Protein AF-A0A077Z8K8-F1 (afdb_monomer_lite)

Foldseek 3Di:
DAAAEQEDEPDPVCLVLQLQLLLLLLLFADADRRYNVNSVLNNLCSLLVHDSVVLCVLVVYDYDYDYDDVVVSVVSCVRRVRDHDDVDCLSVLQVLLLLLLLQDDQDQVCNLVVSVVSSCVLCVLVVHDDDPVCSSSHRHSVSSNVSNVSLVRDLPSLVSSVVSLVVVCPPDDSCPSSSVVSCVSQFCRLQVLLVLLCVQPLVVLLQVLCLPPVCVQLVVLVVQLVVLLLPDDPVCSRNCCSNDDPVNNCSRNPPSSLLSSLLSLVRVCVVDVVSVPPDRDADPPNVVSVVSSCVRPPPPDDRDCVCVPVVVVVVVCCVVPVPDPVDDDDPLVVQLVVLVVVVVVDDPCPVVVVSVSSSSNSSSVSVVSSVCSVDVPPPPCVVVCVVVPVPPPPDDDDDDDDDDDDDDDDDDPDDDDDDDDDDDDDDDDDPDDPVVVVVVVVVVVPPDDPDPDD

Secondary structure (DSSP, 8-state):
-EEEEEEE---HHHHHHHHHHHHHHTTS----HHHHHHHHHHHHHHHHTS--HHHHHHTTEEEEEEE--HHHHHHHHHHTT-PPPPSSTHHHHHHHHHHHTTT----TTTHHHHHHHHHHHHHHHTT----GGGGGGS--HHHHHHHHHHHHH-HHHHHHHHHHHHHTTTT-TTHHHHHHHHHHHHTTTT-HHHHHHIIIIITTTTS-GGGSGGGHHHHHHHHHHHHHHHTS-TTTGGGHHHH--HHHHHHHHSGGGHHHHHHHHHHHHHH-GGGGG---PPPTTHHHHHHHHHHHHSTT-PPPHHHH-HHHHHHHHHHHHS---TTPPPHHHHHHHHHHHHHHH--S--HHHHHHHHHHHHHHHHHHHHHHHHS----TTHHHHTTTGGG----------------------PPPP----------------HHHHHHHHHHHH----TT---

Organism: Trichuris trichiura (NCBI:txid36087)

Structure (mmCIF, N/CA/C/O backbone):
data_AF-A0A077Z8K8-F1
#
_entry.id   AF-A0A077Z8K8-F1
#
loop_
_atom_site.group_PDB
_atom_site.id
_atom_site.type_symbol
_atom_site.label_atom_id
_atom_site.label_alt_id
_atom_site.label_comp_id
_atom_site.label_asym_id
_atom_site.label_entity_id
_atom_site.label_seq_id
_atom_site.pdbx_PDB_ins_code
_atom_site.Cartn_x
_atom_site.Cartn_y
_atom_site.Cartn_z
_atom_site.occupancy
_atom_site.B_iso_or_equiv
_atom_site.auth_seq_id
_atom_site.auth_comp_id
_atom_site.auth_asym_id
_atom_site.auth_atom_id
_atom_site.pdbx_PDB_model_num
ATOM 1 N N . MET A 1 1 ? 27.839 -6.011 5.163 1.00 79.25 1 MET A N 1
ATOM 2 C CA . MET A 1 1 ? 26.835 -5.196 4.440 1.00 79.25 1 MET A CA 1
ATOM 3 C C . MET A 1 1 ? 27.164 -5.256 2.959 1.00 79.25 1 MET A C 1
ATOM 5 O O . MET A 1 1 ? 28.317 -5.517 2.639 1.00 79.25 1 MET A O 1
ATOM 9 N N . GLN A 1 2 ? 26.182 -5.116 2.070 1.00 91.69 2 GLN A N 1
ATOM 10 C CA . GLN A 1 2 ? 26.444 -5.082 0.624 1.00 91.69 2 GLN A CA 1
ATOM 11 C C . GLN A 1 2 ? 26.700 -3.639 0.184 1.00 91.69 2 GLN A C 1
ATOM 13 O O . GLN A 1 2 ? 26.036 -2.724 0.666 1.00 91.69 2 GLN A O 1
ATOM 18 N N . GLU A 1 3 ? 27.655 -3.433 -0.717 1.00 95.38 3 GLU A N 1
ATOM 19 C CA . GLU A 1 3 ? 27.882 -2.128 -1.339 1.00 95.38 3 GLU A CA 1
ATOM 20 C C . GLU A 1 3 ? 26.723 -1.762 -2.274 1.00 95.38 3 GLU A C 1
ATOM 22 O O . GLU A 1 3 ? 26.218 -2.620 -3.000 1.00 95.38 3 GLU A O 1
ATOM 27 N N . CYS A 1 4 ? 26.323 -0.490 -2.283 1.00 96.62 4 CYS A N 1
ATOM 28 C CA . CYS A 1 4 ? 25.304 0.032 -3.191 1.00 96.62 4 CYS A CA 1
ATOM 29 C C . CYS A 1 4 ? 25.662 1.453 -3.628 1.00 96.62 4 CYS A C 1
ATOM 31 O O . CYS A 1 4 ? 26.049 2.273 -2.797 1.00 96.62 4 CYS A O 1
ATOM 33 N N . ASN A 1 5 ? 25.540 1.753 -4.920 1.00 96.94 5 ASN A N 1
ATOM 34 C CA . ASN A 1 5 ? 25.892 3.070 -5.448 1.00 96.94 5 ASN A CA 1
ATOM 35 C C . ASN A 1 5 ? 24.856 4.109 -5.016 1.00 96.94 5 ASN A C 1
ATOM 37 O O . ASN A 1 5 ? 23.681 3.958 -5.329 1.00 96.94 5 ASN A O 1
ATOM 41 N N . LEU A 1 6 ? 25.306 5.175 -4.360 1.00 95.75 6 LEU A N 1
ATOM 42 C CA . LEU A 1 6 ? 24.543 6.385 -4.100 1.00 95.75 6 LEU A CA 1
ATOM 43 C C . LEU A 1 6 ? 24.902 7.415 -5.169 1.00 95.75 6 LEU A C 1
ATOM 45 O O . LEU A 1 6 ? 25.942 8.068 -5.093 1.00 95.75 6 LEU A O 1
ATOM 49 N N . TYR A 1 7 ? 24.047 7.545 -6.179 1.00 94.44 7 TYR A N 1
ATOM 50 C CA . TYR A 1 7 ? 24.254 8.528 -7.235 1.00 94.44 7 TYR A CA 1
ATOM 51 C C . TYR A 1 7 ? 23.940 9.927 -6.714 1.00 94.44 7 TYR A C 1
ATOM 53 O O . TYR A 1 7 ? 22.792 10.217 -6.369 1.00 94.44 7 TYR A O 1
ATOM 61 N N . ILE A 1 8 ? 24.965 10.772 -6.667 1.00 91.25 8 ILE A N 1
ATOM 62 C CA . ILE A 1 8 ? 24.874 12.172 -6.268 1.00 91.25 8 ILE A CA 1
ATOM 63 C C . ILE A 1 8 ? 25.051 13.043 -7.505 1.00 91.25 8 ILE A C 1
ATOM 65 O O . ILE A 1 8 ? 26.006 12.890 -8.266 1.00 91.25 8 ILE A O 1
ATOM 69 N N . ASN A 1 9 ? 24.107 13.948 -7.733 1.00 84.06 9 ASN A N 1
ATOM 70 C CA . ASN A 1 9 ? 24.204 14.886 -8.836 1.00 84.06 9 ASN A CA 1
ATOM 71 C C . ASN A 1 9 ? 24.680 16.240 -8.320 1.00 84.06 9 ASN A C 1
ATOM 73 O O . ASN A 1 9 ? 23.996 16.887 -7.532 1.00 84.06 9 ASN A O 1
ATOM 77 N N . SER A 1 10 ? 25.849 16.665 -8.783 1.00 79.44 10 SER A N 1
ATOM 78 C CA . SER A 1 10 ? 26.401 17.991 -8.513 1.00 79.44 10 SER A CA 1
ATOM 79 C C . SER A 1 10 ? 26.017 19.025 -9.580 1.00 79.44 10 SER A C 1
ATOM 81 O O . SER A 1 10 ? 26.329 20.202 -9.421 1.00 79.44 10 SER A O 1
ATOM 83 N N . SER A 1 11 ? 25.342 18.612 -10.663 1.00 88.00 11 SER A N 1
ATOM 84 C CA . SER A 1 11 ? 24.997 19.463 -11.803 1.00 88.00 11 SER A CA 1
ATOM 85 C C . SER A 1 11 ? 23.498 19.469 -12.104 1.00 88.00 11 SER A C 1
ATOM 87 O O . SER A 1 11 ? 22.939 18.490 -12.602 1.00 88.00 11 SER A O 1
ATOM 89 N N . GLU A 1 12 ? 22.852 20.623 -11.927 1.00 87.06 12 GLU A N 1
ATOM 90 C CA . GLU A 1 12 ? 21.445 20.840 -12.313 1.00 87.06 12 GLU A CA 1
ATOM 91 C C . GLU A 1 12 ? 21.185 20.475 -13.789 1.00 87.06 12 GLU A C 1
ATOM 93 O O . GLU A 1 12 ? 20.134 19.943 -14.143 1.00 87.06 12 GLU A O 1
ATOM 98 N N . THR A 1 13 ? 22.174 20.674 -14.670 1.00 91.25 13 THR A N 1
ATOM 99 C CA . THR A 1 13 ? 22.037 20.367 -16.106 1.00 91.25 13 THR A CA 1
ATOM 100 C C . THR A 1 13 ? 21.912 18.871 -16.411 1.00 91.25 13 THR A C 1
ATOM 102 O O . THR A 1 13 ? 21.324 18.504 -17.430 1.00 91.25 13 THR A O 1
ATOM 105 N N . LEU A 1 14 ? 22.430 18.004 -15.534 1.00 90.69 14 LEU A N 1
ATOM 106 C CA . LEU A 1 14 ? 22.386 16.549 -15.698 1.00 90.69 14 LEU A CA 1
ATOM 107 C C . LEU A 1 14 ? 21.181 15.904 -15.013 1.00 90.69 14 LEU A C 1
ATOM 109 O O . LEU A 1 14 ? 20.918 14.729 -15.253 1.00 90.69 14 LEU A O 1
ATOM 113 N N . GLU A 1 15 ? 20.407 16.652 -14.226 1.00 89.12 15 GLU A N 1
ATOM 114 C CA . GLU A 1 15 ? 19.309 16.099 -13.431 1.00 89.12 15 GLU A CA 1
ATOM 115 C C . GLU A 1 15 ? 18.225 15.447 -14.297 1.00 89.12 15 GLU A C 1
ATOM 117 O O . GLU A 1 15 ? 17.895 14.273 -14.130 1.00 89.12 15 GLU A O 1
ATOM 122 N N . SER A 1 16 ? 17.716 16.187 -15.282 1.00 90.00 16 SER A N 1
ATOM 123 C CA . SER A 1 16 ? 16.700 15.698 -16.220 1.00 90.00 16 SER A CA 1
ATOM 124 C C . SER A 1 16 ? 17.204 14.529 -17.090 1.00 90.00 16 SER A C 1
ATOM 126 O O . SER A 1 16 ? 16.524 13.495 -17.144 1.00 90.00 16 SER A O 1
ATOM 128 N N . PRO A 1 17 ? 18.391 14.612 -17.733 1.00 91.94 17 PRO A N 1
ATOM 129 C CA . PRO A 1 17 ? 18.996 13.476 -18.430 1.00 91.94 17 PRO A CA 1
ATOM 130 C C . PRO A 1 17 ? 19.165 12.237 -17.546 1.00 91.94 17 PRO A C 1
ATOM 132 O O . PRO A 1 17 ? 18.806 11.136 -17.970 1.00 91.94 17 PRO A O 1
ATOM 135 N N . PHE A 1 18 ? 19.649 12.413 -16.316 1.00 93.88 18 PHE A N 1
ATOM 136 C CA . PHE A 1 18 ? 19.870 11.320 -15.379 1.00 93.88 18 PHE A CA 1
ATOM 137 C C . PHE A 1 18 ? 18.555 10.662 -14.974 1.00 93.88 18 PHE A C 1
ATOM 139 O O . PHE A 1 18 ? 18.392 9.457 -15.150 1.00 93.88 18 PHE A O 1
ATOM 146 N N . PHE A 1 19 ? 17.574 11.447 -14.534 1.00 91.81 19 PHE A N 1
ATOM 147 C CA . PHE A 1 19 ? 16.248 10.951 -14.183 1.00 91.81 19 PHE A CA 1
ATOM 148 C C . PHE A 1 19 ? 15.598 10.170 -15.336 1.00 91.81 19 PHE A C 1
ATOM 150 O O . PHE A 1 19 ? 15.069 9.069 -15.151 1.00 91.81 19 PHE A O 1
ATOM 157 N N . LYS A 1 20 ? 15.693 10.701 -16.561 1.00 91.12 20 LYS A N 1
ATOM 158 C CA . LYS A 1 20 ? 15.199 10.030 -17.767 1.00 91.12 20 LYS A CA 1
ATOM 159 C C . LYS A 1 20 ? 15.910 8.696 -18.008 1.00 91.12 20 LYS A C 1
ATOM 161 O O . LYS A 1 20 ? 15.236 7.728 -18.362 1.00 91.12 20 LYS A O 1
ATOM 166 N N . ALA A 1 21 ? 17.224 8.637 -17.810 1.00 93.56 21 ALA A N 1
ATOM 167 C CA . ALA A 1 21 ? 17.999 7.408 -17.935 1.00 93.56 21 ALA A CA 1
ATOM 168 C C . ALA A 1 21 ? 17.605 6.375 -16.868 1.00 93.56 21 ALA A C 1
ATOM 170 O O . ALA A 1 21 ? 17.312 5.233 -17.214 1.00 93.56 21 ALA A O 1
ATOM 171 N N . LEU A 1 22 ? 17.466 6.775 -15.597 1.00 94.31 22 LEU A N 1
ATOM 172 C CA . LEU A 1 22 ? 17.006 5.884 -14.522 1.00 94.31 22 LEU A CA 1
ATOM 173 C C . LEU A 1 22 ? 15.648 5.249 -14.856 1.00 94.31 22 LEU A C 1
ATOM 175 O O . LEU A 1 22 ? 15.472 4.034 -14.735 1.00 94.31 22 LEU A O 1
ATOM 179 N N . LEU A 1 23 ? 14.703 6.049 -15.358 1.00 91.50 23 LEU A N 1
ATOM 180 C CA . LEU A 1 23 ? 13.401 5.553 -15.808 1.00 91.50 23 LEU A CA 1
ATOM 181 C C . LEU A 1 23 ? 13.488 4.597 -17.001 1.00 91.50 23 LEU A C 1
ATOM 183 O O . LEU A 1 23 ? 12.598 3.766 -17.179 1.00 91.50 23 LEU A O 1
ATOM 187 N N . GLN A 1 24 ? 14.501 4.720 -17.853 1.00 92.88 24 GLN A N 1
ATOM 188 C CA . GLN A 1 24 ? 14.722 3.805 -18.973 1.00 92.88 24 GLN A CA 1
ATOM 189 C C . GLN A 1 24 ? 15.399 2.508 -18.507 1.00 92.88 24 GLN A C 1
ATOM 191 O O . GLN A 1 24 ? 15.067 1.436 -19.017 1.00 92.88 24 GLN A O 1
ATOM 196 N N . CYS A 1 25 ? 16.265 2.571 -17.494 1.00 94.62 25 CYS A N 1
ATOM 197 C CA . CYS A 1 25 ? 16.920 1.404 -16.904 1.00 94.62 25 CYS A CA 1
ATOM 198 C C . CYS A 1 25 ? 15.931 0.430 -16.247 1.00 94.62 25 CYS A C 1
ATOM 200 O O . CYS A 1 25 ? 16.082 -0.777 -16.416 1.00 94.62 25 CYS A O 1
ATOM 202 N N . ILE A 1 26 ? 14.870 0.912 -15.583 1.00 92.81 26 ILE A N 1
ATOM 203 C CA . ILE A 1 26 ? 13.896 0.049 -14.872 1.00 92.81 26 ILE A CA 1
ATOM 204 C C . ILE A 1 26 ? 13.043 -0.866 -15.776 1.00 92.81 26 ILE A C 1
ATOM 206 O O . ILE A 1 26 ? 12.298 -1.713 -15.282 1.00 92.81 26 ILE A O 1
ATOM 210 N N . LYS A 1 27 ? 13.124 -0.717 -17.104 1.00 89.12 27 LYS A N 1
ATOM 211 C CA . LYS A 1 27 ? 12.557 -1.682 -18.069 1.00 89.12 27 LYS A CA 1
ATOM 212 C C . LYS A 1 27 ? 13.616 -2.565 -18.737 1.00 89.12 27 LYS A C 1
ATOM 214 O O . LYS A 1 27 ? 13.266 -3.503 -19.445 1.00 89.12 27 LYS A O 1
ATOM 219 N N . GLY A 1 28 ? 14.889 -2.248 -18.530 1.00 92.69 28 GLY A N 1
ATOM 220 C CA . GLY A 1 28 ? 16.029 -2.978 -19.058 1.00 92.69 28 GLY A CA 1
ATOM 221 C C . GLY A 1 28 ? 16.394 -4.205 -18.222 1.00 92.69 28 GLY A C 1
ATOM 222 O O . GLY A 1 28 ? 15.631 -4.678 -17.373 1.00 92.69 28 GLY A O 1
ATOM 223 N N . VAL A 1 29 ? 17.592 -4.726 -18.454 1.00 94.56 29 VAL A N 1
ATOM 224 C CA . VAL A 1 29 ? 18.122 -5.901 -17.762 1.00 94.56 29 VAL A CA 1
ATOM 225 C C . VAL A 1 29 ? 18.599 -5.512 -16.364 1.00 94.56 29 VAL A C 1
ATOM 227 O O . VAL A 1 29 ? 19.344 -4.549 -16.189 1.00 94.56 29 VAL A O 1
ATOM 230 N N . TRP A 1 30 ? 18.174 -6.277 -15.359 1.00 94.88 30 TRP A N 1
ATOM 231 C CA . TRP A 1 30 ? 18.743 -6.199 -14.015 1.00 94.88 30 TRP A CA 1
ATOM 232 C C . TRP A 1 30 ? 20.193 -6.685 -14.044 1.00 94.88 30 TRP A C 1
ATOM 234 O O . TRP A 1 30 ? 20.438 -7.804 -14.487 1.00 94.88 30 TRP A O 1
ATOM 244 N N . GLN A 1 31 ? 21.133 -5.871 -13.570 1.00 93.81 31 GLN A N 1
ATOM 245 C CA . GLN A 1 31 ? 22.558 -6.205 -13.631 1.00 93.81 31 GLN A CA 1
ATOM 246 C C . GLN A 1 31 ? 23.012 -6.845 -12.325 1.00 93.81 31 GLN A C 1
ATOM 248 O O . GLN A 1 31 ? 23.132 -8.062 -12.206 1.00 93.81 31 GLN A O 1
ATOM 253 N N . ASP A 1 32 ? 23.198 -6.015 -11.311 1.00 93.12 32 ASP A N 1
ATOM 254 C CA . ASP A 1 32 ? 23.674 -6.419 -10.000 1.00 93.12 32 ASP A CA 1
ATOM 255 C C . ASP A 1 32 ? 23.004 -5.571 -8.913 1.00 93.12 32 ASP A C 1
ATOM 257 O O . ASP A 1 32 ? 22.383 -4.545 -9.202 1.00 93.12 32 ASP A O 1
ATOM 261 N N . VAL A 1 33 ? 23.102 -6.013 -7.658 1.00 92.00 33 VAL A N 1
ATOM 262 C CA . VAL A 1 33 ? 22.510 -5.302 -6.515 1.00 92.00 33 VAL A CA 1
ATOM 263 C C . VAL A 1 33 ? 23.116 -3.907 -6.361 1.00 92.00 33 VAL A C 1
ATOM 265 O O . VAL A 1 33 ? 22.367 -2.954 -6.174 1.00 92.00 33 VAL A O 1
ATOM 268 N N . LYS A 1 34 ? 24.442 -3.772 -6.485 1.00 94.88 34 LYS A N 1
ATOM 269 C CA . LYS A 1 34 ? 25.166 -2.520 -6.232 1.00 94.88 34 LYS A CA 1
ATOM 270 C C . LYS A 1 34 ? 24.711 -1.401 -7.170 1.00 94.88 34 LYS A C 1
ATOM 272 O O . LYS A 1 34 ? 24.451 -0.290 -6.713 1.00 94.88 34 LYS A O 1
ATOM 277 N N . THR A 1 35 ? 24.575 -1.702 -8.457 1.00 96.06 35 THR A N 1
ATOM 278 C CA . THR A 1 35 ? 24.157 -0.751 -9.495 1.00 96.06 35 THR A CA 1
ATOM 279 C C . THR A 1 35 ? 22.635 -0.596 -9.532 1.00 96.06 35 THR A C 1
ATOM 281 O O . THR A 1 35 ? 22.116 0.517 -9.454 1.00 96.06 35 THR A O 1
ATOM 284 N N . SER A 1 36 ? 21.891 -1.706 -9.610 1.00 96.69 36 SER A N 1
ATOM 285 C CA . SER A 1 36 ? 20.443 -1.672 -9.874 1.00 96.69 36 SER A CA 1
ATOM 286 C C . SER A 1 36 ? 19.638 -1.169 -8.672 1.00 96.69 36 SER A C 1
ATOM 288 O O . SER A 1 36 ? 18.690 -0.407 -8.857 1.00 96.69 36 SER A O 1
ATOM 290 N N . ASN A 1 37 ? 20.013 -1.529 -7.435 1.00 95.44 37 ASN A N 1
ATOM 291 C CA . ASN A 1 37 ? 19.372 -0.916 -6.266 1.00 95.44 37 ASN A CA 1
ATOM 292 C C . ASN A 1 37 ? 19.777 0.545 -6.118 1.00 95.44 37 ASN A C 1
ATOM 294 O O . ASN A 1 37 ? 18.923 1.346 -5.755 1.00 95.44 37 ASN A O 1
ATOM 298 N N . GLY A 1 38 ? 21.014 0.911 -6.462 1.00 96.00 38 GLY A N 1
ATOM 299 C CA . GLY A 1 38 ? 21.429 2.312 -6.494 1.00 96.00 38 GLY A CA 1
ATOM 300 C C . GLY A 1 38 ? 20.515 3.148 -7.389 1.00 96.00 38 GLY A C 1
ATOM 301 O O . GLY A 1 38 ? 20.001 4.178 -6.962 1.00 96.00 38 GLY A O 1
ATOM 302 N N . ILE A 1 39 ? 20.203 2.637 -8.588 1.00 95.88 39 ILE A N 1
ATOM 303 C CA . ILE A 1 39 ? 19.227 3.239 -9.511 1.00 95.88 39 ILE A CA 1
ATOM 304 C C . ILE A 1 39 ? 17.856 3.395 -8.848 1.00 95.88 39 ILE A C 1
ATOM 306 O O . ILE A 1 39 ? 17.281 4.477 -8.913 1.00 95.88 39 ILE A O 1
ATOM 310 N N . LEU A 1 40 ? 17.318 2.344 -8.215 1.00 95.50 40 LEU A N 1
ATOM 311 C CA . LEU A 1 40 ? 15.990 2.400 -7.589 1.00 95.50 40 LEU A CA 1
ATOM 312 C C . LEU A 1 40 ? 15.931 3.387 -6.422 1.00 95.50 40 LEU A C 1
ATOM 314 O O . LEU A 1 40 ? 14.972 4.146 -6.318 1.00 95.50 40 LEU A O 1
ATOM 318 N N . LEU A 1 41 ? 16.940 3.381 -5.552 1.00 95.75 41 LEU A N 1
ATOM 319 C CA . LEU A 1 41 ? 16.999 4.260 -4.387 1.00 95.75 41 LEU A CA 1
ATOM 320 C C . LEU A 1 41 ? 17.161 5.719 -4.808 1.00 95.75 41 LEU A C 1
ATOM 322 O O . LEU A 1 41 ? 16.438 6.574 -4.300 1.00 95.75 41 LEU A O 1
ATOM 326 N N . SER A 1 42 ? 18.033 5.996 -5.781 1.00 93.75 42 SER A N 1
ATOM 327 C CA . SER A 1 42 ? 18.147 7.329 -6.373 1.00 93.75 42 SER A CA 1
ATOM 328 C C . SER A 1 42 ? 16.847 7.741 -7.057 1.00 93.75 42 SER A C 1
ATOM 330 O O . SER A 1 42 ? 16.379 8.846 -6.822 1.00 93.75 42 SER A O 1
ATOM 332 N N . LEU A 1 43 ? 16.206 6.863 -7.834 1.00 93.19 43 LEU A N 1
ATOM 333 C CA . LEU A 1 43 ? 14.937 7.171 -8.498 1.00 93.19 43 LEU A CA 1
ATOM 334 C C . LEU A 1 43 ? 13.821 7.498 -7.494 1.00 93.19 43 LEU A C 1
ATOM 336 O O . LEU A 1 43 ? 13.058 8.431 -7.721 1.00 93.19 43 LEU A O 1
ATOM 340 N N . ILE A 1 44 ? 13.730 6.760 -6.383 1.00 93.69 44 ILE A N 1
ATOM 341 C CA . ILE A 1 44 ? 12.776 7.040 -5.301 1.00 93.69 44 ILE A CA 1
ATOM 342 C C . ILE A 1 44 ? 13.080 8.393 -4.645 1.00 93.69 44 ILE A C 1
ATOM 344 O O . ILE A 1 44 ? 12.152 9.182 -4.467 1.00 93.69 44 ILE A O 1
ATOM 348 N N . GLY A 1 45 ? 14.352 8.669 -4.331 1.00 93.06 45 GLY A N 1
ATOM 349 C CA . GLY A 1 45 ? 14.793 9.951 -3.772 1.00 93.06 45 GLY A CA 1
ATOM 350 C C . GLY A 1 45 ? 14.461 11.129 -4.688 1.00 93.06 45 GLY A C 1
ATOM 351 O O . GLY A 1 45 ? 13.839 12.087 -4.245 1.00 93.06 45 GLY A O 1
ATOM 352 N N . TYR A 1 46 ? 14.764 11.004 -5.985 1.00 90.25 46 TYR A N 1
ATOM 353 C CA . TYR A 1 46 ? 14.434 12.001 -7.008 1.00 90.25 46 TYR A CA 1
ATOM 354 C C . TYR A 1 46 ? 12.932 12.224 -7.159 1.00 90.25 46 TYR A C 1
ATOM 356 O O . TYR A 1 46 ? 12.478 13.361 -7.186 1.00 90.25 46 TYR A O 1
ATOM 364 N N . LEU A 1 47 ? 12.146 11.149 -7.267 1.00 88.00 47 LEU A N 1
ATOM 365 C CA . LEU A 1 47 ? 10.698 11.269 -7.447 1.00 88.00 47 LEU A CA 1
ATOM 366 C C . LEU A 1 47 ? 10.020 11.925 -6.253 1.00 88.00 47 LEU A C 1
ATOM 368 O O . LEU A 1 47 ? 9.069 12.672 -6.439 1.00 88.00 47 LEU A O 1
ATOM 372 N N . CYS A 1 48 ? 10.478 11.609 -5.044 1.00 89.50 48 CYS A N 1
ATOM 373 C CA . CYS A 1 48 ? 9.819 12.036 -3.815 1.00 89.50 48 CYS A CA 1
ATOM 374 C C . CYS A 1 48 ? 10.494 13.247 -3.156 1.00 89.50 48 CYS A C 1
ATOM 376 O O . CYS A 1 48 ? 10.060 13.628 -2.072 1.00 89.50 48 CYS A O 1
ATOM 378 N N . ASP A 1 49 ? 11.518 13.822 -3.794 1.00 89.25 49 ASP A N 1
ATOM 379 C CA . ASP A 1 49 ? 12.280 14.987 -3.328 1.00 89.25 49 ASP A CA 1
ATOM 380 C C . ASP A 1 49 ? 12.801 14.832 -1.883 1.00 89.25 49 ASP A C 1
ATOM 382 O O . ASP A 1 49 ? 12.490 15.617 -0.987 1.00 89.25 49 ASP A O 1
ATOM 386 N N . PHE A 1 50 ? 13.554 13.755 -1.624 1.00 90.75 50 PHE A N 1
ATOM 387 C CA . PHE A 1 50 ? 14.204 13.535 -0.325 1.00 90.75 50 PHE A CA 1
ATOM 388 C C . PHE A 1 50 ? 15.579 12.875 -0.451 1.00 90.75 50 PHE A C 1
ATOM 390 O O . PHE A 1 50 ? 15.857 12.158 -1.414 1.00 90.75 50 PHE A O 1
ATOM 397 N N . ASP A 1 51 ? 16.427 13.077 0.563 1.00 90.75 51 ASP A N 1
ATOM 398 C CA . ASP A 1 51 ? 17.733 12.421 0.661 1.00 90.75 51 ASP A CA 1
ATOM 399 C C . ASP A 1 51 ? 17.555 10.900 0.834 1.00 90.75 51 ASP A C 1
ATOM 401 O O . ASP A 1 51 ? 17.012 10.465 1.853 1.00 90.75 51 ASP A O 1
ATOM 405 N N . PRO A 1 52 ? 18.018 10.060 -0.113 1.00 91.31 52 PRO A N 1
ATOM 406 C CA . PRO A 1 52 ? 17.867 8.617 -0.011 1.00 91.31 52 PRO A CA 1
ATOM 407 C C . PRO A 1 52 ? 18.838 7.971 0.992 1.00 91.31 52 PRO A C 1
ATOM 409 O O . PRO A 1 52 ? 18.683 6.780 1.259 1.00 91.31 52 PRO A O 1
ATOM 412 N N . LYS A 1 53 ? 19.818 8.689 1.573 1.00 91.62 53 LYS A N 1
ATOM 413 C CA . LYS A 1 53 ? 20.803 8.131 2.531 1.00 91.62 53 LYS A CA 1
ATOM 414 C C . LYS A 1 53 ? 20.182 7.301 3.670 1.00 91.62 53 LYS A C 1
ATOM 416 O O . LYS A 1 53 ? 20.683 6.197 3.907 1.00 91.62 53 LYS A O 1
ATOM 421 N N . PRO A 1 54 ? 19.079 7.713 4.330 1.00 91.75 54 PRO A N 1
ATOM 422 C CA . PRO A 1 54 ? 18.423 6.899 5.356 1.00 91.75 54 PRO A CA 1
ATOM 423 C C . PRO A 1 54 ? 17.957 5.526 4.847 1.00 91.75 54 PRO A C 1
ATOM 425 O O . PRO A 1 54 ? 17.982 4.551 5.597 1.00 91.75 54 PRO A O 1
ATOM 428 N N . LEU A 1 55 ? 17.598 5.409 3.560 1.00 93.19 55 LEU A N 1
ATOM 429 C CA . LEU A 1 55 ? 17.191 4.133 2.965 1.00 93.19 55 LEU A CA 1
ATOM 430 C C . LEU A 1 55 ? 18.342 3.125 2.934 1.00 93.19 55 LEU A C 1
ATOM 432 O O . LEU A 1 55 ? 18.118 1.936 3.138 1.00 93.19 55 LEU A O 1
ATOM 436 N N . TYR A 1 56 ? 19.576 3.582 2.695 1.00 94.31 56 TYR A N 1
ATOM 437 C CA . TYR A 1 56 ? 20.747 2.702 2.672 1.00 94.31 56 TYR A CA 1
ATOM 438 C C . TYR A 1 56 ? 20.973 2.071 4.045 1.00 94.31 56 TYR A C 1
ATOM 440 O O . TYR A 1 56 ? 21.218 0.869 4.128 1.00 94.31 56 TYR A O 1
ATOM 448 N N . ALA A 1 57 ? 20.816 2.852 5.118 1.00 91.00 57 ALA A N 1
ATOM 449 C CA . ALA A 1 57 ? 20.937 2.357 6.485 1.00 91.00 57 ALA A CA 1
ATOM 450 C C . ALA A 1 57 ? 19.850 1.319 6.818 1.00 91.00 57 ALA A C 1
ATOM 452 O O . ALA A 1 57 ? 20.177 0.221 7.273 1.00 91.00 57 ALA A O 1
ATOM 453 N N . GLU A 1 58 ? 18.576 1.614 6.527 1.00 93.25 58 GLU A N 1
ATOM 454 C CA . GLU A 1 58 ? 17.459 0.680 6.761 1.00 93.25 58 GLU A CA 1
ATOM 455 C C . GLU A 1 58 ? 17.629 -0.635 5.986 1.00 93.25 58 GLU A C 1
ATOM 457 O O . GLU A 1 58 ? 17.397 -1.723 6.518 1.00 93.25 58 GLU A O 1
ATOM 462 N N . LEU A 1 59 ? 18.101 -0.545 4.741 1.00 94.19 59 LEU A N 1
ATOM 463 C CA . LEU A 1 59 ? 18.310 -1.691 3.856 1.00 94.19 59 LEU A CA 1
ATOM 464 C C . LEU A 1 59 ? 19.670 -2.381 4.057 1.00 94.19 59 LEU A C 1
ATOM 466 O O . LEU A 1 59 ? 19.971 -3.356 3.366 1.00 94.19 59 LEU A O 1
ATOM 470 N N . ARG A 1 60 ? 20.478 -1.926 5.027 1.00 94.25 60 ARG A N 1
ATOM 471 C CA . ARG A 1 60 ? 21.807 -2.470 5.369 1.00 94.25 60 ARG A CA 1
ATOM 472 C C . ARG A 1 60 ? 22.795 -2.461 4.195 1.00 94.25 60 ARG A C 1
ATOM 474 O O . ARG A 1 60 ? 23.604 -3.388 4.037 1.00 94.25 60 ARG A O 1
ATOM 481 N N . TYR A 1 61 ? 22.732 -1.406 3.392 1.00 95.56 61 TYR A N 1
ATOM 482 C CA . TYR A 1 61 ? 23.697 -1.106 2.345 1.00 95.56 61 TYR A CA 1
ATOM 483 C C . TYR A 1 61 ? 24.776 -0.148 2.837 1.00 95.56 61 TYR A C 1
ATOM 485 O O . TYR A 1 61 ? 24.516 0.767 3.614 1.00 95.56 61 TYR A O 1
ATOM 493 N N . THR A 1 62 ? 25.990 -0.335 2.327 1.00 95.69 62 THR A N 1
ATOM 494 C CA . THR A 1 62 ? 27.067 0.648 2.449 1.00 95.69 62 THR A CA 1
ATOM 495 C C . THR A 1 62 ? 27.022 1.543 1.208 1.00 95.69 62 THR A C 1
ATOM 497 O O . THR A 1 62 ? 27.287 1.036 0.112 1.00 95.69 62 THR A O 1
ATOM 500 N N . PRO A 1 63 ? 26.636 2.829 1.335 1.00 95.88 63 PRO A N 1
ATOM 501 C CA . PRO A 1 63 ? 26.547 3.727 0.192 1.00 95.88 63 PRO A CA 1
ATOM 502 C C . PRO A 1 63 ? 27.944 4.032 -0.357 1.00 95.88 63 PRO A C 1
ATOM 504 O O . PRO A 1 63 ? 28.850 4.383 0.396 1.00 95.88 63 PRO A O 1
ATOM 507 N N . ILE A 1 64 ? 28.102 3.923 -1.673 1.00 96.12 64 ILE A N 1
ATOM 508 C CA . ILE A 1 64 ? 29.281 4.392 -2.406 1.00 96.12 64 ILE A CA 1
ATOM 509 C C . ILE A 1 64 ? 28.848 5.594 -3.219 1.00 96.12 64 ILE A C 1
ATOM 511 O O . ILE A 1 64 ? 28.057 5.448 -4.147 1.00 96.12 64 ILE A O 1
ATOM 515 N N . GLU A 1 65 ? 29.340 6.773 -2.861 1.00 95.31 65 GLU A N 1
ATOM 516 C CA . GLU A 1 65 ? 29.002 7.997 -3.577 1.00 95.31 65 GLU A CA 1
ATOM 517 C C . GLU A 1 65 ? 29.572 7.955 -5.002 1.00 95.31 65 GLU A C 1
ATOM 519 O O . GLU A 1 65 ? 30.770 7.757 -5.214 1.00 95.31 65 GLU A O 1
ATOM 524 N N . VAL A 1 66 ? 28.687 8.112 -5.985 1.00 95.44 66 VAL A N 1
ATOM 525 C CA . VAL A 1 66 ? 29.022 8.173 -7.408 1.00 95.44 66 VAL A CA 1
ATOM 526 C C . VAL A 1 66 ? 28.554 9.521 -7.933 1.00 95.44 66 VAL A C 1
ATOM 528 O O . VAL A 1 66 ? 27.351 9.769 -8.021 1.00 95.44 66 VAL A O 1
ATOM 531 N N . ASN A 1 67 ? 29.503 10.387 -8.287 1.00 94.69 67 ASN A N 1
ATOM 532 C CA . ASN A 1 67 ? 29.198 11.652 -8.949 1.00 94.69 67 ASN A CA 1
ATOM 533 C C . ASN A 1 67 ? 28.622 11.376 -10.339 1.00 94.69 67 ASN A C 1
ATOM 535 O O . ASN A 1 67 ? 29.251 10.706 -11.158 1.00 94.69 67 ASN A O 1
ATOM 539 N N . VAL A 1 68 ? 27.410 11.866 -10.590 1.00 94.38 68 VAL A N 1
ATOM 540 C CA . VAL A 1 68 ? 26.732 11.673 -11.871 1.00 94.38 68 VAL A CA 1
ATOM 541 C C . VAL A 1 68 ? 27.383 12.552 -12.934 1.00 94.38 68 VAL A C 1
ATOM 543 O O . VAL A 1 68 ? 27.312 13.777 -12.886 1.00 94.38 68 VAL A O 1
ATOM 546 N N . GLU A 1 69 ? 27.970 11.896 -13.928 1.00 95.38 69 GLU A N 1
ATOM 547 C CA . GLU A 1 69 ? 28.494 12.493 -15.155 1.00 95.38 69 GLU A CA 1
ATOM 548 C C . GLU A 1 69 ? 27.784 11.886 -16.373 1.00 95.38 69 GLU A C 1
ATOM 550 O O . GLU A 1 69 ? 27.182 10.813 -16.282 1.00 95.38 69 GLU A O 1
ATOM 555 N N . GLN A 1 70 ? 27.883 12.527 -17.542 1.00 95.69 70 GLN A N 1
ATOM 556 C CA . GLN A 1 70 ? 27.298 11.983 -18.776 1.00 95.69 70 GLN A CA 1
ATOM 557 C C . GLN A 1 70 ? 27.846 10.583 -19.111 1.00 95.69 70 GLN A C 1
ATOM 559 O O . GLN A 1 70 ? 27.088 9.715 -19.529 1.00 95.69 70 GLN A O 1
ATOM 564 N N . SER A 1 71 ? 29.133 10.339 -18.848 1.00 96.44 71 SER A N 1
ATOM 565 C CA . SER A 1 71 ? 29.777 9.026 -18.992 1.00 96.44 71 SER A CA 1
ATOM 566 C C . SER A 1 71 ? 29.090 7.944 -18.149 1.00 96.44 71 SER A C 1
ATOM 568 O O . SER A 1 71 ? 28.855 6.844 -18.642 1.00 96.44 71 SER A O 1
ATOM 570 N N . ILE A 1 72 ? 28.707 8.270 -16.910 1.00 96.12 72 ILE A N 1
ATOM 571 C CA . ILE A 1 72 ? 27.972 7.374 -16.009 1.00 96.12 72 ILE A CA 1
ATOM 572 C C . ILE A 1 72 ? 26.555 7.137 -16.528 1.00 96.12 72 ILE A C 1
ATOM 574 O O . ILE A 1 72 ? 26.082 6.005 -16.510 1.00 96.12 72 ILE A O 1
ATOM 578 N N . ILE A 1 73 ? 25.873 8.177 -17.019 1.00 95.69 73 ILE A N 1
ATOM 579 C CA . ILE A 1 73 ? 24.546 8.033 -17.634 1.00 95.69 73 ILE A CA 1
ATOM 580 C C . ILE A 1 73 ? 24.612 7.036 -18.797 1.00 95.69 73 ILE A C 1
ATOM 582 O O . ILE A 1 73 ? 23.831 6.084 -18.837 1.00 95.69 73 ILE A O 1
ATOM 586 N N . ASP A 1 74 ? 25.569 7.222 -19.705 1.00 96.31 74 ASP A N 1
ATOM 587 C CA . ASP A 1 74 ? 25.753 6.369 -20.878 1.00 96.31 74 ASP A CA 1
ATOM 588 C C . ASP A 1 74 ? 26.126 4.931 -20.476 1.00 96.31 74 ASP A C 1
ATOM 590 O O . ASP A 1 74 ? 25.587 3.967 -21.026 1.00 96.31 74 ASP A O 1
ATOM 594 N N . GLU A 1 75 ? 26.982 4.772 -19.462 1.00 96.56 75 GLU A N 1
ATOM 595 C CA . GLU A 1 75 ? 27.358 3.473 -18.901 1.00 96.56 75 GLU A CA 1
ATOM 596 C C . GLU A 1 75 ? 26.152 2.735 -18.307 1.00 96.56 75 GLU A C 1
ATOM 598 O O . GLU A 1 75 ? 25.958 1.550 -18.589 1.00 96.56 75 GLU A O 1
ATOM 603 N N . LEU A 1 76 ? 25.317 3.411 -17.508 1.00 96.56 76 LEU A N 1
ATOM 604 C CA . LEU A 1 76 ? 24.111 2.811 -16.931 1.00 96.56 76 LEU A CA 1
ATOM 605 C C . LEU A 1 76 ? 23.148 2.378 -18.035 1.00 96.56 76 LEU A C 1
ATOM 607 O O . LEU A 1 76 ? 22.650 1.251 -18.015 1.00 96.56 76 LEU A O 1
ATOM 611 N N . MET A 1 77 ? 22.936 3.242 -19.027 1.00 96.00 77 MET A N 1
ATOM 612 C CA . MET A 1 77 ? 22.084 2.946 -20.173 1.00 96.00 77 MET A CA 1
ATOM 613 C C . MET A 1 77 ? 22.571 1.710 -20.936 1.00 96.00 77 MET A C 1
ATOM 615 O O . MET A 1 77 ? 21.780 0.811 -21.235 1.00 96.00 77 MET A O 1
ATOM 619 N N . GLN A 1 78 ? 23.877 1.624 -21.198 1.00 96.31 78 GLN A N 1
ATOM 620 C CA . GLN A 1 78 ? 24.487 0.487 -21.879 1.00 96.31 78 GLN A CA 1
ATOM 621 C C . GLN A 1 78 ? 24.388 -0.796 -21.047 1.00 96.31 78 GLN A C 1
ATOM 623 O O . GLN A 1 78 ? 23.907 -1.816 -21.547 1.00 96.31 78 GLN A O 1
ATOM 628 N N . LYS A 1 79 ? 24.809 -0.756 -19.776 1.00 96.19 79 LYS A N 1
ATOM 629 C CA . LYS A 1 79 ? 24.797 -1.914 -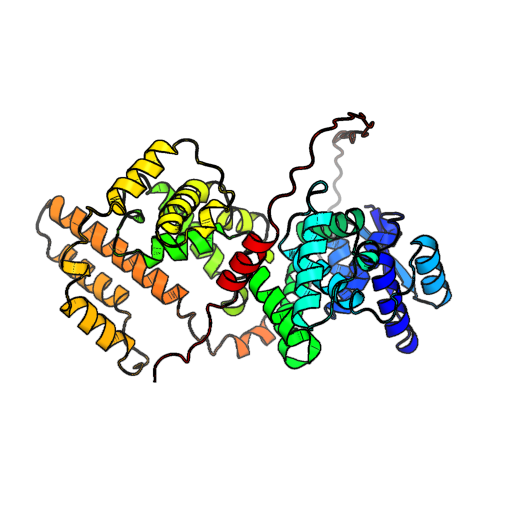18.871 1.00 96.19 79 LYS A CA 1
ATOM 630 C C . LYS A 1 79 ? 23.394 -2.481 -18.718 1.00 96.19 79 LYS A C 1
ATOM 632 O O . LYS A 1 79 ? 23.203 -3.685 -18.832 1.00 96.19 79 LYS A O 1
ATOM 637 N N . HIS A 1 80 ? 22.396 -1.627 -18.523 1.00 96.31 80 HIS A N 1
ATOM 638 C CA . HIS A 1 80 ? 21.010 -2.055 -18.363 1.00 96.31 80 HIS A CA 1
ATOM 639 C C . HIS A 1 80 ? 20.295 -2.340 -19.688 1.00 96.31 80 HIS A C 1
ATOM 641 O O . HIS A 1 80 ? 19.123 -2.709 -19.655 1.00 96.31 80 HIS A O 1
ATOM 647 N N . GLN A 1 81 ? 20.961 -2.216 -20.843 1.00 95.44 81 GLN A N 1
ATOM 648 C CA . GLN A 1 81 ? 20.335 -2.370 -22.166 1.00 95.44 81 GLN A CA 1
ATOM 649 C C . GLN A 1 81 ? 19.070 -1.503 -22.287 1.00 95.44 81 GLN A C 1
ATOM 651 O O . GLN A 1 81 ? 18.013 -1.925 -22.762 1.00 95.44 81 GLN A O 1
ATOM 656 N N . ALA A 1 82 ? 19.153 -0.288 -21.755 1.00 92.19 82 ALA A N 1
ATOM 657 C CA . ALA A 1 82 ? 18.025 0.607 -21.631 1.00 92.19 82 ALA A CA 1
ATOM 658 C C . ALA A 1 82 ? 17.739 1.263 -22.986 1.00 92.19 82 ALA A C 1
ATOM 660 O O . ALA A 1 82 ? 18.458 2.143 -23.443 1.00 92.19 82 ALA A O 1
ATOM 661 N N . GLU A 1 83 ? 16.666 0.844 -23.655 1.00 88.19 83 GLU A N 1
ATOM 662 C CA . GLU A 1 83 ? 16.228 1.547 -24.866 1.00 88.19 83 GLU A CA 1
ATOM 663 C C . GLU A 1 83 ? 15.502 2.857 -24.503 1.00 88.19 83 GLU A C 1
ATOM 665 O O . GLU A 1 83 ? 14.753 2.886 -23.516 1.00 88.19 83 GLU A O 1
ATOM 670 N N . PRO A 1 84 ? 15.624 3.925 -25.303 1.00 86.38 84 PRO A N 1
ATOM 671 C CA . PRO A 1 84 ? 14.813 5.117 -25.119 1.00 86.38 84 PRO A CA 1
ATOM 672 C C . PRO A 1 84 ? 13.315 4.803 -25.183 1.00 86.38 84 PRO A C 1
ATOM 674 O O . PRO A 1 84 ? 12.867 3.977 -25.977 1.00 86.38 84 PRO A O 1
ATOM 677 N N . TYR A 1 85 ? 12.518 5.498 -24.374 1.00 80.44 85 TYR A N 1
ATOM 678 C CA . TYR A 1 85 ? 11.080 5.540 -24.615 1.00 80.44 85 TYR A CA 1
ATOM 679 C C . TYR A 1 85 ? 10.832 6.242 -25.956 1.00 80.44 85 TYR A C 1
ATOM 681 O O . TYR A 1 85 ? 11.296 7.367 -26.161 1.00 80.44 85 TYR A O 1
ATOM 689 N N . GLU A 1 86 ? 10.072 5.609 -26.851 1.00 72.06 86 GLU A N 1
ATOM 690 C CA . GLU A 1 86 ? 9.406 6.330 -27.942 1.00 72.06 86 GLU A CA 1
ATOM 691 C C . GLU A 1 86 ? 8.487 7.416 -27.337 1.00 72.06 86 GLU A C 1
ATOM 693 O O . GLU A 1 86 ? 8.287 7.438 -26.122 1.00 72.06 86 GLU A O 1
ATOM 698 N N . LYS A 1 87 ? 7.888 8.321 -28.131 1.00 67.94 87 LYS A N 1
ATOM 699 C CA . LYS A 1 87 ? 6.960 9.387 -27.652 1.00 67.94 87 LYS A CA 1
ATOM 700 C C . LYS A 1 87 ? 5.675 8.869 -26.941 1.00 67.94 87 LYS A C 1
ATOM 702 O O . LYS A 1 87 ? 4.676 9.573 -26.853 1.00 67.94 87 LYS A O 1
ATOM 707 N N . CYS A 1 88 ? 5.683 7.629 -26.472 1.00 69.56 88 CYS A N 1
ATOM 708 C CA . CYS A 1 88 ? 4.640 6.889 -25.796 1.00 69.56 88 CYS A CA 1
ATOM 709 C C . CYS A 1 88 ? 4.565 7.256 -24.294 1.00 69.56 88 CYS A C 1
ATOM 711 O O . CYS A 1 88 ? 5.608 7.321 -23.638 1.00 69.56 88 CYS A O 1
ATOM 713 N N . PRO A 1 89 ? 3.359 7.399 -23.704 1.00 83.25 89 PRO A N 1
ATOM 714 C CA . PRO A 1 89 ? 3.149 7.717 -22.278 1.00 83.25 89 PRO A CA 1
ATOM 715 C C . PRO A 1 89 ? 3.542 6.582 -21.307 1.00 83.25 89 PRO A C 1
ATOM 717 O O . PRO A 1 89 ? 3.213 6.598 -20.118 1.00 83.25 89 PRO A O 1
ATOM 720 N N . ILE A 1 90 ? 4.242 5.562 -21.800 1.00 88.00 90 ILE A N 1
ATOM 721 C CA . ILE A 1 90 ? 4.649 4.387 -21.033 1.00 88.00 90 ILE A CA 1
ATOM 722 C C . ILE A 1 90 ? 5.629 4.730 -19.900 1.00 88.00 90 ILE A C 1
ATOM 724 O O . ILE A 1 90 ? 5.634 4.057 -18.871 1.00 88.00 90 ILE A O 1
ATOM 728 N N . ASN A 1 91 ? 6.410 5.806 -20.039 1.00 86.88 91 ASN A N 1
ATOM 729 C CA . ASN A 1 91 ? 7.288 6.317 -18.984 1.00 86.88 91 ASN A CA 1
ATOM 730 C C . ASN A 1 91 ? 6.499 6.681 -17.713 1.00 86.88 91 ASN A C 1
ATOM 732 O O . ASN A 1 91 ? 6.895 6.307 -16.610 1.00 86.88 91 ASN A O 1
ATOM 736 N N . TYR A 1 92 ? 5.362 7.359 -17.867 1.00 86.75 92 TYR A N 1
ATOM 737 C CA . TYR A 1 92 ? 4.465 7.719 -16.771 1.00 86.75 92 TYR A CA 1
ATOM 738 C C . TYR A 1 92 ? 3.767 6.493 -16.194 1.00 86.75 92 TYR A C 1
ATOM 740 O O . TYR A 1 92 ? 3.580 6.385 -14.985 1.00 86.75 92 TYR A O 1
ATOM 748 N N . CYS A 1 93 ? 3.450 5.519 -17.047 1.00 91.12 93 CYS A N 1
ATOM 749 C CA . CYS A 1 93 ? 2.867 4.263 -16.601 1.00 91.12 93 CYS A CA 1
ATOM 750 C C . CYS A 1 93 ? 3.841 3.451 -15.738 1.00 91.12 93 CYS A C 1
ATOM 752 O O . CYS A 1 93 ? 3.430 2.911 -14.717 1.00 91.12 93 CYS A O 1
ATOM 754 N N . ASN A 1 94 ? 5.128 3.396 -16.093 1.00 92.12 94 ASN A N 1
ATOM 755 C CA . ASN A 1 94 ? 6.144 2.728 -15.276 1.00 92.12 94 ASN A CA 1
ATOM 756 C C . ASN A 1 94 ? 6.393 3.449 -13.946 1.00 92.12 94 ASN A C 1
ATOM 758 O O . ASN A 1 94 ? 6.560 2.781 -12.928 1.00 92.12 94 ASN A O 1
ATOM 762 N N . GLN A 1 95 ? 6.347 4.785 -13.929 1.00 90.81 95 GLN A N 1
ATOM 763 C CA . GLN A 1 95 ? 6.363 5.552 -12.679 1.00 90.81 95 GLN A CA 1
ATOM 764 C C . GLN A 1 95 ? 5.159 5.194 -11.804 1.00 90.81 95 GLN A C 1
ATOM 766 O O . GLN A 1 95 ? 5.329 4.804 -10.653 1.00 90.81 95 GLN A O 1
ATOM 771 N N . ALA A 1 96 ? 3.947 5.230 -12.363 1.00 92.50 96 ALA A N 1
ATOM 772 C CA . ALA A 1 96 ? 2.737 4.851 -11.645 1.00 92.50 96 ALA A CA 1
ATOM 773 C C . ALA A 1 96 ? 2.803 3.403 -11.134 1.00 92.50 96 ALA A C 1
ATOM 775 O O . ALA A 1 96 ? 2.457 3.151 -9.985 1.00 92.50 96 ALA A O 1
ATOM 776 N N . LEU A 1 97 ? 3.299 2.450 -11.933 1.00 94.69 97 LEU A N 1
ATOM 777 C CA . LEU A 1 97 ? 3.518 1.072 -11.485 1.00 94.69 97 LEU A CA 1
ATOM 778 C C . LEU A 1 97 ? 4.466 1.013 -10.289 1.00 94.69 97 LEU A C 1
ATOM 780 O O . LEU A 1 97 ? 4.140 0.346 -9.309 1.00 94.69 97 LEU A O 1
ATOM 784 N N . MET A 1 98 ? 5.593 1.727 -10.345 1.00 94.81 98 MET A N 1
ATOM 785 C CA . MET A 1 98 ? 6.542 1.792 -9.237 1.00 94.81 98 MET A CA 1
ATOM 786 C C . MET A 1 98 ? 5.854 2.276 -7.955 1.00 94.81 98 MET A C 1
ATOM 788 O O . MET A 1 98 ? 5.979 1.630 -6.923 1.00 94.81 98 MET A O 1
ATOM 792 N N . LEU A 1 99 ? 5.044 3.333 -8.037 1.00 94.31 99 LEU A N 1
ATOM 793 C CA . LEU A 1 99 ? 4.287 3.869 -6.902 1.00 94.31 99 LEU A CA 1
ATOM 794 C C . LEU A 1 99 ? 3.214 2.886 -6.392 1.00 94.31 99 LEU A C 1
ATOM 796 O O . LEU A 1 99 ? 3.047 2.711 -5.188 1.00 94.31 99 LEU A O 1
ATOM 800 N N . ILE A 1 100 ? 2.510 2.183 -7.287 1.00 94.81 100 ILE A N 1
ATOM 801 C CA . ILE A 1 100 ? 1.480 1.187 -6.930 1.00 94.81 100 ILE A CA 1
ATOM 802 C C . ILE A 1 100 ? 2.076 -0.012 -6.179 1.00 94.81 100 ILE A C 1
ATOM 804 O O . ILE A 1 100 ? 1.412 -0.602 -5.317 1.00 94.81 100 ILE A O 1
ATOM 808 N N . LEU A 1 101 ? 3.324 -0.385 -6.481 1.00 95.88 101 LEU A N 1
ATOM 809 C CA . LEU A 1 101 ? 4.016 -1.490 -5.810 1.00 95.88 101 LEU A CA 1
ATOM 810 C C . LEU A 1 101 ? 4.192 -1.270 -4.300 1.00 95.88 101 LEU A C 1
ATOM 812 O O . LEU A 1 101 ? 4.427 -2.244 -3.582 1.00 95.88 101 LEU A O 1
ATOM 816 N N . LEU A 1 102 ? 3.973 -0.047 -3.804 1.00 94.25 102 LEU A N 1
ATOM 817 C CA . LEU A 1 102 ? 3.848 0.264 -2.381 1.00 94.25 102 LEU A CA 1
ATOM 818 C C . LEU A 1 102 ? 2.793 -0.612 -1.679 1.00 94.25 102 LEU A C 1
ATOM 820 O O . LEU A 1 102 ? 3.009 -1.098 -0.567 1.00 94.25 102 LEU A O 1
ATOM 824 N N . GLY A 1 103 ? 1.656 -0.847 -2.343 1.00 89.62 103 GLY A N 1
ATOM 825 C CA . GLY A 1 103 ? 0.527 -1.618 -1.813 1.00 89.62 103 GLY A CA 1
ATOM 826 C C . GLY A 1 103 ? 0.369 -3.027 -2.386 1.00 89.62 103 GLY A C 1
ATOM 827 O O . GLY A 1 103 ? -0.487 -3.785 -1.918 1.00 89.62 103 GLY A O 1
ATOM 828 N N . LYS A 1 104 ? 1.165 -3.405 -3.395 1.00 89.31 104 LYS A N 1
ATOM 829 C CA . LYS A 1 104 ? 1.029 -4.676 -4.122 1.00 89.31 104 LYS A CA 1
ATOM 830 C C . LYS A 1 104 ? 2.231 -5.588 -3.894 1.00 89.31 104 LYS A C 1
ATOM 832 O O . LYS A 1 104 ? 3.335 -5.290 -4.324 1.00 89.31 104 LYS A O 1
ATOM 837 N N . ARG A 1 105 ? 1.988 -6.782 -3.341 1.00 89.69 105 ARG A N 1
ATOM 838 C CA . ARG A 1 105 ? 2.973 -7.878 -3.349 1.00 89.69 105 ARG A CA 1
ATOM 839 C C . ARG A 1 105 ? 3.224 -8.355 -4.780 1.00 89.69 105 ARG A C 1
ATOM 841 O O . ARG A 1 105 ? 2.262 -8.647 -5.496 1.00 89.69 105 ARG A O 1
ATOM 848 N N . VAL A 1 106 ? 4.484 -8.483 -5.178 1.00 92.88 106 VAL A N 1
ATOM 849 C CA . VAL A 1 106 ? 4.847 -9.031 -6.492 1.00 92.88 106 VAL A CA 1
ATOM 850 C C . VAL A 1 106 ? 4.821 -10.554 -6.438 1.00 92.88 106 VAL A C 1
ATOM 852 O O . VAL A 1 106 ? 5.390 -11.167 -5.540 1.00 92.88 106 VAL A O 1
ATOM 855 N N . ASP A 1 107 ? 4.124 -11.151 -7.396 1.00 90.69 107 ASP A N 1
ATOM 856 C CA . ASP A 1 107 ? 4.067 -12.592 -7.623 1.00 90.69 107 ASP A CA 1
ATOM 857 C C . ASP A 1 107 ? 4.554 -12.841 -9.046 1.00 90.69 107 ASP A C 1
ATOM 859 O O . ASP A 1 107 ? 3.996 -12.289 -9.995 1.00 90.69 107 ASP A O 1
ATOM 863 N N . GLN A 1 108 ? 5.609 -13.643 -9.182 1.00 89.56 108 GLN A N 1
ATOM 864 C CA . GLN A 1 108 ? 6.280 -13.861 -10.460 1.00 89.56 108 GLN A CA 1
ATOM 865 C C . GLN A 1 108 ? 5.351 -14.456 -11.521 1.00 89.56 108 GLN A C 1
ATOM 867 O O . GLN A 1 108 ? 5.501 -14.149 -12.700 1.00 89.56 108 GLN A O 1
ATOM 872 N N . THR A 1 109 ? 4.361 -15.247 -11.105 1.00 90.50 109 THR A N 1
ATOM 873 C CA . THR A 1 109 ? 3.453 -15.940 -12.029 1.00 90.50 109 THR A CA 1
ATOM 874 C C . THR A 1 109 ? 2.376 -15.019 -12.604 1.00 90.50 109 THR A C 1
ATOM 876 O O . THR A 1 109 ? 1.957 -15.185 -13.746 1.00 90.50 109 THR A O 1
ATOM 879 N N . SER A 1 110 ? 1.944 -14.014 -11.837 1.00 92.06 110 SER A N 1
ATOM 880 C CA . SER A 1 110 ? 0.810 -13.149 -12.185 1.00 92.06 110 SER A CA 1
ATOM 881 C C . SER A 1 110 ? 1.188 -11.694 -12.473 1.00 92.06 110 SER A C 1
ATOM 883 O O . SER A 1 110 ? 0.358 -10.934 -12.985 1.00 92.06 110 SER A O 1
ATOM 885 N N . TYR A 1 111 ? 2.431 -11.287 -12.186 1.00 95.00 111 TYR A N 1
ATOM 886 C CA . TYR A 1 111 ? 2.870 -9.897 -12.301 1.00 95.00 111 TYR A CA 1
ATOM 887 C C . TYR A 1 111 ? 2.702 -9.336 -13.714 1.00 95.00 111 TYR A C 1
ATOM 889 O O . TYR A 1 111 ? 2.114 -8.271 -13.859 1.00 95.00 111 TYR A O 1
ATOM 897 N N . THR A 1 112 ? 3.154 -10.039 -14.756 1.00 94.75 112 THR A N 1
ATOM 898 C CA . THR A 1 112 ? 3.116 -9.521 -16.137 1.00 94.75 112 THR A CA 1
ATOM 899 C C . THR A 1 112 ? 1.691 -9.199 -16.587 1.00 94.75 112 THR A C 1
ATOM 901 O O . THR A 1 112 ? 1.430 -8.118 -17.119 1.00 94.75 112 THR A O 1
ATOM 904 N N . ALA A 1 113 ? 0.743 -10.104 -16.322 1.00 94.88 113 ALA A N 1
ATOM 905 C CA . ALA A 1 113 ? -0.668 -9.887 -16.631 1.00 94.88 113 ALA A CA 1
ATOM 906 C C . ALA A 1 113 ? -1.251 -8.726 -15.810 1.00 94.88 113 ALA A C 1
ATOM 908 O O . ALA A 1 113 ? -1.948 -7.864 -16.350 1.00 94.88 113 ALA A O 1
ATOM 909 N N . TRP A 1 114 ? -0.919 -8.665 -14.516 1.00 95.00 114 TRP A N 1
ATOM 910 C CA . TRP A 1 114 ? -1.346 -7.584 -13.632 1.00 95.00 114 TRP A CA 1
ATOM 911 C C . TRP A 1 114 ? -0.819 -6.220 -14.099 1.00 95.00 114 TRP A C 1
ATOM 913 O O . TRP A 1 114 ? -1.612 -5.293 -14.267 1.00 95.00 114 TRP A O 1
ATOM 923 N N . ALA A 1 115 ? 0.482 -6.104 -14.367 1.00 96.38 115 ALA A N 1
ATOM 924 C CA . ALA A 1 115 ? 1.132 -4.874 -14.804 1.00 96.38 115 ALA A CA 1
ATOM 925 C C . ALA A 1 115 ? 0.546 -4.401 -16.138 1.00 96.38 115 ALA A C 1
ATOM 927 O O . ALA A 1 115 ? 0.135 -3.248 -16.248 1.00 96.38 115 ALA A O 1
ATOM 928 N N . ARG A 1 116 ? 0.375 -5.305 -17.114 1.00 96.12 116 ARG A N 1
ATOM 929 C CA . ARG A 1 116 ? -0.272 -4.989 -18.397 1.00 96.12 116 ARG A CA 1
ATOM 930 C C . ARG A 1 116 ? -1.694 -4.460 -18.215 1.00 96.12 116 ARG A C 1
ATOM 932 O O . ARG A 1 116 ? -2.052 -3.472 -18.851 1.00 96.12 116 ARG A O 1
ATOM 939 N N . ALA A 1 117 ? -2.496 -5.063 -17.337 1.00 95.56 117 ALA A N 1
ATOM 940 C CA . ALA A 1 117 ? -3.850 -4.582 -17.053 1.00 95.56 117 ALA A CA 1
ATOM 941 C C . ALA A 1 117 ? -3.852 -3.175 -16.429 1.00 95.56 117 ALA A C 1
ATOM 943 O O . ALA A 1 117 ? -4.688 -2.340 -16.781 1.00 95.56 117 ALA A O 1
ATOM 944 N N . ARG A 1 118 ? -2.902 -2.886 -15.530 1.00 95.19 118 ARG A N 1
ATOM 945 C CA . ARG A 1 118 ? -2.760 -1.556 -14.922 1.00 95.19 118 ARG A CA 1
ATOM 946 C C . ARG A 1 118 ? -2.327 -0.508 -15.943 1.00 95.19 118 ARG A C 1
ATOM 948 O O . ARG A 1 118 ? -2.957 0.539 -16.021 1.00 95.19 118 ARG A O 1
ATOM 955 N N . VAL A 1 119 ? -1.335 -0.816 -16.776 1.00 94.75 119 VAL A N 1
ATOM 956 C CA . VAL A 1 119 ? -0.886 0.077 -17.854 1.00 94.75 119 VAL A CA 1
ATOM 957 C C . VAL A 1 119 ? -2.019 0.351 -18.844 1.00 94.75 119 VAL A C 1
ATOM 959 O O . VAL A 1 119 ? -2.278 1.508 -19.147 1.00 94.75 119 VAL A O 1
ATOM 962 N N . LYS A 1 120 ? -2.778 -0.668 -19.272 1.00 95.19 120 LYS A N 1
ATOM 963 C CA . LYS A 1 120 ? -3.977 -0.474 -20.112 1.00 95.19 120 LYS A CA 1
ATOM 964 C C . LYS A 1 120 ? -4.999 0.474 -19.475 1.00 95.19 120 LYS A C 1
ATOM 966 O O . LYS A 1 120 ? -5.577 1.306 -20.172 1.00 95.19 120 LYS A O 1
ATOM 971 N N . SER A 1 121 ? -5.200 0.367 -18.161 1.00 93.75 121 SER A N 1
ATOM 972 C CA . SER A 1 121 ? -6.107 1.256 -17.422 1.00 93.75 121 SER A CA 1
ATOM 973 C C . SER A 1 121 ? -5.603 2.705 -17.444 1.00 93.75 121 SER A C 1
ATOM 975 O O . SER A 1 121 ? -6.373 3.608 -17.747 1.00 93.75 121 SER A O 1
ATOM 977 N N . LEU A 1 122 ? -4.302 2.919 -17.218 1.00 92.25 122 LEU A N 1
ATOM 978 C CA . LEU A 1 122 ? -3.671 4.246 -17.258 1.00 92.25 122 LEU A CA 1
ATOM 979 C C . LEU A 1 122 ? -3.716 4.877 -18.659 1.00 92.25 122 LEU A C 1
ATOM 981 O O . LEU A 1 122 ? -4.001 6.061 -18.795 1.00 92.25 122 LEU A O 1
ATOM 985 N N . PHE A 1 123 ? -3.504 4.088 -19.714 1.00 92.31 123 PHE A N 1
ATOM 986 C CA . PHE A 1 123 ? -3.679 4.544 -21.099 1.00 92.31 123 PHE A CA 1
ATOM 987 C C . PHE A 1 123 ? -5.125 4.977 -21.377 1.00 92.31 123 PHE A C 1
ATOM 989 O O . PHE A 1 123 ? -5.359 6.033 -21.967 1.00 92.31 123 PHE A O 1
ATOM 996 N N . SER A 1 124 ? -6.093 4.196 -20.888 1.00 91.69 124 SER A N 1
ATOM 997 C CA . SER A 1 124 ? -7.522 4.479 -21.066 1.00 91.69 124 SER A CA 1
ATOM 998 C C . SER A 1 124 ? -7.949 5.779 -20.375 1.00 91.69 124 SER A C 1
ATOM 1000 O O . SER A 1 124 ? -8.761 6.510 -20.934 1.00 91.69 124 SER A O 1
ATOM 1002 N N . MET A 1 125 ? -7.364 6.119 -19.217 1.00 88.50 125 MET A N 1
ATOM 1003 C CA . MET A 1 125 ? -7.618 7.400 -18.528 1.00 88.50 125 MET A CA 1
ATOM 1004 C C . MET A 1 125 ? -7.247 8.613 -19.385 1.00 88.50 125 MET A C 1
ATOM 1006 O O . MET A 1 125 ? -7.896 9.648 -19.301 1.00 88.50 125 MET A O 1
ATOM 1010 N N . HIS A 1 126 ? -6.247 8.476 -20.257 1.00 84.19 126 HIS A N 1
ATOM 1011 C CA . HIS A 1 126 ? -5.823 9.533 -21.174 1.00 84.19 126 HIS A CA 1
ATOM 1012 C C . HIS A 1 126 ? -6.430 9.407 -22.574 1.00 84.19 126 HIS A C 1
ATOM 1014 O O . HIS A 1 126 ? -5.996 10.103 -23.489 1.00 84.19 126 HIS A O 1
ATOM 1020 N N . SER A 1 127 ? -7.421 8.526 -22.765 1.00 88.00 127 SER A N 1
ATOM 1021 C CA . SER A 1 127 ? -8.008 8.240 -24.082 1.00 88.00 127 SER A CA 1
ATOM 1022 C C . SER A 1 127 ? -6.960 7.849 -25.140 1.00 88.00 127 SER A C 1
ATOM 1024 O O . SER A 1 127 ? -7.133 8.120 -26.327 1.00 88.00 127 SER A O 1
ATOM 1026 N N . VAL A 1 128 ? -5.858 7.217 -24.715 1.00 88.44 128 VAL A N 1
ATOM 1027 C CA . VAL A 1 128 ? -4.806 6.714 -25.606 1.00 88.44 128 VAL A CA 1
ATOM 1028 C C . VAL A 1 128 ? -4.998 5.216 -25.793 1.00 88.44 128 VAL A C 1
ATOM 1030 O O . VAL A 1 128 ? -5.116 4.464 -24.827 1.00 88.44 128 VAL A O 1
ATOM 1033 N N . GLU A 1 129 ? -4.995 4.758 -27.042 1.00 90.50 129 GLU A N 1
ATOM 1034 C CA . GLU A 1 129 ? -5.050 3.331 -27.345 1.00 90.50 129 GLU A CA 1
ATOM 1035 C C . GLU A 1 129 ? -3.760 2.627 -26.896 1.00 90.50 129 GLU A C 1
ATOM 1037 O O . GLU A 1 129 ? -2.644 3.032 -27.236 1.00 90.50 129 GLU A O 1
ATOM 1042 N N . PHE A 1 130 ? -3.906 1.541 -26.136 1.00 92.06 130 PHE A N 1
ATOM 1043 C CA . PHE A 1 130 ? -2.782 0.682 -25.786 1.00 92.06 130 PHE A CA 1
ATOM 1044 C C . PHE A 1 130 ? -2.467 -0.266 -26.947 1.00 92.06 130 PHE A C 1
ATOM 1046 O O . PHE A 1 130 ? -3.265 -1.151 -27.254 1.00 92.06 130 PHE A O 1
ATOM 1053 N N . LYS A 1 131 ? -1.276 -0.129 -27.535 1.00 91.69 131 LYS A N 1
ATOM 1054 C CA . LYS A 1 131 ? -0.743 -1.072 -28.524 1.00 91.69 131 LYS A CA 1
ATOM 1055 C C . LYS A 1 131 ? 0.001 -2.202 -27.827 1.00 91.69 131 LYS A C 1
ATOM 1057 O O . LYS A 1 131 ? 0.751 -1.964 -26.881 1.00 91.69 131 LYS A O 1
ATOM 1062 N N . ASP A 1 132 ? -0.174 -3.426 -28.306 1.00 90.81 132 ASP A N 1
ATOM 1063 C CA . ASP A 1 132 ? 0.441 -4.605 -27.689 1.00 90.81 132 ASP A CA 1
ATOM 1064 C C . ASP A 1 132 ? 1.974 -4.571 -27.721 1.00 90.81 132 ASP A C 1
ATOM 1066 O O . ASP A 1 132 ? 2.624 -5.043 -26.787 1.00 90.81 132 ASP A O 1
ATOM 1070 N N . ASP A 1 133 ? 2.541 -3.890 -28.710 1.00 90.06 133 ASP A N 1
ATOM 1071 C CA . ASP A 1 133 ? 3.966 -3.611 -28.874 1.00 90.06 133 ASP A CA 1
ATOM 1072 C C . ASP A 1 133 ? 4.547 -2.847 -27.670 1.00 90.06 133 ASP A C 1
ATOM 1074 O O . ASP A 1 133 ? 5.743 -2.939 -27.396 1.00 90.06 133 ASP A O 1
ATOM 1078 N N . TYR A 1 134 ? 3.712 -2.119 -26.913 1.00 90.62 134 TYR A N 1
ATOM 1079 C CA . TYR A 1 134 ? 4.132 -1.406 -25.707 1.00 90.62 134 TYR A CA 1
ATOM 1080 C C . TYR A 1 134 ? 4.391 -2.326 -24.516 1.00 90.62 134 TYR A C 1
ATOM 1082 O O . TYR A 1 134 ? 5.061 -1.915 -23.568 1.00 90.62 134 TYR A O 1
ATOM 1090 N N . ALA A 1 135 ? 3.910 -3.572 -24.547 1.00 90.81 135 ALA A N 1
ATOM 1091 C CA . ALA A 1 135 ? 4.079 -4.511 -23.442 1.00 90.81 135 ALA A CA 1
ATOM 1092 C C . ALA A 1 135 ? 5.559 -4.774 -23.111 1.00 90.81 135 ALA A C 1
ATOM 1094 O O . ALA A 1 135 ? 5.893 -4.946 -21.941 1.00 90.81 135 ALA A O 1
ATOM 1095 N N . LYS A 1 136 ? 6.450 -4.733 -24.114 1.00 90.12 136 LYS A N 1
ATOM 1096 C CA . LYS A 1 136 ? 7.901 -4.918 -23.927 1.00 90.12 136 LYS A CA 1
ATOM 1097 C C . LYS A 1 136 ? 8.577 -3.780 -23.152 1.00 90.12 136 LYS A C 1
ATOM 1099 O O . LYS A 1 136 ? 9.691 -3.950 -22.675 1.00 90.12 136 LYS A O 1
ATOM 1104 N N . TYR A 1 137 ? 7.919 -2.626 -23.025 1.00 91.81 137 TYR A N 1
ATOM 1105 C CA . TYR A 1 137 ? 8.446 -1.459 -22.313 1.00 91.81 137 TYR A CA 1
ATOM 1106 C C . TYR A 1 137 ? 7.961 -1.358 -20.862 1.00 91.81 137 TYR A C 1
ATOM 1108 O O . TYR A 1 137 ? 8.365 -0.437 -20.152 1.00 91.81 137 TYR A O 1
ATOM 1116 N N . ILE A 1 138 ? 7.090 -2.266 -20.418 1.00 93.81 138 ILE A N 1
ATOM 1117 C CA . ILE A 1 138 ? 6.593 -2.304 -19.041 1.00 93.81 138 ILE A CA 1
ATOM 1118 C C . ILE A 1 138 ? 7.716 -2.793 -18.117 1.00 93.81 138 ILE A C 1
ATOM 1120 O O . ILE A 1 138 ? 8.413 -3.749 -18.454 1.00 93.81 138 ILE A O 1
ATOM 1124 N N . MET A 1 139 ? 7.870 -2.165 -16.944 1.00 94.56 139 MET A N 1
ATOM 1125 C CA . MET A 1 139 ? 8.799 -2.602 -15.892 1.00 94.56 139 MET A CA 1
ATOM 1126 C C . MET A 1 139 ? 8.688 -4.116 -15.687 1.00 94.56 139 MET A C 1
ATOM 1128 O O . MET A 1 139 ? 7.610 -4.624 -15.361 1.00 94.56 139 MET A O 1
ATOM 1132 N N . ASN A 1 140 ? 9.793 -4.836 -15.871 1.00 92.88 140 ASN A N 1
ATOM 1133 C CA . ASN A 1 140 ? 9.783 -6.290 -15.774 1.00 92.88 140 ASN A CA 1
ATOM 1134 C C . ASN A 1 140 ? 9.685 -6.772 -14.316 1.00 92.88 140 ASN A C 1
ATOM 1136 O O . ASN A 1 140 ? 9.825 -6.009 -13.357 1.00 92.88 140 ASN A O 1
ATOM 1140 N N . VAL A 1 141 ? 9.427 -8.071 -14.159 1.00 95.00 141 VAL A N 1
ATOM 1141 C CA . VAL A 1 141 ? 9.191 -8.689 -12.850 1.00 95.00 141 VAL A CA 1
ATOM 1142 C C . VAL A 1 141 ? 10.385 -8.558 -11.904 1.00 95.00 141 VAL A C 1
ATOM 1144 O O . VAL A 1 141 ? 10.179 -8.358 -10.713 1.00 95.00 141 VAL A O 1
ATOM 1147 N N . THR A 1 142 ? 11.619 -8.607 -12.412 1.00 95.19 142 THR A N 1
ATOM 1148 C CA . THR A 1 142 ? 12.828 -8.526 -11.582 1.00 95.19 142 THR A CA 1
ATOM 1149 C C . THR A 1 142 ? 12.955 -7.153 -10.931 1.00 95.19 142 THR A C 1
ATOM 1151 O O . THR A 1 142 ? 13.156 -7.066 -9.719 1.00 95.19 142 THR A O 1
ATOM 1154 N N . TRP A 1 143 ? 12.766 -6.076 -11.699 1.00 96.06 143 TRP A N 1
ATOM 1155 C CA . TRP A 1 143 ? 12.731 -4.720 -11.144 1.00 96.06 143 TRP A CA 1
ATOM 1156 C C . TRP A 1 143 ? 11.582 -4.553 -10.154 1.00 96.06 143 TRP A C 1
ATOM 1158 O O . TRP A 1 143 ? 11.802 -4.091 -9.037 1.00 96.06 143 TRP A O 1
ATOM 1168 N N . ALA A 1 144 ? 10.379 -5.004 -10.515 1.00 96.56 144 ALA A N 1
ATOM 1169 C CA . ALA A 1 144 ? 9.216 -4.903 -9.641 1.00 96.56 144 ALA A CA 1
ATOM 1170 C C . ALA A 1 144 ? 9.408 -5.645 -8.312 1.00 96.56 144 ALA A C 1
ATOM 1172 O O . ALA A 1 144 ? 9.047 -5.128 -7.255 1.00 96.56 144 ALA A O 1
ATOM 1173 N N . THR A 1 145 ? 9.999 -6.845 -8.339 1.00 96.19 145 THR A N 1
ATOM 1174 C CA . THR A 1 145 ? 10.343 -7.597 -7.128 1.00 96.19 145 THR A CA 1
ATOM 1175 C C . THR A 1 145 ? 11.293 -6.797 -6.243 1.00 96.19 145 THR A C 1
ATOM 1177 O O . THR A 1 145 ? 11.041 -6.701 -5.047 1.00 96.19 145 THR A O 1
ATOM 1180 N N . ASN A 1 146 ? 12.330 -6.174 -6.803 1.00 95.00 146 ASN A N 1
ATOM 1181 C CA . ASN A 1 146 ? 13.280 -5.387 -6.014 1.00 95.00 146 ASN A CA 1
ATOM 1182 C C . ASN A 1 146 ? 12.673 -4.085 -5.469 1.00 95.00 146 ASN A C 1
ATOM 1184 O O . ASN A 1 146 ? 12.883 -3.775 -4.299 1.00 95.00 146 ASN A O 1
ATOM 1188 N N . VAL A 1 147 ? 11.829 -3.390 -6.238 1.00 95.75 147 VAL A N 1
ATOM 1189 C CA . VAL A 1 147 ? 11.025 -2.261 -5.729 1.00 95.75 147 VAL A CA 1
ATOM 1190 C C . VAL A 1 147 ? 10.158 -2.710 -4.549 1.00 95.75 147 VAL A C 1
ATOM 1192 O O . VAL A 1 147 ? 10.125 -2.063 -3.503 1.00 95.75 147 VAL A O 1
ATOM 1195 N N . ASN A 1 148 ? 9.492 -3.861 -4.675 1.00 94.94 148 ASN A N 1
ATOM 1196 C CA . ASN A 1 148 ? 8.667 -4.402 -3.601 1.00 94.94 148 ASN A CA 1
ATOM 1197 C C . ASN A 1 148 ? 9.486 -4.791 -2.358 1.00 94.94 148 ASN A C 1
ATOM 1199 O O . ASN A 1 148 ? 8.995 -4.610 -1.246 1.00 94.94 148 ASN A O 1
ATOM 1203 N N . LEU A 1 149 ? 10.720 -5.283 -2.522 1.00 94.06 149 LEU A N 1
ATOM 1204 C CA . LEU A 1 149 ? 11.634 -5.551 -1.406 1.00 94.06 149 LEU A CA 1
ATOM 1205 C C . LEU A 1 149 ? 12.059 -4.256 -0.706 1.00 94.06 149 LEU A C 1
ATOM 1207 O O . LEU A 1 149 ? 11.995 -4.204 0.520 1.00 94.06 149 LEU A O 1
ATOM 1211 N N . ILE A 1 150 ? 12.411 -3.207 -1.457 1.00 95.12 150 ILE A N 1
ATOM 1212 C CA . ILE A 1 150 ? 12.735 -1.886 -0.893 1.00 95.12 150 ILE A CA 1
ATOM 1213 C C . ILE A 1 150 ? 11.574 -1.389 -0.030 1.00 95.12 150 ILE A C 1
ATOM 1215 O O . ILE A 1 150 ? 11.769 -1.084 1.144 1.00 95.12 150 ILE A O 1
ATOM 1219 N N . TYR A 1 151 ? 10.348 -1.390 -0.559 1.00 95.38 151 TYR A N 1
ATOM 1220 C CA . TYR A 1 151 ? 9.185 -0.971 0.226 1.00 95.38 151 TYR A CA 1
ATOM 1221 C C . TYR A 1 151 ? 8.915 -1.887 1.411 1.00 95.38 151 TYR A C 1
ATOM 1223 O O . TYR A 1 151 ? 8.571 -1.406 2.485 1.00 95.38 151 TYR A O 1
ATOM 1231 N N . ARG A 1 152 ? 9.087 -3.201 1.265 1.00 92.38 152 ARG A N 1
ATOM 1232 C CA . ARG A 1 152 ? 8.887 -4.131 2.378 1.00 92.38 152 ARG A CA 1
ATOM 1233 C C . ARG A 1 152 ? 9.803 -3.814 3.558 1.00 92.38 152 ARG A C 1
ATOM 1235 O O . ARG A 1 152 ? 9.332 -3.860 4.688 1.00 92.38 152 ARG A O 1
ATOM 1242 N N . TYR A 1 153 ? 11.069 -3.510 3.292 1.00 92.88 153 TYR A N 1
ATOM 1243 C CA . TYR A 1 153 ? 12.087 -3.373 4.334 1.00 92.88 153 TYR A CA 1
ATOM 1244 C C . TYR A 1 153 ? 12.369 -1.935 4.767 1.00 92.88 153 TYR A C 1
ATOM 1246 O O . TYR A 1 153 ? 13.015 -1.747 5.790 1.00 92.88 153 TYR A O 1
ATOM 1254 N N . SER A 1 154 ? 11.857 -0.935 4.048 1.00 94.50 154 SER A N 1
ATOM 1255 C CA . SER A 1 154 ? 12.031 0.470 4.409 1.00 94.50 154 SER A CA 1
ATOM 1256 C C . SER A 1 154 ? 10.696 1.142 4.710 1.00 94.50 154 SER A C 1
ATOM 1258 O O . SER A 1 154 ? 9.880 1.382 3.819 1.00 94.50 154 SER A O 1
ATOM 1260 N N . VAL A 1 155 ? 10.455 1.468 5.982 1.00 93.25 155 VAL A N 1
ATOM 1261 C CA . VAL A 1 155 ? 9.303 2.298 6.381 1.00 93.25 155 VAL A CA 1
ATOM 1262 C C . VAL A 1 155 ? 9.483 3.717 5.834 1.00 93.25 155 VAL A C 1
ATOM 1264 O O . VAL A 1 155 ? 8.522 4.297 5.328 1.00 93.25 155 VAL A O 1
ATOM 1267 N N . THR A 1 156 ? 10.715 4.237 5.842 1.00 94.19 156 THR A N 1
ATOM 1268 C CA . THR A 1 156 ? 11.036 5.576 5.334 1.00 94.19 156 THR A CA 1
ATOM 1269 C C . THR A 1 156 ? 10.690 5.724 3.854 1.00 94.19 156 THR A C 1
ATOM 1271 O O . THR A 1 156 ? 10.042 6.703 3.479 1.00 94.19 156 THR A O 1
ATOM 1274 N N . ALA A 1 157 ? 11.019 4.738 3.010 1.00 95.19 157 ALA A N 1
ATOM 1275 C CA . ALA A 1 157 ? 10.622 4.754 1.602 1.00 95.19 157 ALA A CA 1
ATOM 1276 C C . ALA A 1 157 ? 9.096 4.798 1.452 1.00 95.19 157 ALA A C 1
ATOM 1278 O O . ALA A 1 157 ? 8.569 5.578 0.661 1.00 95.19 157 ALA A O 1
ATOM 1279 N N . ARG A 1 158 ? 8.371 3.987 2.233 1.00 95.31 158 ARG A N 1
ATOM 1280 C CA . ARG A 1 158 ? 6.905 3.915 2.166 1.00 95.31 158 ARG A CA 1
ATOM 1281 C C . ARG A 1 158 ? 6.243 5.233 2.563 1.00 95.31 158 ARG A C 1
ATOM 1283 O O . ARG A 1 158 ? 5.304 5.657 1.893 1.00 95.31 158 ARG A O 1
ATOM 1290 N N . ILE A 1 159 ? 6.740 5.883 3.617 1.00 94.94 159 ILE A N 1
ATOM 1291 C CA . ILE A 1 159 ? 6.233 7.179 4.085 1.00 94.94 159 ILE A CA 1
ATOM 1292 C C . ILE A 1 159 ? 6.487 8.272 3.045 1.00 94.94 159 ILE A C 1
ATOM 1294 O O . ILE A 1 159 ? 5.546 8.969 2.679 1.00 94.94 159 ILE A O 1
ATOM 1298 N N . ASN A 1 160 ? 7.715 8.399 2.535 1.00 94.62 160 ASN A N 1
ATOM 1299 C CA . ASN A 1 160 ? 8.053 9.458 1.578 1.00 94.62 160 ASN A CA 1
ATOM 1300 C C . ASN A 1 160 ? 7.311 9.294 0.247 1.00 94.62 160 ASN A C 1
ATOM 1302 O O . ASN A 1 160 ? 6.787 10.269 -0.286 1.00 94.62 160 ASN A O 1
ATOM 1306 N N . VAL A 1 161 ? 7.180 8.061 -0.254 1.00 94.69 161 VAL A N 1
ATOM 1307 C CA . VAL A 1 161 ? 6.397 7.783 -1.467 1.00 94.69 161 VAL A CA 1
ATOM 1308 C C . VAL A 1 161 ? 4.917 8.105 -1.260 1.00 94.69 161 VAL A C 1
ATOM 1310 O O . VAL A 1 161 ? 4.297 8.706 -2.136 1.00 94.69 161 VAL A O 1
ATOM 1313 N N . LEU A 1 162 ? 4.337 7.741 -0.111 1.00 94.88 162 LEU A N 1
ATOM 1314 C CA . LEU A 1 162 ? 2.953 8.102 0.194 1.00 94.88 162 LEU A CA 1
ATOM 1315 C C . LEU A 1 162 ? 2.783 9.624 0.262 1.00 94.88 162 LEU A C 1
ATOM 1317 O O . LEU A 1 162 ? 1.857 10.160 -0.344 1.00 94.88 162 LEU A O 1
ATOM 1321 N N . ASP A 1 163 ? 3.680 10.321 0.957 1.00 92.94 163 ASP A N 1
ATOM 1322 C CA . ASP A 1 163 ? 3.623 11.775 1.095 1.00 92.94 163 ASP A CA 1
ATOM 1323 C C . ASP A 1 163 ? 3.768 12.477 -0.253 1.00 92.94 163 ASP A C 1
ATOM 1325 O O . ASP A 1 163 ? 3.033 13.427 -0.516 1.00 92.94 163 ASP A O 1
ATOM 1329 N N . PHE A 1 164 ? 4.636 11.980 -1.135 1.00 91.62 164 PHE A N 1
ATOM 1330 C CA . PHE A 1 164 ? 4.730 12.447 -2.514 1.00 91.62 164 PHE A CA 1
ATOM 1331 C C . PHE A 1 164 ? 3.398 12.282 -3.262 1.00 91.62 164 PHE A C 1
ATOM 1333 O O . PHE A 1 164 ? 2.884 13.248 -3.828 1.00 91.62 164 PHE A O 1
ATOM 1340 N N . ILE A 1 165 ? 2.787 11.091 -3.217 1.00 91.19 165 ILE A N 1
ATOM 1341 C CA . ILE A 1 165 ? 1.497 10.833 -3.880 1.00 91.19 165 ILE A CA 1
ATOM 1342 C C . ILE A 1 165 ? 0.422 11.794 -3.355 1.00 91.19 165 ILE A C 1
ATOM 1344 O O . ILE A 1 165 ? -0.314 12.379 -4.151 1.00 91.19 165 ILE A O 1
ATOM 1348 N N . LEU A 1 166 ? 0.358 12.008 -2.038 1.00 89.56 166 LEU A N 1
ATOM 1349 C CA . LEU A 1 166 ? -0.636 12.885 -1.416 1.00 89.56 166 LEU A CA 1
ATOM 1350 C C . LEU A 1 166 ? -0.393 14.375 -1.716 1.00 89.56 166 LEU A C 1
ATOM 1352 O O . LEU A 1 166 ? -1.360 15.092 -1.962 1.00 89.56 166 LEU A O 1
ATOM 1356 N N . LYS A 1 167 ? 0.867 14.836 -1.742 1.00 86.12 167 LYS A N 1
ATOM 1357 C CA . LYS A 1 167 ? 1.245 16.244 -1.990 1.00 86.12 167 LYS A CA 1
ATOM 1358 C C . LYS A 1 167 ? 1.280 16.631 -3.467 1.00 86.12 167 LYS A C 1
ATOM 1360 O O . LYS A 1 167 ? 1.118 17.804 -3.786 1.00 86.12 167 LYS A O 1
ATOM 1365 N N . SER A 1 168 ? 1.444 15.671 -4.382 1.00 80.06 168 SER A N 1
ATOM 1366 C CA . SER A 1 168 ? 1.453 15.907 -5.840 1.00 80.06 168 SER A CA 1
ATOM 1367 C C . SER A 1 168 ? 0.140 16.495 -6.384 1.00 80.06 168 SER A C 1
ATOM 1369 O O . SER A 1 168 ? -0.008 16.709 -7.588 1.00 80.06 168 SER A O 1
ATOM 1371 N N . SER A 1 169 ? -0.836 16.767 -5.509 1.00 64.06 169 SER A N 1
ATOM 1372 C CA . SER A 1 169 ? -2.140 17.281 -5.872 1.00 64.06 169 SER A CA 1
ATOM 1373 C C . SER A 1 169 ? -2.139 18.637 -6.539 1.00 64.06 169 SER A C 1
ATOM 1375 O O . SER A 1 169 ? -3.022 18.888 -7.362 1.00 64.06 169 SER A O 1
ATOM 1377 N N . ASP A 1 170 ? -1.163 19.466 -6.192 1.00 62.50 170 ASP A N 1
ATOM 1378 C CA . ASP A 1 170 ? -1.207 20.893 -6.482 1.00 62.50 170 ASP A CA 1
ATOM 1379 C C . ASP A 1 170 ? -0.312 21.264 -7.674 1.00 62.50 170 ASP A C 1
ATOM 1381 O O . ASP A 1 170 ? -0.441 22.357 -8.220 1.00 62.50 170 ASP A O 1
ATOM 1385 N N . SER A 1 171 ? 0.576 20.361 -8.113 1.00 61.47 171 SER A N 1
ATOM 1386 C CA . SER A 1 171 ? 1.695 20.716 -8.995 1.00 61.47 171 SER A CA 1
ATOM 1387 C C . SER A 1 171 ? 1.603 20.221 -10.445 1.00 61.47 171 SER A C 1
ATOM 1389 O O . SER A 1 171 ? 2.237 20.825 -11.309 1.00 61.47 171 SER A O 1
ATOM 1391 N N . MET A 1 172 ? 0.847 19.160 -10.772 1.00 56.62 172 MET A N 1
ATOM 1392 C CA . MET A 1 172 ? 0.911 18.549 -12.116 1.00 56.62 172 MET A CA 1
ATOM 1393 C C . MET A 1 172 ? -0.462 18.198 -12.715 1.00 56.62 172 MET A C 1
ATOM 1395 O O . MET A 1 172 ? -1.199 17.359 -12.201 1.00 56.62 172 MET A O 1
ATOM 1399 N N . THR A 1 173 ? -0.787 18.799 -13.866 1.00 56.28 173 THR A N 1
ATOM 1400 C CA . THR A 1 173 ? -2.091 18.674 -14.550 1.00 56.28 173 THR A CA 1
ATOM 1401 C C . THR A 1 173 ? -2.403 17.261 -15.047 1.00 56.28 173 THR A C 1
ATOM 1403 O O . THR A 1 173 ? -3.520 16.791 -14.856 1.00 56.28 173 THR A O 1
ATOM 1406 N N . TRP A 1 174 ? -1.433 16.549 -15.631 1.00 58.31 174 TRP A N 1
ATOM 1407 C CA . TRP A 1 174 ? -1.618 15.159 -16.082 1.00 58.31 174 TRP A CA 1
ATOM 1408 C C . TRP A 1 174 ? -1.545 14.143 -14.932 1.00 58.31 174 TRP A C 1
ATOM 1410 O O . TRP A 1 174 ? -2.013 13.015 -15.072 1.00 58.31 174 TRP A O 1
ATOM 1420 N N . CYS A 1 175 ? -1.023 14.551 -13.771 1.00 68.06 175 CYS A N 1
ATOM 1421 C CA . CYS A 1 175 ? -0.978 13.701 -12.589 1.00 68.06 175 CYS A CA 1
ATOM 1422 C C . CYS A 1 175 ? -2.322 13.616 -11.877 1.00 68.06 175 CYS A C 1
ATOM 1424 O O . CYS A 1 175 ? -2.472 12.714 -11.072 1.00 68.06 175 CYS A O 1
ATOM 1426 N N . LYS A 1 176 ? -3.304 14.497 -12.114 1.00 79.00 176 LYS A N 1
ATOM 1427 C CA . LYS A 1 176 ? -4.520 14.504 -11.283 1.00 79.00 176 LYS A CA 1
ATOM 1428 C C . LYS A 1 176 ? -5.310 13.193 -11.375 1.00 79.00 176 LYS A C 1
ATOM 1430 O O . LYS A 1 176 ? -5.643 12.632 -10.332 1.00 79.00 176 LYS A O 1
ATOM 1435 N N . ASP A 1 177 ? -5.554 12.695 -12.586 1.00 83.50 177 ASP A N 1
ATOM 1436 C CA . ASP A 1 177 ? -6.314 11.454 -12.800 1.00 83.50 177 ASP A CA 1
ATOM 1437 C C . ASP A 1 177 ? -5.503 10.229 -12.372 1.00 83.50 177 ASP A C 1
ATOM 1439 O O . ASP A 1 177 ? -6.004 9.377 -11.637 1.00 83.50 177 ASP A O 1
ATOM 1443 N N . ILE A 1 178 ? -4.212 10.190 -12.730 1.00 84.56 178 ILE A N 1
ATOM 1444 C CA . ILE A 1 178 ? -3.291 9.140 -12.277 1.00 84.56 178 ILE A CA 1
ATOM 1445 C C . ILE A 1 178 ? -3.227 9.123 -10.747 1.00 84.56 178 ILE A C 1
ATOM 1447 O O . ILE A 1 178 ? -3.357 8.065 -10.150 1.00 84.56 178 ILE A O 1
ATOM 1451 N N . ARG A 1 179 ? -3.085 10.274 -10.087 1.00 84.69 179 ARG A N 1
ATOM 1452 C CA . ARG A 1 179 ? -3.057 10.407 -8.625 1.00 84.69 179 ARG A CA 1
ATOM 1453 C C . ARG A 1 179 ? -4.369 9.948 -8.011 1.00 84.69 179 ARG A C 1
ATOM 1455 O O . ARG A 1 179 ? -4.329 9.220 -7.029 1.00 84.69 179 ARG A O 1
ATOM 1462 N N . GLY A 1 180 ? -5.513 10.352 -8.567 1.00 87.50 180 GLY A N 1
ATOM 1463 C CA . GLY A 1 180 ? -6.827 9.876 -8.129 1.00 87.50 180 GLY A CA 1
ATOM 1464 C C . GLY A 1 180 ? -6.880 8.351 -8.127 1.00 87.50 180 GLY A C 1
ATOM 1465 O O . GLY A 1 180 ? -7.152 7.743 -7.093 1.00 87.50 180 GLY A O 1
ATOM 1466 N N . TYR A 1 181 ? -6.469 7.750 -9.243 1.00 89.88 181 TYR A N 1
ATOM 1467 C CA . TYR A 1 181 ? -6.363 6.306 -9.392 1.00 89.88 181 TYR A CA 1
ATOM 1468 C C . TYR A 1 181 ? -5.356 5.658 -8.423 1.00 89.88 181 TYR A C 1
ATOM 1470 O O . TYR A 1 181 ? -5.651 4.621 -7.828 1.00 89.88 181 TYR A O 1
ATOM 1478 N N . LEU A 1 182 ? -4.176 6.256 -8.226 1.00 91.38 182 LEU A N 1
ATOM 1479 C CA . LEU A 1 182 ? -3.164 5.779 -7.279 1.00 91.38 182 LEU A CA 1
ATOM 1480 C C . LEU A 1 182 ? -3.701 5.798 -5.848 1.00 91.38 182 LEU A C 1
ATOM 1482 O O . LEU A 1 182 ? -3.610 4.792 -5.149 1.00 91.38 182 LEU A O 1
ATOM 1486 N N . CYS A 1 183 ? -4.281 6.920 -5.422 1.00 91.56 183 CYS A N 1
ATOM 1487 C CA . CYS A 1 183 ? -4.862 7.075 -4.096 1.00 91.56 183 CYS A CA 1
ATOM 1488 C C . CYS A 1 183 ? -5.973 6.053 -3.868 1.00 91.56 183 CYS A C 1
ATOM 1490 O O . CYS A 1 183 ? -5.951 5.366 -2.854 1.00 91.56 183 CYS A O 1
ATOM 1492 N N . GLU A 1 184 ? -6.909 5.912 -4.806 1.00 90.12 184 GLU A N 1
ATOM 1493 C CA . GLU A 1 184 ? -7.996 4.937 -4.705 1.00 90.12 184 GLU A CA 1
ATOM 1494 C C . GLU A 1 184 ? -7.464 3.501 -4.611 1.00 90.12 184 GLU A C 1
ATOM 1496 O O . GLU A 1 184 ? -7.874 2.738 -3.738 1.00 90.12 184 GLU A O 1
ATOM 1501 N N . PHE A 1 185 ? -6.480 3.146 -5.443 1.00 91.25 185 PHE A N 1
ATOM 1502 C CA . PHE A 1 185 ? -5.869 1.818 -5.415 1.00 91.25 185 PHE A CA 1
ATOM 1503 C C . PHE A 1 185 ? -5.148 1.526 -4.089 1.00 91.25 185 PHE A C 1
ATOM 1505 O O . PHE A 1 185 ? -5.139 0.387 -3.612 1.00 91.25 185 PHE A O 1
ATOM 1512 N N . LEU A 1 186 ? -4.499 2.541 -3.517 1.00 94.62 186 LEU A N 1
ATOM 1513 C CA . LEU A 1 186 ? -3.670 2.430 -2.319 1.00 94.62 186 LEU A CA 1
ATOM 1514 C C . LEU A 1 186 ? -4.468 2.547 -1.012 1.00 94.62 186 LEU A C 1
ATOM 1516 O O . LEU A 1 186 ? -3.975 2.118 0.035 1.00 94.62 186 LEU A O 1
ATOM 1520 N N . GLN A 1 187 ? -5.699 3.060 -1.048 1.00 93.88 187 GLN A N 1
ATOM 1521 C CA . GLN A 1 187 ? -6.577 3.072 0.120 1.00 93.88 187 GLN A CA 1
ATOM 1522 C C . GLN A 1 187 ? -6.849 1.651 0.614 1.00 93.88 187 GLN A C 1
ATOM 1524 O O . GLN A 1 187 ? -7.194 0.738 -0.138 1.00 93.88 187 GLN A O 1
ATOM 1529 N N . TYR A 1 188 ? -6.666 1.460 1.917 1.00 93.19 188 TYR A N 1
ATOM 1530 C CA . TYR A 1 188 ? -6.758 0.179 2.609 1.00 93.19 188 TYR A CA 1
ATOM 1531 C C . TYR A 1 188 ? -5.897 -0.932 1.996 1.00 93.19 188 TYR A C 1
ATOM 1533 O O . TYR A 1 188 ? -6.099 -2.118 2.288 1.00 93.19 188 TYR A O 1
ATOM 1541 N N . ALA A 1 189 ? -4.914 -0.588 1.159 1.00 92.44 189 ALA A N 1
ATOM 1542 C CA . ALA A 1 189 ? -3.985 -1.563 0.632 1.00 92.44 189 ALA A CA 1
ATOM 1543 C C . ALA A 1 189 ? -3.283 -2.261 1.802 1.00 92.44 189 ALA A C 1
ATOM 1545 O O . ALA A 1 189 ? -2.880 -1.638 2.783 1.00 92.44 189 ALA A O 1
ATOM 1546 N N . ARG A 1 190 ? -3.197 -3.593 1.707 1.00 91.06 190 ARG A N 1
ATOM 1547 C CA . ARG A 1 190 ? -2.693 -4.507 2.748 1.00 91.06 190 ARG A CA 1
ATOM 1548 C C . ARG A 1 190 ? -3.526 -4.613 4.040 1.00 91.06 190 ARG A C 1
ATOM 1550 O O . ARG A 1 190 ? -3.276 -5.533 4.806 1.00 91.06 190 ARG A O 1
ATOM 1557 N N . ILE A 1 191 ? -4.537 -3.767 4.252 1.00 93.44 191 ILE A N 1
ATOM 1558 C CA . ILE A 1 191 ? -5.448 -3.796 5.418 1.00 93.44 191 ILE A CA 1
ATOM 1559 C C . ILE A 1 191 ? -6.925 -3.809 4.991 1.00 93.44 191 ILE A C 1
ATOM 1561 O O . ILE A 1 191 ? -7.792 -3.214 5.630 1.00 93.44 191 ILE A O 1
ATOM 1565 N N . LYS A 1 192 ? -7.231 -4.494 3.880 1.00 91.94 192 LYS A N 1
ATOM 1566 C CA . LYS A 1 192 ? -8.600 -4.592 3.338 1.00 91.94 192 LYS A CA 1
ATOM 1567 C C . LYS A 1 192 ? -9.591 -5.206 4.333 1.00 91.94 192 LYS A C 1
ATOM 1569 O O . LYS A 1 192 ? -10.774 -4.895 4.259 1.00 91.94 192 LYS A O 1
ATOM 1574 N N . SER A 1 193 ? -9.113 -6.027 5.268 1.00 92.19 193 SER A N 1
ATOM 1575 C CA . SER A 1 193 ? -9.879 -6.540 6.410 1.00 92.19 193 SER A CA 1
ATOM 1576 C C . SER A 1 193 ? -10.572 -5.417 7.184 1.00 92.19 193 SER A C 1
ATOM 1578 O O . SER A 1 193 ? -11.781 -5.474 7.384 1.00 92.19 193 SER A O 1
ATOM 1580 N N . ILE A 1 194 ? -9.838 -4.355 7.535 1.00 92.88 194 ILE A N 1
ATOM 1581 C CA . ILE A 1 194 ? -10.375 -3.195 8.259 1.00 92.88 194 ILE A CA 1
ATOM 1582 C C . ILE A 1 194 ? -11.505 -2.535 7.466 1.00 92.88 194 ILE A C 1
ATOM 1584 O O . ILE A 1 194 ? -12.557 -2.237 8.030 1.00 92.88 194 ILE A O 1
ATOM 1588 N N . TYR A 1 195 ? -11.321 -2.338 6.157 1.00 92.25 195 TYR A N 1
ATOM 1589 C CA . TYR A 1 195 ? -12.361 -1.778 5.291 1.00 92.25 195 TYR A CA 1
ATOM 1590 C C . TYR A 1 195 ? -13.616 -2.654 5.258 1.00 92.25 195 TYR A C 1
ATOM 1592 O O . TYR A 1 195 ? -14.715 -2.148 5.470 1.00 92.25 195 TYR A O 1
ATOM 1600 N N . LEU A 1 196 ? -13.458 -3.959 5.024 1.00 93.62 196 LEU A N 1
ATOM 1601 C CA . LEU A 1 196 ? -14.575 -4.898 4.909 1.00 93.62 196 LEU A CA 1
ATOM 1602 C C . LEU A 1 196 ? -15.354 -5.003 6.224 1.00 93.62 196 LEU A C 1
ATOM 1604 O O . LEU A 1 196 ? -16.576 -4.875 6.214 1.00 93.62 196 LEU A O 1
ATOM 1608 N N . ILE A 1 197 ? -14.658 -5.159 7.355 1.00 92.50 197 ILE A N 1
ATOM 1609 C CA . ILE A 1 197 ? -15.277 -5.214 8.687 1.00 92.50 197 ILE A CA 1
ATOM 1610 C C . ILE A 1 197 ? -16.030 -3.915 8.968 1.00 92.50 197 ILE A C 1
ATOM 1612 O O . ILE A 1 197 ? -17.195 -3.955 9.365 1.00 92.50 197 ILE A O 1
ATOM 1616 N N . ARG A 1 198 ? -15.417 -2.752 8.694 1.00 89.88 198 ARG A N 1
ATOM 1617 C CA . ARG A 1 198 ? -16.113 -1.465 8.818 1.00 89.88 198 ARG A CA 1
ATOM 1618 C C . ARG A 1 198 ? -17.371 -1.449 7.966 1.00 89.88 198 ARG A C 1
ATOM 1620 O O . ARG A 1 198 ? -18.447 -1.207 8.504 1.00 89.88 198 ARG A O 1
ATOM 1627 N N . LYS A 1 199 ? -17.243 -1.693 6.663 1.00 89.56 199 LYS A N 1
ATOM 1628 C CA . LYS A 1 199 ? -18.322 -1.522 5.686 1.00 89.56 199 LYS A CA 1
ATOM 1629 C C . LYS A 1 199 ? -19.486 -2.487 5.894 1.00 89.56 199 LYS A C 1
ATOM 1631 O O . LYS A 1 199 ? -20.618 -2.068 5.715 1.00 89.56 199 LYS A O 1
ATOM 1636 N N . TYR A 1 200 ? -19.224 -3.738 6.267 1.00 92.12 200 TYR A N 1
ATOM 1637 C CA . TYR A 1 200 ? -20.259 -4.777 6.285 1.00 92.12 200 TYR A CA 1
ATOM 1638 C C . TYR A 1 200 ? -20.645 -5.269 7.678 1.00 92.12 200 TYR A C 1
ATOM 1640 O O . TYR A 1 200 ? -21.682 -5.902 7.807 1.00 92.12 200 TYR A O 1
ATOM 1648 N N . LEU A 1 201 ? -19.863 -4.981 8.726 1.00 90.06 201 LEU A N 1
ATOM 1649 C CA . LEU A 1 201 ? -20.209 -5.381 10.099 1.00 90.06 201 LEU A CA 1
ATOM 1650 C C . LEU A 1 201 ? -20.460 -4.179 11.010 1.00 90.06 201 LEU A C 1
ATOM 1652 O O . LEU A 1 201 ? -21.446 -4.163 11.738 1.00 90.06 201 LEU A O 1
ATOM 1656 N N . ILE A 1 202 ? -19.611 -3.147 10.955 1.00 84.12 202 ILE A N 1
ATOM 1657 C CA . ILE A 1 202 ? -19.789 -1.947 11.795 1.00 84.12 202 ILE A CA 1
ATOM 1658 C C . ILE A 1 202 ? -20.929 -1.067 11.268 1.00 84.12 202 ILE A C 1
ATOM 1660 O O . ILE A 1 202 ? -21.716 -0.539 12.050 1.00 84.12 202 ILE A O 1
ATOM 1664 N N . HIS A 1 203 ? -21.049 -0.898 9.947 1.00 78.56 203 HIS A N 1
ATOM 1665 C CA . HIS A 1 203 ? -22.156 -0.125 9.368 1.00 78.56 203 HIS A CA 1
ATOM 1666 C C . HIS A 1 203 ? -23.506 -0.841 9.505 1.00 78.56 203 HIS A C 1
ATOM 1668 O O . HIS A 1 203 ? -24.523 -0.163 9.635 1.00 78.56 203 HIS A O 1
ATOM 1674 N N . GLU A 1 204 ? -23.494 -2.172 9.591 1.00 79.19 204 GLU A N 1
ATOM 1675 C CA . GLU A 1 204 ? -24.652 -3.035 9.858 1.00 79.19 204 GLU A CA 1
ATOM 1676 C C . GLU A 1 204 ? -24.936 -3.186 11.367 1.00 79.19 204 GLU A C 1
ATOM 1678 O O . GLU A 1 204 ? -25.445 -4.207 11.821 1.00 79.19 204 GLU A O 1
ATOM 1683 N N . TRP A 1 205 ? -24.637 -2.161 12.177 1.00 68.12 205 TRP A N 1
ATOM 1684 C CA . TRP A 1 205 ? -24.776 -2.178 13.645 1.00 68.12 205 TRP A CA 1
ATOM 1685 C C . TRP A 1 205 ? -26.182 -2.555 14.150 1.00 68.12 205 TRP A C 1
ATOM 1687 O O . TRP A 1 205 ? -26.331 -2.973 15.298 1.00 68.12 205 TRP A O 1
ATOM 1697 N N . GLN A 1 206 ? -27.215 -2.429 13.310 1.00 69.62 206 GLN A N 1
ATOM 1698 C CA . GLN A 1 206 ? -28.590 -2.853 13.606 1.00 69.62 206 GLN A CA 1
ATOM 1699 C C . GLN A 1 206 ? -28.721 -4.378 13.743 1.00 69.62 206 GLN A C 1
ATOM 1701 O O . GLN A 1 206 ? -29.645 -4.860 14.399 1.00 69.62 206 GLN A O 1
ATOM 1706 N N . ARG A 1 207 ? -27.794 -5.132 13.140 1.00 79.06 207 ARG A N 1
ATOM 1707 C CA . ARG A 1 207 ? -27.653 -6.585 13.241 1.00 79.06 207 ARG A CA 1
ATOM 1708 C C . ARG A 1 207 ? -26.443 -6.868 14.135 1.00 79.06 207 ARG A C 1
ATOM 1710 O O . ARG A 1 207 ? -25.314 -6.873 13.648 1.00 79.06 207 ARG A O 1
ATOM 1717 N N . PRO A 1 208 ? -26.632 -7.095 15.448 1.00 79.31 208 PRO A N 1
ATOM 1718 C CA . PRO A 1 208 ? -25.544 -7.101 16.425 1.00 79.31 208 PRO A CA 1
ATOM 1719 C C . PRO A 1 208 ? -24.743 -8.416 16.403 1.00 79.31 208 PRO A C 1
ATOM 1721 O O . PRO A 1 208 ? -24.511 -9.016 17.449 1.00 79.31 208 PRO A O 1
ATOM 1724 N N . ILE A 1 209 ? -24.306 -8.873 15.224 1.00 87.88 209 ILE A N 1
ATOM 1725 C CA . ILE A 1 209 ? -23.460 -10.064 15.063 1.00 87.88 209 ILE A CA 1
ATOM 1726 C C . ILE A 1 209 ? -22.176 -9.935 15.876 1.00 87.88 209 ILE A C 1
ATOM 1728 O O . ILE A 1 209 ? -21.763 -10.878 16.534 1.00 87.88 209 ILE A O 1
ATOM 1732 N N . LEU A 1 210 ? -21.593 -8.735 15.908 1.00 87.12 210 LEU A N 1
ATOM 1733 C CA . LEU A 1 210 ? -20.377 -8.448 16.660 1.00 87.12 210 LEU A CA 1
ATOM 1734 C C . LEU A 1 210 ? -20.585 -8.529 18.189 1.00 87.12 210 LEU A C 1
ATOM 1736 O O . LEU A 1 210 ? -19.609 -8.581 18.927 1.00 87.12 210 LEU A O 1
ATOM 1740 N N . ALA A 1 211 ? -21.837 -8.548 18.667 1.00 84.94 211 ALA A N 1
ATOM 1741 C CA . ALA A 1 211 ? -22.176 -8.758 20.076 1.00 84.94 211 ALA A CA 1
ATOM 1742 C C . ALA A 1 211 ? -22.330 -10.246 20.433 1.00 84.94 211 ALA A C 1
ATOM 1744 O O . ALA A 1 211 ? -22.621 -10.564 21.588 1.00 84.94 211 ALA A O 1
ATOM 1745 N N . ASP A 1 212 ? -22.231 -11.154 19.455 1.00 88.94 212 ASP A N 1
ATOM 1746 C CA . ASP A 1 212 ? -22.334 -12.585 19.718 1.00 88.94 212 ASP A CA 1
ATOM 1747 C C . ASP A 1 212 ? -21.145 -13.024 20.597 1.00 88.94 212 ASP A C 1
ATOM 1749 O O . ASP A 1 212 ? -19.995 -12.736 20.248 1.00 88.94 212 ASP A O 1
ATOM 1753 N N . PRO A 1 213 ? -21.383 -13.719 21.729 1.00 89.62 213 PRO A N 1
ATOM 1754 C CA . PRO A 1 213 ? -20.316 -14.190 22.614 1.00 89.62 213 PRO A CA 1
ATOM 1755 C C . PRO A 1 213 ? -19.229 -15.000 21.899 1.00 89.62 213 PRO A C 1
ATOM 1757 O O . PRO A 1 213 ? -18.071 -14.973 22.323 1.00 89.62 213 PRO A O 1
ATOM 1760 N N . TYR A 1 214 ? -19.587 -15.677 20.803 1.00 93.94 214 TYR A N 1
ATOM 1761 C CA . TYR A 1 214 ? -18.656 -16.405 19.947 1.00 93.94 214 TYR A CA 1
ATOM 1762 C C . TYR A 1 214 ? -17.508 -15.536 19.414 1.00 93.94 214 TYR A C 1
ATOM 1764 O O . TYR A 1 214 ? -16.391 -16.021 19.258 1.00 93.94 214 TYR A O 1
ATOM 1772 N N . LEU A 1 215 ? -17.774 -14.252 19.159 1.00 93.31 215 LEU A N 1
ATOM 1773 C CA . LEU A 1 215 ? -16.822 -13.297 18.588 1.00 93.31 215 LEU A CA 1
ATOM 1774 C C . LEU A 1 215 ? -16.129 -12.429 19.648 1.00 93.31 215 LEU A C 1
ATOM 1776 O O . LEU A 1 215 ? -15.444 -11.474 19.292 1.00 93.31 215 LEU A O 1
ATOM 1780 N N . SER A 1 216 ? -16.287 -12.728 20.941 1.00 90.50 216 SER A N 1
ATOM 1781 C CA . SER A 1 216 ? -15.732 -11.915 22.039 1.00 90.50 216 SER A CA 1
ATOM 1782 C C . SER A 1 216 ? -14.226 -11.661 21.895 1.00 90.50 216 SER A C 1
ATOM 1784 O O . SER A 1 216 ? -13.792 -10.511 21.910 1.00 90.50 216 SER A O 1
ATOM 1786 N N . THR A 1 217 ? -13.438 -12.709 21.652 1.00 92.12 217 THR A N 1
ATOM 1787 C CA . THR A 1 217 ? -11.993 -12.590 21.410 1.00 92.12 217 THR A CA 1
ATOM 1788 C C . THR A 1 217 ? -11.681 -11.813 20.127 1.00 92.12 217 THR A C 1
ATOM 1790 O O . THR A 1 217 ? -10.776 -10.982 20.105 1.00 92.12 217 THR A O 1
ATOM 1793 N N . ASP A 1 218 ? -12.435 -12.027 19.044 1.00 93.81 218 ASP A N 1
ATOM 1794 C CA . ASP A 1 218 ? -12.236 -11.274 17.800 1.00 93.81 218 ASP A CA 1
ATOM 1795 C C . ASP A 1 218 ? -12.539 -9.782 17.981 1.00 93.81 218 ASP A C 1
ATOM 1797 O O . ASP A 1 218 ? -11.888 -8.939 17.365 1.00 93.81 218 ASP A O 1
ATOM 1801 N N . MET A 1 219 ? -13.484 -9.440 18.859 1.00 90.69 219 MET A N 1
ATOM 1802 C CA . MET A 1 219 ? -13.799 -8.056 19.205 1.00 90.69 219 MET A CA 1
ATOM 1803 C C . MET A 1 219 ? -12.698 -7.379 20.020 1.00 90.69 219 MET A C 1
ATOM 1805 O O . MET A 1 219 ? -12.457 -6.185 19.834 1.00 90.69 219 MET A O 1
ATOM 1809 N N . GLU A 1 220 ? -11.987 -8.114 20.873 1.00 89.50 220 GLU A N 1
ATOM 1810 C CA . GLU A 1 220 ? -10.793 -7.600 21.553 1.00 89.50 220 GLU A CA 1
ATOM 1811 C C . GLU A 1 220 ? -9.671 -7.305 20.549 1.00 89.50 220 GLU A C 1
ATOM 1813 O O . GLU A 1 220 ? -9.077 -6.220 20.581 1.00 89.50 220 GLU A O 1
ATOM 1818 N N . HIS A 1 221 ? -9.435 -8.218 19.599 1.00 93.69 221 HIS A N 1
ATOM 1819 C CA . HIS A 1 221 ? -8.478 -8.007 18.509 1.00 93.69 221 HIS A CA 1
ATOM 1820 C C . HIS A 1 221 ? -8.881 -6.831 17.613 1.00 93.69 221 HIS A C 1
ATOM 1822 O O . HIS A 1 221 ? -8.042 -5.994 17.280 1.00 93.69 221 HIS A O 1
ATOM 1828 N N . TRP A 1 222 ? -10.167 -6.709 17.276 1.00 92.06 222 TRP A N 1
ATOM 1829 C CA . TRP A 1 222 ? -10.707 -5.558 16.554 1.00 92.06 222 TRP A CA 1
ATOM 1830 C C . TRP A 1 222 ? -10.444 -4.250 17.304 1.00 92.06 222 TRP A C 1
ATOM 1832 O O . TRP A 1 222 ? -9.950 -3.288 16.718 1.00 92.06 222 TRP A O 1
ATOM 1842 N N . ALA A 1 223 ? -10.714 -4.205 18.610 1.00 87.69 223 ALA A N 1
ATOM 1843 C CA . ALA A 1 223 ? -10.466 -3.022 19.426 1.00 87.69 223 ALA A CA 1
ATOM 1844 C C . ALA A 1 223 ? -8.971 -2.665 19.503 1.00 87.69 223 ALA A C 1
ATOM 1846 O O . ALA A 1 223 ? -8.618 -1.485 19.509 1.00 87.69 223 ALA A O 1
ATOM 1847 N N . ALA A 1 224 ? -8.074 -3.654 19.555 1.00 89.75 224 ALA A N 1
ATOM 1848 C CA . ALA A 1 224 ? -6.631 -3.427 19.488 1.00 89.75 224 ALA A CA 1
ATOM 1849 C C . ALA A 1 224 ? -6.197 -2.878 18.118 1.00 89.75 224 ALA A C 1
ATOM 1851 O O . ALA A 1 224 ? -5.521 -1.851 18.062 1.00 89.75 224 ALA A O 1
ATOM 1852 N N . ALA A 1 225 ? -6.652 -3.498 17.026 1.00 93.94 225 ALA A N 1
ATOM 1853 C CA . ALA A 1 225 ? -6.373 -3.051 15.664 1.00 93.94 225 ALA A CA 1
ATOM 1854 C C . ALA A 1 225 ? -6.859 -1.616 15.428 1.00 93.94 225 ALA A C 1
ATOM 1856 O O . ALA A 1 225 ? -6.154 -0.801 14.841 1.00 93.94 225 ALA A O 1
ATOM 1857 N N . MET A 1 226 ? -8.046 -1.278 15.929 1.00 91.88 226 MET A N 1
ATOM 1858 C CA . MET A 1 226 ? -8.627 0.047 15.746 1.00 91.88 226 MET A CA 1
ATOM 1859 C C . MET A 1 226 ? -7.935 1.122 16.577 1.00 91.88 226 MET A C 1
ATOM 1861 O O . MET A 1 226 ? -7.761 2.225 16.072 1.00 91.88 226 MET A O 1
ATOM 1865 N N . ARG A 1 227 ? -7.458 0.802 17.786 1.00 89.69 227 ARG A N 1
ATOM 1866 C CA . ARG A 1 227 ? -6.585 1.710 18.546 1.00 89.69 227 ARG A CA 1
ATOM 1867 C C . ARG A 1 227 ? -5.294 2.002 17.783 1.00 89.69 227 ARG A C 1
ATOM 1869 O O . ARG A 1 227 ? -4.987 3.166 17.562 1.00 89.69 227 ARG A O 1
ATOM 1876 N N . ALA A 1 228 ? -4.616 0.964 17.295 1.00 92.69 228 ALA A N 1
ATOM 1877 C CA . ALA A 1 228 ? -3.404 1.120 16.490 1.00 92.69 228 ALA A CA 1
ATOM 1878 C C . ALA A 1 228 ? -3.666 1.898 15.183 1.00 92.69 228 ALA A C 1
ATOM 1880 O O . ALA A 1 228 ? -2.853 2.702 14.744 1.00 92.69 228 ALA A O 1
ATOM 1881 N N . TRP A 1 229 ? -4.828 1.702 14.555 1.00 93.50 229 TRP A N 1
ATOM 1882 C CA . TRP A 1 229 ? -5.229 2.449 13.362 1.00 93.50 229 TRP A CA 1
ATOM 1883 C C . TRP A 1 229 ? -5.505 3.933 13.660 1.00 93.50 229 TRP A C 1
ATOM 1885 O O . TRP A 1 229 ? -5.195 4.800 12.843 1.00 93.50 229 TRP A O 1
ATOM 1895 N N . GLU A 1 230 ? -6.076 4.240 14.826 1.00 89.75 230 GLU A N 1
ATOM 1896 C CA . GLU A 1 230 ? -6.383 5.605 15.267 1.00 89.75 230 GLU A CA 1
ATOM 1897 C C . GLU A 1 230 ? -5.135 6.432 15.618 1.00 89.75 230 GLU A C 1
ATOM 1899 O O . GLU A 1 230 ? -5.209 7.664 15.538 1.00 89.75 230 GLU A O 1
ATOM 1904 N N . GLU A 1 231 ? -4.007 5.780 15.932 1.00 92.06 231 GLU A N 1
ATOM 1905 C CA . GLU A 1 231 ? -2.696 6.414 16.168 1.00 92.06 231 GLU A CA 1
ATOM 1906 C C . GLU A 1 231 ? -2.128 7.093 14.912 1.00 92.06 231 GLU A C 1
ATOM 1908 O O . GLU A 1 231 ? -1.341 8.035 15.017 1.00 92.06 231 GLU A O 1
ATOM 1913 N N . PHE A 1 232 ? -2.557 6.678 13.714 1.00 93.06 232 PHE A N 1
ATOM 1914 C CA . PHE A 1 232 ? -2.153 7.339 12.476 1.00 93.06 232 PHE A CA 1
ATOM 1915 C C . PHE A 1 232 ? -2.866 8.694 12.296 1.00 93.06 232 PHE A C 1
ATOM 1917 O O . PHE A 1 232 ? -4.056 8.826 12.630 1.00 93.06 232 PHE A O 1
ATOM 1924 N N . PRO A 1 233 ? -2.189 9.694 11.688 1.00 91.12 233 PRO A N 1
ATOM 1925 C CA . PRO A 1 233 ? -2.802 10.972 11.331 1.00 91.12 233 PRO A CA 1
ATOM 1926 C C . PRO A 1 233 ? -4.072 10.778 10.489 1.00 91.12 233 PRO A C 1
ATOM 1928 O O . PRO A 1 233 ? -4.055 9.938 9.585 1.00 91.12 233 PRO A O 1
ATOM 1931 N N . PRO A 1 234 ? -5.169 11.521 10.743 1.00 87.00 234 PRO A N 1
ATOM 1932 C CA . PRO A 1 234 ? -6.459 11.294 10.088 1.00 87.00 234 PRO A CA 1
ATOM 1933 C C . PRO A 1 234 ? -6.426 11.191 8.557 1.00 87.00 234 PRO A C 1
ATOM 1935 O O . PRO A 1 234 ? -7.084 10.323 7.991 1.00 87.00 234 PRO A O 1
ATOM 1938 N N . ASP A 1 235 ? -5.631 12.034 7.904 1.00 86.69 235 ASP A N 1
ATOM 1939 C CA . ASP A 1 235 ? -5.409 12.087 6.455 1.00 86.69 235 ASP A CA 1
ATOM 1940 C C . ASP A 1 235 ? -4.608 10.890 5.910 1.00 86.69 235 ASP A C 1
ATOM 1942 O O . ASP A 1 235 ? -4.722 10.545 4.735 1.00 86.69 235 ASP A O 1
ATOM 1946 N N . LYS A 1 236 ? -3.850 10.201 6.771 1.00 92.44 236 LYS A N 1
ATOM 1947 C CA . LYS A 1 236 ? -3.032 9.026 6.429 1.00 92.44 236 LYS A CA 1
ATOM 1948 C C . LYS A 1 236 ? -3.637 7.698 6.881 1.00 92.44 236 LYS A C 1
ATOM 1950 O O . LYS A 1 236 ? -3.167 6.642 6.464 1.00 92.44 236 LYS A O 1
ATOM 1955 N N . ARG A 1 237 ? -4.702 7.711 7.689 1.00 93.31 237 ARG A N 1
ATOM 1956 C CA . ARG A 1 237 ? -5.327 6.496 8.249 1.00 93.31 237 ARG A CA 1
ATOM 1957 C C . ARG A 1 237 ? -5.752 5.479 7.194 1.00 93.31 237 ARG A C 1
ATOM 1959 O O . ARG A 1 237 ? -5.532 4.281 7.367 1.00 93.31 237 ARG A O 1
ATOM 1966 N N . LEU A 1 238 ? -6.326 5.927 6.076 1.00 92.81 238 LEU A N 1
ATOM 1967 C CA . LEU A 1 238 ? -6.714 5.027 4.978 1.00 92.81 238 LEU A CA 1
ATOM 1968 C C . LEU A 1 238 ? -5.508 4.286 4.378 1.00 92.81 238 LEU A C 1
ATOM 1970 O O . LEU A 1 238 ? -5.670 3.219 3.799 1.00 92.81 238 LEU A O 1
ATOM 1974 N N . PHE A 1 239 ? -4.301 4.811 4.570 1.00 95.56 239 PHE A N 1
ATOM 1975 C CA . PHE A 1 239 ? -3.044 4.268 4.071 1.00 95.56 239 PHE A CA 1
ATOM 1976 C C . PHE A 1 239 ? -2.203 3.610 5.173 1.00 95.56 239 PHE A C 1
ATOM 1978 O O . PHE A 1 239 ? -1.056 3.246 4.925 1.00 95.56 239 PHE A O 1
ATOM 1985 N N . ALA A 1 240 ? -2.752 3.406 6.379 1.00 95.81 240 ALA A N 1
ATOM 1986 C CA . ALA A 1 240 ? -2.021 2.838 7.516 1.00 95.81 240 ALA A CA 1
ATOM 1987 C C . ALA A 1 240 ? -1.346 1.495 7.181 1.00 95.81 240 ALA A C 1
ATOM 1989 O O . ALA A 1 240 ? -0.208 1.259 7.570 1.00 95.81 240 ALA A O 1
ATOM 1990 N N . GLY A 1 241 ? -1.986 0.642 6.370 1.00 94.38 241 GLY A N 1
ATOM 1991 C CA . GLY A 1 241 ? -1.404 -0.630 5.922 1.00 94.38 241 GLY A CA 1
ATOM 1992 C C . GLY A 1 241 ? -0.138 -0.492 5.069 1.00 94.38 241 GLY A C 1
ATOM 1993 O O . GLY A 1 241 ? 0.626 -1.450 4.943 1.00 94.38 241 GLY A O 1
ATOM 1994 N N . LEU A 1 242 ? 0.097 0.689 4.496 1.00 95.31 242 LEU A N 1
ATOM 1995 C CA . LEU A 1 242 ? 1.299 1.013 3.737 1.00 95.31 242 LEU A CA 1
ATOM 1996 C C . LEU A 1 242 ? 2.413 1.509 4.647 1.00 95.31 242 LEU A C 1
ATOM 1998 O O . LEU A 1 242 ? 3.547 1.117 4.442 1.00 95.31 242 LEU A O 1
ATOM 2002 N N . ILE A 1 243 ? 2.124 2.321 5.658 1.00 95.62 243 ILE A N 1
ATOM 2003 C CA . ILE A 1 243 ? 3.161 3.001 6.456 1.00 95.62 243 ILE A CA 1
ATOM 2004 C C . ILE A 1 243 ? 3.375 2.414 7.855 1.00 95.62 243 ILE A C 1
ATOM 2006 O O . ILE A 1 243 ? 4.286 2.840 8.556 1.00 95.62 243 ILE A O 1
ATOM 2010 N N . ALA A 1 244 ? 2.580 1.426 8.262 1.00 94.81 244 ALA A N 1
ATOM 2011 C CA . ALA A 1 244 ? 2.783 0.727 9.524 1.00 94.81 244 ALA A CA 1
ATOM 2012 C C . ALA A 1 244 ? 4.147 0.012 9.574 1.00 94.81 244 ALA A C 1
ATOM 2014 O O . ALA A 1 244 ? 4.591 -0.589 8.580 1.00 94.81 244 ALA A O 1
ATOM 2015 N N . SER A 1 245 ? 4.773 0.049 10.755 1.00 92.50 245 SER A N 1
ATOM 2016 C CA . SER A 1 245 ? 5.846 -0.878 11.130 1.00 92.50 245 SER A CA 1
ATOM 2017 C C . SER A 1 245 ? 5.319 -2.313 11.136 1.00 92.50 245 SER A C 1
ATOM 2019 O O . SER A 1 245 ? 4.106 -2.523 11.150 1.00 92.50 245 SER A O 1
ATOM 2021 N N . ASP A 1 246 ? 6.206 -3.306 11.127 1.00 90.12 246 ASP A N 1
ATOM 2022 C CA . ASP A 1 246 ? 5.780 -4.710 11.101 1.00 90.12 246 ASP A CA 1
ATOM 2023 C C . ASP A 1 246 ? 4.925 -5.069 12.332 1.00 90.12 246 ASP A C 1
ATOM 2025 O O . ASP A 1 246 ? 3.855 -5.657 12.172 1.00 90.12 246 ASP A O 1
ATOM 2029 N N . ASP A 1 247 ? 5.301 -4.601 13.527 1.00 91.50 247 ASP A N 1
ATOM 2030 C CA . ASP A 1 247 ? 4.549 -4.831 14.772 1.00 91.50 247 ASP A CA 1
ATOM 2031 C C . ASP A 1 247 ? 3.120 -4.272 14.707 1.00 91.50 247 ASP A C 1
ATOM 2033 O O . ASP A 1 247 ? 2.144 -4.966 15.004 1.00 91.50 247 ASP A O 1
ATOM 2037 N N . VAL A 1 248 ? 2.972 -3.024 14.248 1.00 94.31 248 VAL A N 1
ATOM 2038 C CA . VAL A 1 248 ? 1.657 -2.387 14.082 1.00 94.31 248 VAL A CA 1
ATOM 2039 C C . VAL A 1 248 ? 0.881 -3.052 12.946 1.00 94.31 248 VAL A C 1
ATOM 2041 O O . VAL A 1 248 ? -0.324 -3.283 13.050 1.00 94.31 248 VAL A O 1
ATOM 2044 N N . PHE A 1 249 ? 1.559 -3.414 11.857 1.00 92.88 249 PHE A N 1
ATOM 2045 C CA . PHE A 1 249 ? 0.949 -4.070 10.707 1.00 92.88 249 PHE A CA 1
ATOM 2046 C C . PHE A 1 249 ? 0.361 -5.436 11.076 1.00 92.88 249 PHE A C 1
ATOM 2048 O O . PHE A 1 249 ? -0.707 -5.789 10.565 1.00 92.88 249 PHE A O 1
ATOM 2055 N N . HIS A 1 250 ? 0.993 -6.181 11.988 1.00 91.69 250 HIS A N 1
ATOM 2056 C CA . HIS A 1 250 ? 0.429 -7.413 12.531 1.00 91.69 250 HIS A CA 1
ATOM 2057 C C . HIS A 1 250 ? -0.909 -7.159 13.234 1.00 91.69 250 HIS A C 1
ATOM 2059 O O . HIS A 1 250 ? -1.857 -7.895 12.990 1.00 91.69 250 HIS A O 1
ATOM 2065 N N . LEU A 1 251 ? -1.076 -6.083 14.002 1.00 92.81 251 LEU A N 1
ATOM 2066 C CA . LEU A 1 251 ? -2.382 -5.764 14.598 1.00 92.81 251 LEU A CA 1
ATOM 2067 C C . LEU A 1 251 ? -3.445 -5.445 13.532 1.00 92.81 251 LEU A C 1
ATOM 2069 O O . LEU A 1 251 ? -4.583 -5.894 13.633 1.00 92.81 251 LEU A O 1
ATOM 2073 N N . LEU A 1 252 ? -3.070 -4.714 12.478 1.00 92.88 252 LEU A N 1
ATOM 2074 C CA . LEU A 1 252 ? -4.004 -4.251 11.443 1.00 92.88 252 LEU A CA 1
ATOM 2075 C C . LEU A 1 252 ? -4.398 -5.320 10.407 1.00 92.88 252 LEU A C 1
ATOM 2077 O O . LEU A 1 252 ? -5.456 -5.216 9.783 1.00 92.88 252 LEU A O 1
ATOM 2081 N N . SER A 1 253 ? -3.536 -6.311 10.167 1.00 84.75 253 SER A N 1
ATOM 2082 C CA . SER A 1 253 ? -3.677 -7.280 9.066 1.00 84.75 253 SER A CA 1
ATOM 2083 C C . SER A 1 253 ? -3.574 -8.751 9.489 1.00 84.75 253 SER A C 1
ATOM 2085 O O . SER A 1 253 ? -3.562 -9.629 8.626 1.00 84.75 253 SER A O 1
ATOM 2087 N N . SER A 1 254 ? -3.477 -9.044 10.790 1.00 74.00 254 SER A N 1
ATOM 2088 C CA . SER A 1 254 ? -3.254 -10.413 11.271 1.00 74.00 254 SER A CA 1
ATOM 2089 C C . SER A 1 254 ? -4.402 -11.371 10.975 1.00 74.00 254 SER A C 1
ATOM 2091 O O . SER A 1 254 ? -5.572 -11.003 10.841 1.00 74.00 254 SER A O 1
ATOM 2093 N N . ASN A 1 255 ? -4.046 -12.657 11.039 1.00 85.62 255 ASN A N 1
ATOM 2094 C CA . ASN A 1 255 ? -4.976 -13.776 11.163 1.00 85.62 255 ASN A CA 1
ATOM 2095 C C . ASN A 1 255 ? -5.975 -13.599 12.325 1.00 85.62 255 ASN A C 1
ATOM 2097 O O . ASN A 1 255 ? -7.041 -14.203 12.293 1.00 85.62 255 ASN A O 1
ATOM 2101 N N . GLN A 1 256 ? -5.681 -12.753 13.322 1.00 89.31 256 GLN A N 1
ATOM 2102 C CA . GLN A 1 256 ? -6.605 -12.463 14.423 1.00 89.31 256 GLN A CA 1
ATOM 2103 C C . GLN A 1 256 ? -7.900 -11.793 13.946 1.00 89.31 256 GLN A C 1
ATOM 2105 O O . GLN A 1 256 ? -8.933 -11.937 14.590 1.00 89.31 256 GLN A O 1
ATOM 2110 N N . LEU A 1 257 ? -7.872 -11.099 12.801 1.00 93.94 257 LEU A N 1
ATOM 2111 C CA . LEU A 1 257 ? -9.059 -10.509 12.179 1.00 93.94 257 LEU A CA 1
ATOM 2112 C C . LEU A 1 257 ? -9.676 -11.412 11.101 1.00 93.94 257 LEU A C 1
ATOM 2114 O O . LEU A 1 257 ? -10.611 -10.988 10.417 1.00 93.94 257 LEU A O 1
ATOM 2118 N N . GLN A 1 258 ? -9.168 -12.635 10.901 1.00 95.06 258 GLN A N 1
ATOM 2119 C CA . GLN A 1 258 ? -9.577 -13.498 9.789 1.00 95.06 258 GLN A CA 1
ATOM 2120 C C . GLN A 1 258 ? -11.064 -13.848 9.852 1.00 95.06 258 GLN A C 1
ATOM 2122 O O . GLN A 1 258 ? -11.744 -13.724 8.837 1.00 95.06 258 GLN A O 1
ATOM 2127 N N . ARG A 1 259 ? -11.590 -14.231 11.024 1.00 96.06 259 ARG A N 1
ATOM 2128 C CA . ARG A 1 259 ? -13.008 -14.600 11.175 1.00 96.06 259 ARG A CA 1
ATOM 2129 C C . ARG A 1 259 ? -13.929 -13.424 10.896 1.00 96.06 259 ARG A C 1
ATOM 2131 O O . ARG A 1 259 ? -14.828 -13.545 10.072 1.00 96.06 259 ARG A O 1
ATOM 2138 N N . LEU A 1 260 ? -13.656 -12.262 11.491 1.00 95.81 260 LEU A N 1
ATOM 2139 C CA . LEU A 1 260 ? -14.421 -11.043 11.207 1.00 95.81 260 LEU A CA 1
ATOM 2140 C C . LEU A 1 260 ? -14.334 -10.648 9.734 1.00 95.81 260 LEU A C 1
ATOM 2142 O O . LEU A 1 260 ? -15.340 -10.277 9.142 1.00 95.81 260 LEU A O 1
ATOM 2146 N N . THR A 1 261 ? -13.158 -10.766 9.118 1.00 95.94 261 THR A N 1
ATOM 2147 C CA . THR A 1 261 ? -12.988 -10.477 7.688 1.00 95.94 261 THR A CA 1
ATOM 2148 C C . THR A 1 261 ? -13.800 -11.444 6.833 1.00 95.94 261 THR A C 1
ATOM 2150 O O . THR A 1 261 ? -14.489 -11.009 5.916 1.00 95.94 261 THR A O 1
ATOM 2153 N N . TYR A 1 262 ? -13.761 -12.739 7.141 1.00 97.00 262 TYR A N 1
ATOM 2154 C CA . TYR A 1 262 ? -14.534 -13.758 6.441 1.00 97.00 262 TYR A CA 1
ATOM 2155 C C . TYR A 1 262 ? -16.039 -13.492 6.561 1.00 97.00 262 TYR A C 1
ATOM 2157 O O . TYR A 1 262 ? -16.724 -13.420 5.544 1.00 97.00 262 TYR A O 1
ATOM 2165 N N . ILE A 1 263 ? -16.537 -13.250 7.778 1.00 96.81 263 ILE A N 1
ATOM 2166 C CA . ILE A 1 263 ? -17.938 -12.886 8.036 1.00 96.81 263 ILE A CA 1
ATOM 2167 C C . ILE A 1 263 ? -18.307 -11.616 7.258 1.00 96.81 263 ILE A C 1
ATOM 2169 O O . ILE A 1 263 ? -19.335 -11.590 6.588 1.00 96.81 263 ILE A O 1
ATOM 2173 N N . ALA A 1 264 ? -17.455 -10.587 7.271 1.00 95.94 264 ALA A N 1
ATOM 2174 C CA . ALA A 1 264 ? -17.676 -9.352 6.523 1.00 95.94 264 ALA A CA 1
ATOM 2175 C C . ALA A 1 264 ? -17.761 -9.584 5.008 1.00 95.94 264 ALA A C 1
ATOM 2177 O O . ALA A 1 264 ? -18.567 -8.944 4.344 1.00 95.94 264 ALA A O 1
ATOM 2178 N N . VAL A 1 265 ? -16.960 -10.501 4.455 1.00 95.88 265 VAL A N 1
ATOM 2179 C CA . VAL A 1 265 ? -17.046 -10.892 3.039 1.00 95.88 265 VAL A CA 1
ATOM 2180 C C . VAL A 1 265 ? -18.348 -11.638 2.759 1.00 95.88 265 VAL A C 1
ATOM 2182 O O . VAL A 1 265 ? -19.003 -11.316 1.773 1.00 95.88 265 VAL A O 1
ATOM 2185 N N . GLN A 1 266 ? -18.756 -12.581 3.616 1.00 95.50 266 GLN A N 1
ATOM 2186 C CA . GLN A 1 266 ? -20.019 -13.312 3.443 1.00 95.50 266 GLN A CA 1
ATOM 2187 C C . GLN A 1 266 ? -21.226 -12.372 3.483 1.00 95.50 266 GLN A C 1
ATOM 2189 O O . GLN A 1 266 ? -22.083 -12.437 2.607 1.00 95.50 266 GLN A O 1
ATOM 2194 N N . VAL A 1 267 ? -21.265 -11.457 4.456 1.00 93.69 267 VAL A N 1
ATOM 2195 C CA . VAL A 1 267 ? -22.298 -10.416 4.538 1.00 93.69 267 VAL A CA 1
ATOM 2196 C C . VAL A 1 267 ? -22.213 -9.498 3.323 1.00 93.69 267 VAL A C 1
ATOM 2198 O O . VAL A 1 267 ? -23.213 -9.267 2.652 1.00 93.69 267 VAL A O 1
ATOM 2201 N N . GLY A 1 268 ? -21.013 -9.034 2.974 1.00 94.00 268 GLY A N 1
ATOM 2202 C CA . GLY A 1 268 ? -20.791 -8.182 1.814 1.00 94.00 268 GLY A CA 1
ATOM 2203 C C . GLY A 1 268 ? -21.281 -8.810 0.513 1.00 94.00 268 GLY A C 1
ATOM 2204 O O . GLY A 1 268 ? -21.885 -8.111 -0.287 1.00 94.00 268 GLY A O 1
ATOM 2205 N N . MET A 1 269 ? -21.117 -10.120 0.319 1.00 93.75 269 MET A N 1
ATOM 2206 C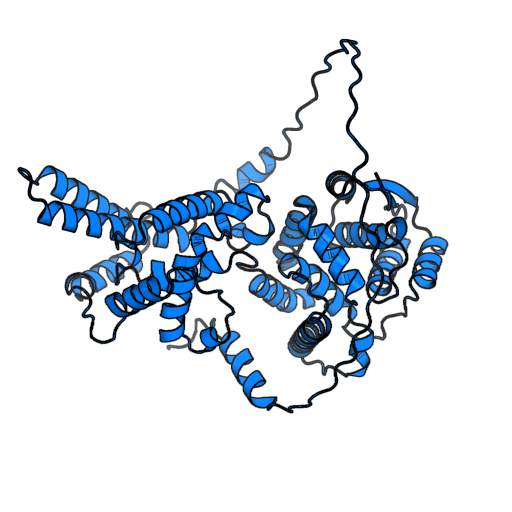 CA . MET A 1 269 ? -21.623 -10.846 -0.852 1.00 93.75 269 MET A CA 1
ATOM 2207 C C . MET A 1 269 ? -23.154 -10.837 -0.982 1.00 93.75 269 MET A C 1
ATOM 2209 O O . MET A 1 269 ? -23.656 -11.047 -2.088 1.00 93.75 269 MET A O 1
ATOM 2213 N N . LEU A 1 270 ? -23.894 -10.600 0.109 1.00 90.12 270 LEU A N 1
ATOM 2214 C CA . LEU A 1 270 ? -25.351 -10.422 0.074 1.00 90.12 270 LEU A CA 1
ATOM 2215 C C . LEU A 1 270 ? -25.746 -9.065 -0.525 1.00 90.12 270 LEU A C 1
ATOM 2217 O O . LEU A 1 270 ? -26.818 -8.946 -1.110 1.00 90.12 270 LEU A O 1
ATOM 2221 N N . HIS A 1 271 ? -24.878 -8.060 -0.391 1.00 87.38 271 HIS A N 1
ATOM 2222 C CA . HIS A 1 271 ? -25.109 -6.694 -0.867 1.00 87.38 271 HIS A CA 1
ATOM 2223 C C . HIS A 1 271 ? -24.405 -6.404 -2.200 1.00 87.38 271 HIS A C 1
ATOM 2225 O O . HIS A 1 271 ? -24.920 -5.658 -3.026 1.00 87.38 271 HIS A O 1
ATOM 2231 N N . ASP A 1 272 ? -23.231 -6.995 -2.406 1.00 89.25 272 ASP A N 1
ATOM 2232 C CA . ASP A 1 272 ? -22.337 -6.765 -3.533 1.00 89.25 272 ASP A CA 1
ATOM 2233 C C . ASP A 1 272 ? -21.842 -8.112 -4.096 1.00 89.25 272 ASP A C 1
ATOM 2235 O O . ASP A 1 272 ? -20.873 -8.700 -3.596 1.00 89.25 272 ASP A O 1
ATOM 2239 N N . PRO A 1 273 ? -22.481 -8.616 -5.170 1.00 89.81 273 PRO A N 1
ATOM 2240 C CA . PRO A 1 273 ? -22.100 -9.876 -5.800 1.00 89.81 273 PRO A CA 1
ATOM 2241 C C . PRO A 1 273 ? -20.661 -9.914 -6.334 1.00 89.81 273 PRO A C 1
ATOM 2243 O O . PRO A 1 273 ? -20.134 -11.012 -6.537 1.00 89.81 273 PRO A O 1
ATOM 2246 N N . SER A 1 274 ? -20.007 -8.764 -6.557 1.00 89.06 274 SER A N 1
ATOM 2247 C CA . SER A 1 274 ? -18.626 -8.709 -7.062 1.00 89.06 274 SER A CA 1
ATOM 2248 C C . SER A 1 274 ? -17.612 -9.280 -6.062 1.00 89.06 274 SER A C 1
ATOM 2250 O O . SER A 1 274 ? -16.564 -9.806 -6.457 1.00 89.06 274 SER A O 1
ATOM 2252 N N . LEU A 1 275 ? -17.961 -9.294 -4.769 1.00 90.94 275 LEU A N 1
ATOM 2253 C CA . LEU A 1 275 ? -17.142 -9.876 -3.706 1.00 90.94 275 LEU A CA 1
ATOM 2254 C C . LEU A 1 275 ? -16.981 -11.396 -3.810 1.00 90.94 275 LEU A C 1
ATOM 2256 O O . LEU A 1 275 ? -16.068 -11.934 -3.191 1.00 90.94 275 LEU A O 1
ATOM 2260 N N . LYS A 1 276 ? -17.756 -12.089 -4.657 1.00 89.56 276 LYS A N 1
ATOM 2261 C CA . LYS A 1 276 ? -17.517 -13.508 -4.991 1.00 89.56 276 LYS A CA 1
ATOM 2262 C C . LYS A 1 276 ? -16.107 -13.760 -5.534 1.00 89.56 276 LYS A C 1
ATOM 2264 O O . LYS A 1 276 ? -15.562 -14.844 -5.351 1.00 89.56 276 LYS A O 1
ATOM 2269 N N . ASN A 1 277 ? -15.508 -12.756 -6.177 1.00 86.88 277 ASN A N 1
ATOM 2270 C CA . ASN A 1 277 ? -14.152 -12.832 -6.721 1.00 86.88 277 ASN A CA 1
ATOM 2271 C C . ASN A 1 277 ? -13.068 -12.482 -5.684 1.00 86.88 277 ASN A C 1
ATOM 2273 O O . ASN A 1 277 ? -11.871 -12.607 -5.965 1.00 86.88 277 ASN A O 1
ATOM 2277 N N . TYR A 1 278 ? -13.454 -12.019 -4.490 1.00 88.19 278 TYR A N 1
ATOM 2278 C CA . TYR A 1 278 ? -12.514 -11.672 -3.436 1.00 88.19 278 TYR A CA 1
ATOM 2279 C C . TYR A 1 278 ? -11.960 -12.939 -2.774 1.00 88.19 278 TYR A C 1
ATOM 2281 O O . TYR A 1 278 ? -12.677 -13.709 -2.139 1.00 88.19 278 TYR A O 1
ATOM 2289 N N . LYS A 1 279 ? -10.646 -13.152 -2.896 1.00 86.12 279 LYS A N 1
ATOM 2290 C CA . LYS A 1 279 ? -9.957 -14.298 -2.288 1.00 86.12 279 LYS A CA 1
ATOM 2291 C C . LYS A 1 279 ? -9.785 -14.080 -0.779 1.00 86.12 279 LYS A C 1
ATOM 2293 O O . LYS A 1 279 ? -8.792 -13.494 -0.354 1.00 86.12 279 LYS A O 1
ATOM 2298 N N . CYS A 1 280 ? -10.735 -14.569 0.016 1.00 90.19 280 CYS A N 1
ATOM 2299 C CA . CYS A 1 280 ? -10.644 -14.631 1.476 1.00 90.19 280 CYS A CA 1
ATOM 2300 C C . CYS A 1 280 ? -10.465 -16.093 1.924 1.00 90.19 280 CYS A C 1
ATOM 2302 O O . CYS A 1 280 ? -11.380 -16.891 1.714 1.00 90.19 280 CYS A O 1
ATOM 2304 N N . PRO A 1 281 ? -9.313 -16.477 2.505 1.00 90.00 281 PRO A N 1
ATOM 2305 C CA . PRO A 1 281 ? -9.130 -17.822 3.040 1.00 90.00 281 PRO A CA 1
ATOM 2306 C C . PRO A 1 281 ? -10.139 -18.096 4.167 1.00 90.00 281 PRO A C 1
ATOM 2308 O O . PRO A 1 281 ? -10.205 -17.293 5.106 1.00 90.00 281 PRO A O 1
ATOM 2311 N N . PRO A 1 282 ? -10.907 -19.201 4.108 1.00 93.00 282 PRO A N 1
ATOM 2312 C CA . PRO A 1 282 ? -11.852 -19.532 5.165 1.00 93.00 282 PRO A CA 1
ATOM 2313 C C . PRO A 1 282 ? -11.103 -19.792 6.483 1.00 93.00 282 PRO A C 1
ATOM 2315 O O . PRO A 1 282 ? -9.987 -20.324 6.451 1.00 93.00 282 PRO A O 1
ATOM 2318 N N . PRO A 1 283 ? -11.677 -19.409 7.633 1.00 94.75 283 PRO A N 1
ATOM 2319 C CA . PRO A 1 283 ? -11.114 -19.762 8.928 1.00 94.75 283 PRO A CA 1
ATOM 2320 C C . PRO A 1 283 ? -11.337 -21.256 9.223 1.00 94.75 283 PRO A C 1
ATOM 2322 O O . PRO A 1 283 ? -12.130 -21.921 8.553 1.00 94.75 283 PRO A O 1
ATOM 2325 N N . THR A 1 284 ? -10.641 -21.793 10.228 1.00 94.00 284 THR A N 1
ATOM 2326 C CA . THR A 1 284 ? -10.732 -23.214 10.623 1.00 94.00 284 THR A CA 1
ATOM 2327 C C . THR A 1 284 ? -12.145 -23.627 11.047 1.00 94.00 284 THR A C 1
ATOM 2329 O O . THR A 1 284 ? -12.530 -24.777 10.888 1.00 94.00 284 THR A O 1
ATOM 2332 N N . ASP A 1 285 ? -12.916 -22.682 11.574 1.00 95.38 285 ASP A N 1
ATOM 2333 C CA . ASP A 1 285 ? -14.273 -22.807 12.108 1.00 95.38 285 ASP A CA 1
ATOM 2334 C C . ASP A 1 285 ? -15.325 -22.185 11.168 1.00 95.38 285 ASP A C 1
ATOM 2336 O O . ASP A 1 285 ? -16.312 -21.588 11.609 1.00 95.38 285 ASP A O 1
ATOM 2340 N N . LYS A 1 286 ? -15.108 -22.313 9.854 1.00 96.00 286 LYS A N 1
ATOM 2341 C CA . LYS A 1 286 ? -15.944 -21.726 8.797 1.00 96.00 286 LYS A CA 1
ATOM 2342 C C . LYS A 1 286 ? -17.442 -21.974 9.006 1.00 96.00 286 LYS A C 1
ATOM 2344 O O . LYS A 1 286 ? -18.231 -21.044 8.868 1.00 96.00 286 LYS A O 1
ATOM 2349 N N . GLU A 1 287 ? -17.839 -23.193 9.362 1.00 96.75 287 GLU A N 1
ATOM 2350 C CA . GLU A 1 287 ? -19.243 -23.575 9.539 1.00 96.75 287 GLU A CA 1
ATOM 2351 C C . GLU A 1 287 ? -19.927 -22.763 10.646 1.00 96.75 287 GLU A C 1
ATOM 2353 O O . GLU A 1 287 ? -21.093 -22.388 10.513 1.00 96.75 287 GLU A O 1
ATOM 2358 N N . ALA A 1 288 ? -19.205 -22.448 11.725 1.00 96.75 288 ALA A N 1
ATOM 2359 C CA . ALA A 1 288 ? -19.720 -21.619 12.808 1.00 96.75 288 ALA A CA 1
ATOM 2360 C C . ALA A 1 288 ? -19.866 -20.155 12.368 1.00 96.75 288 ALA A C 1
ATOM 2362 O O . ALA A 1 288 ? -20.884 -19.522 12.656 1.00 96.75 288 ALA A O 1
ATOM 2363 N N . CYS A 1 289 ? -18.903 -19.629 11.602 1.00 96.62 289 CYS A N 1
ATOM 2364 C CA . CYS A 1 289 ? -19.020 -18.304 10.991 1.00 96.62 289 CYS A CA 1
ATOM 2365 C C . CYS A 1 289 ? -20.213 -18.220 10.023 1.00 96.62 289 CYS A C 1
ATOM 2367 O O . CYS A 1 289 ? -20.988 -17.267 10.093 1.00 96.62 289 CYS A O 1
ATOM 2369 N N . ASP A 1 290 ? -20.404 -19.223 9.163 1.00 96.75 290 ASP A N 1
ATOM 2370 C CA . ASP A 1 290 ? -21.530 -19.290 8.224 1.00 96.75 290 ASP A CA 1
ATOM 2371 C C . ASP A 1 290 ? -22.874 -19.367 8.973 1.00 96.75 290 ASP A C 1
ATOM 2373 O O . ASP A 1 290 ? -23.840 -18.686 8.613 1.00 96.75 290 ASP A O 1
ATOM 2377 N N . ALA A 1 291 ? -22.936 -20.141 10.063 1.00 95.75 291 ALA A N 1
ATOM 2378 C CA . ALA A 1 291 ? -24.111 -20.221 10.926 1.00 95.75 291 ALA A CA 1
ATOM 2379 C C . ALA A 1 291 ? -24.433 -18.876 11.599 1.00 95.75 291 ALA A C 1
ATOM 2381 O O . ALA A 1 291 ? -25.607 -18.510 11.680 1.00 95.75 291 ALA A O 1
ATOM 2382 N N . LEU A 1 292 ? -23.421 -18.112 12.029 1.00 95.12 292 LEU A N 1
ATOM 2383 C CA . LEU A 1 292 ? -23.607 -16.755 12.553 1.00 95.12 292 LEU A CA 1
ATOM 2384 C C . LEU A 1 292 ? -24.139 -15.803 11.482 1.00 95.12 292 LEU A C 1
ATOM 2386 O O . LEU A 1 292 ? -25.127 -15.110 11.723 1.00 95.12 2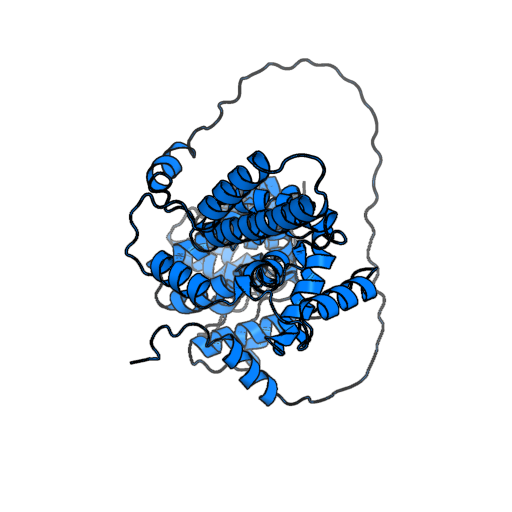92 LEU A O 1
ATOM 2390 N N . VAL A 1 293 ? -23.546 -15.797 10.286 1.00 94.75 293 VAL A N 1
ATOM 2391 C CA . VAL A 1 293 ? -24.036 -14.971 9.171 1.00 94.75 293 VAL A CA 1
ATOM 2392 C C . VAL A 1 293 ? -25.500 -15.299 8.892 1.00 94.75 293 VAL A C 1
ATOM 2394 O O . VAL A 1 293 ? -26.336 -14.399 8.874 1.00 94.75 293 VAL A O 1
ATOM 2397 N N . LYS A 1 294 ? -25.848 -16.586 8.789 1.00 93.31 294 LYS A N 1
ATOM 2398 C CA . LYS A 1 294 ? -27.237 -17.019 8.614 1.00 93.31 294 LYS A CA 1
ATOM 2399 C C . LYS A 1 294 ? -28.126 -16.543 9.767 1.00 93.31 294 LYS A C 1
ATOM 2401 O O . LYS A 1 294 ? -29.202 -16.009 9.520 1.00 93.31 294 LYS A O 1
ATOM 2406 N N . ARG A 1 295 ? -27.692 -16.686 11.018 1.00 92.00 295 ARG A N 1
ATOM 2407 C CA . ARG A 1 295 ? -28.467 -16.286 12.202 1.00 92.00 295 ARG A CA 1
ATOM 2408 C C . ARG A 1 295 ? -28.800 -14.793 12.229 1.00 92.00 295 ARG A C 1
ATOM 2410 O O . ARG A 1 295 ? -29.883 -14.445 12.683 1.00 92.00 295 ARG A O 1
ATOM 2417 N N . TYR A 1 296 ? -27.887 -13.929 11.787 1.00 89.62 296 TYR A N 1
ATOM 2418 C CA . TYR A 1 296 ? -28.040 -12.473 11.905 1.00 89.62 296 TYR A CA 1
ATOM 2419 C C . TYR A 1 296 ? -28.475 -11.777 10.608 1.00 89.62 296 TYR A C 1
ATOM 2421 O O . TYR A 1 296 ? -29.075 -10.702 10.672 1.00 89.62 296 TYR A O 1
ATOM 2429 N N . PHE A 1 297 ? -28.211 -12.377 9.446 1.00 89.19 297 PHE A N 1
ATOM 2430 C CA . PHE A 1 297 ? -28.434 -11.780 8.123 1.00 89.19 297 PHE A CA 1
ATOM 2431 C C . PHE A 1 297 ? -29.362 -12.605 7.217 1.00 89.19 297 PHE A C 1
ATOM 2433 O O . PHE A 1 297 ? -29.507 -12.269 6.043 1.00 89.19 297 PHE A O 1
ATOM 2440 N N . SER A 1 298 ? -30.025 -13.656 7.722 1.00 85.06 298 SER A N 1
ATOM 2441 C CA . SER A 1 298 ? -31.091 -14.304 6.939 1.00 85.06 298 SER A CA 1
ATOM 2442 C C . SER A 1 298 ? -32.240 -13.324 6.658 1.00 85.06 298 SER A C 1
ATOM 2444 O O . SER A 1 298 ? -32.550 -12.499 7.523 1.00 85.06 298 SER A O 1
ATOM 2446 N N . PRO A 1 299 ? -32.919 -13.445 5.501 1.00 77.44 299 PRO A N 1
ATOM 2447 C CA . PRO A 1 299 ? -34.078 -12.618 5.156 1.00 77.44 299 PRO A CA 1
ATOM 2448 C C . PRO A 1 299 ? -35.188 -12.641 6.218 1.00 77.44 299 PRO A C 1
ATOM 2450 O O . PRO A 1 299 ? -35.860 -11.636 6.423 1.00 77.44 299 PRO A O 1
ATOM 2453 N N . ASP A 1 300 ? -35.331 -13.764 6.926 1.00 77.44 300 ASP A N 1
ATOM 2454 C CA . ASP A 1 300 ? -36.364 -13.975 7.948 1.00 77.44 300 ASP A CA 1
ATOM 2455 C C . ASP A 1 300 ? -36.060 -13.281 9.288 1.00 77.44 300 ASP A C 1
ATOM 2457 O O . ASP A 1 300 ? -36.915 -13.217 10.173 1.00 77.44 300 ASP A O 1
ATOM 2461 N N . VAL A 1 301 ? -34.839 -12.768 9.475 1.00 76.12 301 VAL A N 1
ATOM 2462 C CA . VAL A 1 301 ? -34.438 -12.092 10.713 1.00 76.12 301 VAL A CA 1
ATOM 2463 C C . VAL A 1 301 ? -35.023 -10.686 10.705 1.00 76.12 301 VAL A C 1
ATOM 2465 O O . VAL A 1 301 ? -34.459 -9.768 10.098 1.00 76.12 301 VAL A O 1
ATOM 2468 N N . GLN A 1 302 ? -36.145 -10.517 11.406 1.00 67.62 302 GLN A N 1
ATOM 2469 C CA . GLN A 1 302 ? -36.693 -9.199 11.699 1.00 67.62 302 GLN A CA 1
ATOM 2470 C C . GLN A 1 302 ? -35.714 -8.430 12.592 1.00 67.62 302 GLN A C 1
ATOM 2472 O O . GLN A 1 302 ? -35.262 -8.923 13.628 1.00 67.62 302 GLN A O 1
ATOM 2477 N N . LEU A 1 303 ? -35.360 -7.220 12.159 1.00 64.75 303 LEU A N 1
ATOM 2478 C CA . LEU A 1 303 ? -34.598 -6.291 12.983 1.00 64.75 303 LEU A CA 1
ATOM 2479 C C . LEU A 1 303 ? -35.426 -5.952 14.231 1.00 64.75 303 LEU A C 1
ATOM 2481 O O . LEU A 1 303 ? -36.650 -5.854 14.119 1.00 64.75 303 LEU A O 1
ATOM 2485 N N . PRO A 1 304 ? -34.800 -5.752 15.403 1.00 58.19 304 PRO A N 1
ATOM 2486 C CA . PRO A 1 304 ? -35.514 -5.266 16.578 1.00 58.19 304 PRO A CA 1
ATOM 2487 C C . PRO A 1 304 ? -36.349 -4.030 16.205 1.00 58.19 304 PRO A C 1
ATOM 2489 O O . PRO A 1 304 ? -35.809 -3.084 15.628 1.00 58.19 304 PRO A O 1
ATOM 2492 N N . GLU A 1 305 ? -37.652 -4.020 16.506 1.00 52.94 305 GLU A N 1
ATOM 2493 C CA . GLU A 1 305 ? -38.546 -2.895 16.164 1.00 52.94 305 GLU A CA 1
ATOM 2494 C C . GLU A 1 305 ? -37.978 -1.546 16.661 1.00 52.94 305 GLU A C 1
ATOM 2496 O O . GLU A 1 305 ? -38.073 -0.523 15.979 1.00 52.94 305 GLU A O 1
ATOM 2501 N N . ASP A 1 306 ? -37.268 -1.555 17.794 1.00 51.16 306 ASP A N 1
ATOM 2502 C CA . ASP A 1 306 ? -36.622 -0.372 18.374 1.00 51.16 306 ASP A CA 1
ATOM 2503 C C . ASP A 1 306 ? -35.532 0.267 17.492 1.00 51.16 306 ASP A C 1
ATOM 2505 O O . ASP A 1 306 ? -35.338 1.479 17.571 1.00 51.16 306 ASP A O 1
ATOM 2509 N N . THR A 1 307 ? -34.838 -0.478 16.620 1.00 46.59 307 THR A N 1
ATOM 2510 C CA . THR A 1 307 ? -33.813 0.101 15.721 1.00 46.59 307 THR A CA 1
ATOM 2511 C C . THR A 1 307 ? -34.376 0.558 14.377 1.00 46.59 307 THR A C 1
ATOM 2513 O O . THR A 1 307 ? -33.715 1.302 13.649 1.00 46.59 307 THR A O 1
ATOM 2516 N N . THR A 1 308 ? -35.603 0.149 14.046 1.00 41.41 308 THR A N 1
ATOM 2517 C CA . THR A 1 308 ? -36.277 0.483 12.781 1.00 41.41 308 THR A CA 1
ATOM 2518 C C . THR A 1 308 ? -37.407 1.495 12.944 1.00 41.41 308 THR A C 1
ATOM 2520 O O . THR A 1 308 ? -37.884 2.033 11.943 1.00 41.41 308 THR A O 1
ATOM 2523 N N . THR A 1 309 ? -37.816 1.822 14.177 1.00 45.25 309 THR A N 1
ATOM 2524 C CA . THR A 1 309 ? -38.921 2.758 14.397 1.00 45.25 309 THR A CA 1
ATOM 2525 C C . THR A 1 309 ? -38.652 4.126 13.748 1.00 45.25 309 THR A C 1
ATOM 2527 O O . THR A 1 309 ? -37.594 4.733 13.945 1.00 45.25 309 THR A O 1
ATOM 2530 N N . PRO A 1 310 ? -39.640 4.702 13.036 1.00 42.03 310 PRO A N 1
ATOM 2531 C CA . PRO A 1 310 ? -39.549 6.043 12.461 1.00 42.03 310 PRO A CA 1
ATOM 2532 C C . PRO A 1 310 ? -39.177 7.122 13.478 1.00 42.03 310 PRO A C 1
ATOM 2534 O O . PRO A 1 310 ? -38.607 8.134 13.100 1.00 42.03 310 PRO A O 1
ATOM 2537 N N . LYS A 1 311 ? -39.453 6.916 14.773 1.00 48.22 311 LYS A N 1
ATOM 2538 C CA . LYS A 1 311 ? -39.055 7.832 15.849 1.00 48.22 311 LYS A CA 1
ATOM 2539 C C . LYS A 1 311 ? -37.543 7.810 16.097 1.00 48.22 311 LYS A C 1
ATOM 2541 O O . LYS A 1 311 ? -36.958 8.876 16.281 1.00 48.22 311 LYS A O 1
ATOM 2546 N N . TYR A 1 312 ? -36.909 6.637 16.030 1.00 54.88 312 TYR A N 1
ATOM 2547 C CA . TYR A 1 312 ? -35.453 6.496 16.034 1.00 54.88 312 TYR A CA 1
ATOM 2548 C C . TYR A 1 312 ? -34.851 7.214 14.820 1.00 54.88 312 TYR A C 1
ATOM 2550 O O . TYR A 1 312 ? -34.014 8.096 14.988 1.00 54.88 312 TYR A O 1
ATOM 2558 N N . TRP A 1 313 ? -35.364 6.951 13.612 1.00 49.78 313 TRP A N 1
ATOM 2559 C CA . TRP A 1 313 ? -34.893 7.604 12.384 1.00 49.78 313 TRP A CA 1
ATOM 2560 C C . TRP A 1 313 ? -35.181 9.102 12.320 1.00 49.78 313 TRP A C 1
ATOM 2562 O O . TRP A 1 313 ? -34.341 9.847 11.837 1.00 49.78 313 TRP A O 1
ATOM 2572 N N . MET A 1 314 ? -36.323 9.577 12.817 1.00 50.06 314 MET A N 1
ATOM 2573 C CA . MET A 1 314 ? -36.623 11.008 12.917 1.00 50.06 314 MET A CA 1
ATOM 2574 C C . MET A 1 314 ? -35.705 11.681 13.925 1.00 50.06 314 MET A C 1
ATOM 2576 O O . MET A 1 314 ? -35.236 12.779 13.658 1.00 50.06 314 MET A O 1
ATOM 2580 N N . THR A 1 315 ? -35.404 11.031 15.051 1.00 54.59 315 THR A N 1
ATOM 2581 C CA . THR A 1 315 ? -34.434 11.557 16.018 1.00 54.59 315 THR A CA 1
ATOM 2582 C C . THR A 1 315 ? -33.046 11.597 15.389 1.00 54.59 315 THR A C 1
ATOM 2584 O O . THR A 1 315 ? -32.414 12.643 15.421 1.00 54.59 315 THR A O 1
ATOM 2587 N N . LEU A 1 316 ? -32.614 10.520 14.725 1.00 50.06 316 LEU A N 1
ATOM 2588 C CA . LEU A 1 316 ? -31.330 10.428 14.030 1.00 50.06 316 LEU A CA 1
ATOM 2589 C C . LEU A 1 316 ? -31.221 11.459 12.897 1.00 50.06 316 LEU A C 1
ATOM 2591 O O . LEU A 1 316 ? -30.219 12.153 12.795 1.00 50.06 316 LEU A O 1
ATOM 2595 N N . ARG A 1 317 ? -32.269 11.617 12.082 1.00 49.09 317 ARG A N 1
ATOM 2596 C CA . ARG A 1 317 ? -32.351 12.602 10.995 1.00 49.09 317 ARG A CA 1
ATOM 2597 C C . ARG A 1 317 ? -32.347 14.022 11.558 1.00 49.09 317 ARG A C 1
ATOM 2599 O O . ARG A 1 317 ? -31.572 14.853 11.101 1.00 49.09 317 ARG A O 1
ATOM 2606 N N . ASN A 1 318 ? -33.136 14.303 12.589 1.00 53.69 318 ASN A N 1
ATOM 2607 C CA . ASN A 1 318 ? -33.122 15.607 13.249 1.00 53.69 318 ASN A CA 1
ATOM 2608 C C . ASN A 1 318 ? -31.781 15.888 13.941 1.00 53.69 318 ASN A C 1
ATOM 2610 O O . ASN A 1 318 ? -31.423 17.049 14.087 1.00 53.69 318 ASN A O 1
ATOM 2614 N N . LEU A 1 319 ? -31.026 14.867 14.353 1.00 48.94 319 LEU A N 1
ATOM 2615 C CA . LEU A 1 319 ? -29.705 15.037 14.958 1.00 48.94 319 LEU A CA 1
ATOM 2616 C C . LEU A 1 319 ? -28.599 15.229 13.909 1.00 48.94 319 LEU A C 1
ATOM 2618 O O . LEU A 1 319 ? -27.740 16.083 14.099 1.00 48.94 319 LEU A O 1
ATOM 2622 N N . LEU A 1 320 ? -28.636 14.461 12.814 1.00 47.88 320 LEU A N 1
ATOM 2623 C CA . LEU A 1 320 ? -27.652 14.489 11.724 1.00 47.88 320 LEU A CA 1
ATOM 2624 C C . LEU A 1 320 ? -27.821 15.702 10.802 1.00 47.88 320 LEU A C 1
ATOM 2626 O O . LEU A 1 320 ? -26.831 16.219 10.294 1.00 47.88 320 LEU A O 1
ATOM 2630 N N . PHE A 1 321 ? -29.060 16.156 10.581 1.00 49.22 321 PHE A N 1
ATOM 2631 C CA . PHE A 1 321 ? -29.370 17.271 9.677 1.00 49.22 321 PHE A CA 1
ATOM 2632 C C . PHE A 1 321 ? -29.742 18.570 10.400 1.00 49.22 321 PHE A C 1
ATOM 2634 O O . PHE A 1 321 ? -29.909 19.597 9.742 1.00 49.22 321 PHE A O 1
ATOM 2641 N N . ALA A 1 322 ? -29.852 18.578 11.735 1.00 46.41 322 ALA A N 1
ATOM 2642 C CA . ALA A 1 322 ? -29.819 19.852 12.445 1.00 46.41 322 ALA A CA 1
ATOM 2643 C C . ALA A 1 322 ? -28.419 20.463 12.295 1.00 46.41 322 ALA A C 1
ATOM 2645 O O . ALA A 1 322 ? -27.427 19.739 12.408 1.00 46.41 322 ALA A O 1
ATOM 2646 N N . PRO A 1 323 ? -28.318 21.783 12.061 1.00 47.12 323 PRO A N 1
ATOM 2647 C CA . PRO A 1 323 ? -27.033 22.445 11.903 1.00 47.12 323 PRO A CA 1
ATOM 2648 C C . PRO A 1 323 ? -26.119 22.115 13.093 1.00 47.12 323 PRO A C 1
ATOM 2650 O O . PRO A 1 323 ? -26.598 22.099 14.234 1.00 47.12 323 PRO A O 1
ATOM 2653 N N . PRO A 1 324 ? -24.826 21.835 12.846 1.00 49.25 324 PRO A N 1
ATOM 2654 C CA . PRO A 1 324 ? -23.898 21.365 13.863 1.00 49.25 324 PRO A CA 1
ATOM 2655 C C . PRO A 1 324 ? -23.712 22.443 14.933 1.00 49.25 324 PRO A C 1
ATOM 2657 O O . PRO A 1 324 ? -22.879 23.342 14.817 1.00 49.25 324 PRO A O 1
ATOM 2660 N N . ALA A 1 325 ? -24.491 22.359 16.008 1.00 47.62 325 ALA A N 1
ATOM 2661 C CA . ALA A 1 325 ? -24.133 23.005 17.254 1.00 47.62 325 ALA A CA 1
ATOM 2662 C C . ALA A 1 325 ? -22.850 22.312 17.728 1.00 47.62 325 ALA A C 1
ATOM 2664 O O . ALA A 1 325 ? -22.861 21.107 17.975 1.00 47.62 325 ALA A O 1
ATOM 2665 N N . LYS A 1 326 ? -21.752 23.072 17.810 1.00 56.75 326 LYS A N 1
ATOM 2666 C CA . LYS A 1 326 ? -20.368 22.618 18.062 1.00 56.75 326 LYS A CA 1
ATOM 2667 C C . LYS A 1 326 ? -20.165 21.708 19.288 1.00 56.75 326 LYS A C 1
ATOM 2669 O O . LYS A 1 326 ? -19.072 21.189 19.463 1.00 56.75 326 LYS A O 1
ATOM 2674 N N . GLU A 1 327 ? -21.183 21.513 20.118 1.00 57.28 327 GLU A N 1
ATOM 2675 C CA . GLU A 1 327 ? -21.086 20.851 21.420 1.00 57.28 327 GLU A CA 1
ATOM 2676 C C . GLU A 1 327 ? -22.165 19.790 21.666 1.00 57.28 327 GLU A C 1
ATOM 2678 O O . GLU A 1 327 ? -22.308 19.321 22.793 1.00 57.28 327 GLU A O 1
ATOM 2683 N N . ARG A 1 328 ? -22.947 19.375 20.656 1.00 56.94 328 ARG A N 1
ATOM 2684 C CA . ARG A 1 328 ? -23.902 18.286 20.905 1.00 56.94 328 ARG A CA 1
ATOM 2685 C C . ARG A 1 328 ? -23.149 16.971 21.140 1.00 56.94 328 ARG A C 1
ATOM 2687 O O . ARG A 1 328 ? -22.349 16.583 20.283 1.00 56.94 328 ARG A O 1
ATOM 2694 N N . PRO A 1 329 ? -23.386 16.272 22.270 1.00 64.88 329 PRO A N 1
ATOM 2695 C CA . PRO A 1 329 ? -22.896 14.915 22.430 1.00 64.88 329 PRO A CA 1
ATOM 2696 C C . PRO A 1 329 ? -23.469 14.076 21.293 1.00 64.88 329 PRO A C 1
ATOM 2698 O O . PRO A 1 329 ? -24.626 14.234 20.898 1.00 64.88 329 PRO A O 1
ATOM 2701 N N . SER A 1 330 ? -22.629 13.220 20.727 1.00 75.38 330 SER A N 1
ATOM 2702 C CA . SER A 1 330 ? -23.070 12.336 19.665 1.00 75.38 330 SER A CA 1
ATOM 2703 C C . SER A 1 330 ? -24.152 11.384 20.182 1.00 75.38 330 SER A C 1
ATOM 2705 O O . SER A 1 330 ? -24.221 11.118 21.387 1.00 75.38 330 SER A O 1
ATOM 2707 N N . PHE A 1 331 ? -25.022 10.882 19.300 1.00 69.25 331 PHE A N 1
ATOM 2708 C CA . PHE A 1 331 ? -26.136 10.019 19.712 1.00 69.25 331 PHE A CA 1
ATOM 2709 C C . PHE A 1 331 ? -25.630 8.819 20.512 1.00 69.25 331 PHE A C 1
ATOM 2711 O O . PHE A 1 331 ? -26.203 8.452 21.535 1.00 69.25 331 PHE A O 1
ATOM 2718 N N . ALA A 1 332 ? -24.501 8.258 20.084 1.00 80.25 332 ALA A N 1
ATOM 2719 C CA . ALA A 1 332 ? -23.850 7.173 20.787 1.00 80.25 332 ALA A CA 1
ATOM 2720 C C . ALA A 1 332 ? -23.455 7.540 22.229 1.00 80.25 332 ALA A C 1
ATOM 2722 O O . ALA A 1 332 ? -23.660 6.740 23.138 1.00 80.25 332 ALA A O 1
ATOM 2723 N N . LYS A 1 333 ? -22.940 8.757 22.467 1.00 83.94 333 LYS A N 1
ATOM 2724 C CA . LYS A 1 333 ? -22.642 9.243 23.827 1.00 83.94 333 LYS A CA 1
ATOM 2725 C C . LYS A 1 333 ? -23.909 9.386 24.665 1.00 83.94 333 LYS A C 1
ATOM 2727 O O . LYS A 1 333 ? -23.918 8.925 25.801 1.00 83.94 333 LYS A O 1
ATOM 2732 N N . MET A 1 334 ? -24.974 9.957 24.099 1.00 77.38 334 MET A N 1
ATOM 2733 C CA . MET A 1 334 ? -26.262 10.076 24.794 1.00 77.38 334 MET A CA 1
ATOM 2734 C C . MET A 1 334 ? -26.823 8.700 25.173 1.00 77.38 334 MET A C 1
ATOM 2736 O O . MET A 1 334 ? -27.226 8.487 26.313 1.00 77.38 334 MET A O 1
ATOM 2740 N N . LEU A 1 335 ? -26.777 7.738 24.247 1.00 79.62 335 LEU A N 1
ATOM 2741 C CA . LEU A 1 335 ? -27.224 6.371 24.495 1.00 79.62 335 LEU A CA 1
ATOM 2742 C C . LEU A 1 335 ? -26.385 5.696 25.593 1.00 79.62 335 LEU A C 1
ATOM 2744 O O . LEU A 1 335 ? -26.942 5.047 26.474 1.00 79.62 335 LEU A O 1
ATOM 2748 N N . LEU A 1 336 ? -25.060 5.886 25.597 1.00 86.50 336 LEU A N 1
ATOM 2749 C CA . LEU A 1 336 ? -24.182 5.383 26.662 1.00 86.50 336 LEU A CA 1
ATOM 2750 C C . LEU A 1 336 ? -24.505 5.997 28.032 1.00 86.50 336 LEU A C 1
ATOM 2752 O O . LEU A 1 336 ? -24.477 5.283 29.037 1.00 86.50 336 LEU A O 1
ATOM 2756 N N . GLU A 1 337 ? -24.828 7.290 28.084 1.00 86.19 337 GLU A N 1
ATOM 2757 C CA . GLU A 1 337 ? -25.261 7.965 29.310 1.00 86.19 337 GLU A CA 1
ATOM 2758 C C . GLU A 1 337 ? -26.598 7.417 29.821 1.00 86.19 337 GLU A C 1
ATOM 2760 O O . GLU A 1 337 ? -26.739 7.166 31.019 1.00 86.19 337 GLU A O 1
ATOM 2765 N N . ASP A 1 338 ? -27.568 7.186 28.936 1.00 81.94 338 ASP A N 1
ATOM 2766 C CA . ASP A 1 338 ? -28.874 6.637 29.308 1.00 81.94 338 ASP A CA 1
ATOM 2767 C C . ASP A 1 338 ? -28.780 5.177 29.759 1.00 81.94 338 ASP A C 1
ATOM 2769 O O . ASP A 1 338 ? -29.398 4.802 30.757 1.00 81.94 338 ASP A O 1
ATOM 2773 N N . ILE A 1 339 ? -27.919 4.374 29.126 1.00 84.06 339 ILE A N 1
ATOM 2774 C CA . ILE A 1 339 ? -27.609 3.018 29.593 1.00 84.06 339 ILE A CA 1
ATOM 2775 C C . ILE A 1 339 ? -26.961 3.064 30.979 1.00 84.06 339 ILE A C 1
ATOM 2777 O O . ILE A 1 339 ? -27.363 2.319 31.869 1.00 84.06 339 ILE A O 1
ATOM 2781 N N . ALA A 1 340 ? -25.998 3.963 31.206 1.00 90.25 340 ALA A N 1
ATOM 2782 C CA . ALA A 1 340 ? -25.372 4.116 32.519 1.00 90.25 340 ALA A CA 1
ATOM 2783 C C . ALA A 1 340 ? -26.379 4.548 33.604 1.00 90.25 340 ALA A C 1
ATOM 2785 O O . ALA A 1 340 ? -26.245 4.148 34.762 1.00 90.25 340 ALA A O 1
ATOM 2786 N N . LYS A 1 341 ? -27.405 5.340 33.258 1.00 90.31 341 LYS A N 1
ATOM 2787 C CA . LYS A 1 341 ? -28.520 5.656 34.170 1.00 90.31 341 LYS A CA 1
ATOM 2788 C C . LYS A 1 341 ? -29.397 4.430 34.427 1.00 90.31 341 LYS A C 1
ATOM 2790 O O . LYS A 1 341 ? -29.720 4.170 35.583 1.00 90.31 341 LYS A O 1
ATOM 2795 N N . ALA A 1 342 ? -29.753 3.670 33.391 1.00 86.56 342 ALA A N 1
ATOM 2796 C CA . ALA A 1 342 ? -30.561 2.457 33.520 1.00 86.56 342 ALA A CA 1
ATOM 2797 C C . ALA A 1 342 ? -29.872 1.398 34.399 1.00 86.56 342 ALA A C 1
ATOM 2799 O O . ALA A 1 342 ? -30.506 0.817 35.277 1.00 86.56 342 ALA A O 1
ATOM 2800 N N . GLU A 1 343 ? -28.557 1.221 34.251 1.00 89.38 343 GLU A N 1
ATOM 2801 C CA . GLU A 1 343 ? -27.761 0.327 35.101 1.00 89.38 343 GLU A CA 1
ATOM 2802 C C . GLU A 1 343 ? -27.750 0.736 36.572 1.00 89.38 343 GLU A C 1
ATOM 2804 O O . GLU A 1 343 ? -27.807 -0.124 37.445 1.00 89.38 343 GLU A O 1
ATOM 2809 N N . LYS A 1 344 ? -27.729 2.041 36.866 1.00 91.38 344 LYS A N 1
ATOM 2810 C CA . LYS A 1 344 ? -27.825 2.544 38.246 1.00 91.38 344 LYS A CA 1
ATOM 2811 C C . LYS A 1 344 ? -29.202 2.310 38.872 1.00 91.38 344 LYS A C 1
ATOM 2813 O O . LYS A 1 344 ? -29.308 2.276 40.095 1.00 91.38 344 LYS A O 1
ATOM 2818 N N . LEU A 1 345 ? -30.252 2.198 38.057 1.00 89.81 345 LEU A N 1
ATOM 2819 C CA . LEU A 1 345 ? -31.628 1.980 38.513 1.00 89.81 345 LEU A CA 1
ATOM 2820 C C . LEU A 1 345 ? -31.991 0.496 38.648 1.00 89.81 345 LEU A C 1
ATOM 2822 O O . LEU A 1 345 ? -32.981 0.176 39.311 1.00 89.81 345 LEU A O 1
ATOM 2826 N N . LEU A 1 346 ? -31.206 -0.402 38.048 1.00 87.31 346 LEU A N 1
ATOM 2827 C CA . LEU A 1 346 ? -31.393 -1.844 38.160 1.00 87.31 346 LEU A CA 1
ATOM 2828 C C . LEU A 1 346 ? -31.206 -2.302 39.609 1.00 87.31 346 LEU A C 1
ATOM 2830 O O . LEU A 1 346 ? -30.111 -2.271 40.167 1.00 87.31 346 LEU A O 1
ATOM 2834 N N . LYS A 1 347 ? -32.305 -2.744 40.224 1.00 83.31 347 LYS A N 1
ATOM 2835 C CA . LYS A 1 347 ? -32.309 -3.334 41.564 1.00 83.31 347 LYS A CA 1
ATOM 2836 C C . LYS A 1 347 ? -32.102 -4.846 41.451 1.00 83.31 347 LYS A C 1
ATOM 2838 O O . LYS A 1 347 ? -32.886 -5.518 40.791 1.00 83.31 347 LYS A O 1
ATOM 2843 N N . GLY A 1 348 ? -31.101 -5.379 42.149 1.00 80.75 348 GLY A N 1
ATOM 2844 C CA . GLY A 1 348 ? -30.869 -6.826 42.258 1.00 80.75 348 GLY A CA 1
ATOM 2845 C C . GLY A 1 348 ? -30.235 -7.471 41.020 1.00 80.75 348 GLY A C 1
ATOM 2846 O O . GLY A 1 348 ? -29.688 -6.785 40.157 1.00 80.75 348 GLY A O 1
ATOM 2847 N N . ASP A 1 349 ? -30.287 -8.805 40.962 1.00 80.94 349 ASP A N 1
ATOM 2848 C CA . ASP A 1 349 ? -29.638 -9.648 39.947 1.00 80.94 349 ASP A CA 1
ATOM 2849 C C . ASP A 1 349 ? -30.541 -9.979 38.753 1.00 80.94 349 ASP A C 1
ATOM 2851 O O . ASP A 1 349 ? -30.638 -11.130 38.323 1.00 80.94 349 ASP A O 1
ATOM 2855 N N . ASP A 1 350 ? -31.195 -8.963 38.184 1.00 87.38 350 ASP A N 1
ATOM 2856 C CA . ASP A 1 350 ? -31.897 -9.127 36.909 1.00 87.38 350 ASP A CA 1
ATOM 2857 C C . ASP A 1 350 ? -30.884 -9.319 35.771 1.00 87.38 350 ASP A C 1
ATOM 2859 O O . ASP A 1 350 ? -30.403 -8.378 35.130 1.00 87.38 350 ASP A O 1
ATOM 2863 N N . LYS A 1 351 ? -30.520 -10.583 35.554 1.00 86.88 351 LYS A N 1
ATOM 2864 C CA . LYS A 1 351 ? -29.572 -11.000 34.525 1.00 86.88 351 LYS A CA 1
ATOM 2865 C C . LYS A 1 351 ? -30.070 -10.652 33.122 1.00 86.88 351 LYS A C 1
ATOM 2867 O O . LYS A 1 351 ? -29.266 -10.258 32.285 1.00 86.88 351 LYS A O 1
ATOM 2872 N N . VAL A 1 352 ? -31.378 -10.745 32.874 1.00 82.81 352 VAL A N 1
ATOM 2873 C CA . VAL A 1 352 ? -31.960 -10.500 31.546 1.00 82.81 352 VAL A CA 1
ATOM 2874 C C . VAL A 1 352 ? -31.834 -9.025 31.182 1.00 82.81 352 VAL A C 1
ATOM 2876 O O . VAL A 1 352 ? -31.354 -8.697 30.096 1.00 82.81 352 VAL A O 1
ATOM 2879 N N . ALA A 1 353 ? -32.191 -8.131 32.106 1.00 83.19 353 ALA A N 1
ATOM 2880 C CA . ALA A 1 353 ? -32.046 -6.698 31.889 1.00 83.19 353 ALA A CA 1
ATOM 2881 C C . ALA A 1 353 ? -30.573 -6.283 31.737 1.00 83.19 353 ALA A C 1
ATOM 2883 O O . ALA A 1 353 ? -30.251 -5.478 30.862 1.00 83.19 353 ALA A O 1
ATOM 2884 N N . ARG A 1 354 ? -29.656 -6.868 32.526 1.00 83.75 354 ARG A N 1
ATOM 2885 C CA . ARG A 1 354 ? -28.208 -6.632 32.375 1.00 83.75 354 ARG A CA 1
ATOM 2886 C C . ARG A 1 354 ? -27.689 -7.091 31.011 1.00 83.75 354 ARG A C 1
ATOM 2888 O O . ARG A 1 354 ? -26.965 -6.337 30.365 1.00 83.75 354 ARG A O 1
ATOM 2895 N N . ASP A 1 355 ? -28.099 -8.266 30.537 1.00 81.25 355 ASP A N 1
ATOM 2896 C CA . ASP A 1 355 ? -27.719 -8.776 29.214 1.00 81.25 355 ASP A CA 1
ATOM 2897 C C . ASP A 1 355 ? -28.263 -7.879 28.086 1.00 81.25 355 ASP A C 1
ATOM 2899 O O . ASP A 1 355 ? -27.589 -7.649 27.077 1.00 81.25 355 ASP A O 1
ATOM 2903 N N . GLN A 1 356 ? -29.468 -7.323 28.252 1.00 79.38 356 GLN A N 1
ATOM 2904 C CA . GLN A 1 356 ? -30.051 -6.379 27.298 1.00 79.38 356 GLN A CA 1
ATOM 2905 C C . GLN A 1 356 ? -29.306 -5.036 27.282 1.00 79.38 356 GLN A C 1
ATOM 2907 O O . GLN A 1 356 ? -28.958 -4.550 26.203 1.00 79.38 356 GLN A O 1
ATOM 2912 N N . LEU A 1 357 ? -29.000 -4.459 28.449 1.00 82.50 357 LEU A N 1
ATOM 2913 C CA . LEU A 1 357 ? -28.217 -3.222 28.544 1.00 82.50 357 LEU A CA 1
ATOM 2914 C C . LEU A 1 357 ? -26.785 -3.407 28.029 1.00 82.50 357 LEU A C 1
ATOM 2916 O O . LEU A 1 357 ? -26.262 -2.516 27.361 1.00 82.50 357 LEU A O 1
ATOM 2920 N N . ALA A 1 358 ? -26.170 -4.571 28.251 1.00 82.38 358 ALA A N 1
ATOM 2921 C CA . ALA A 1 358 ? -24.858 -4.897 27.699 1.00 82.38 358 ALA A CA 1
ATOM 2922 C C . ALA A 1 358 ? -24.872 -4.897 26.161 1.00 82.38 358 ALA A C 1
ATOM 2924 O O . ALA A 1 358 ? -23.996 -4.293 25.538 1.00 82.38 358 ALA A O 1
ATOM 2925 N N . LYS A 1 359 ? -25.902 -5.488 25.536 1.00 77.50 359 LYS A N 1
ATOM 2926 C CA . LYS A 1 359 ? -26.095 -5.438 24.074 1.00 77.50 359 LYS A CA 1
ATOM 2927 C C . LYS A 1 359 ? -26.317 -4.012 23.572 1.00 77.50 359 LYS A C 1
ATOM 2929 O O . LYS A 1 359 ? -25.724 -3.621 22.570 1.00 77.50 359 LYS A O 1
ATOM 2934 N N . GLN A 1 360 ? -27.128 -3.215 24.269 1.00 77.31 360 GLN A N 1
ATOM 2935 C CA . GLN A 1 360 ? -27.343 -1.810 23.909 1.00 77.31 360 GLN A CA 1
ATOM 2936 C C . GLN A 1 360 ? -26.054 -0.989 24.029 1.00 77.31 360 GLN A C 1
ATOM 2938 O O . GLN A 1 360 ? -25.742 -0.211 23.130 1.00 77.31 360 GLN A O 1
ATOM 2943 N N . ARG A 1 361 ? -25.260 -1.199 25.087 1.00 83.88 361 ARG A N 1
ATOM 2944 C CA . ARG A 1 361 ? -23.953 -0.546 25.275 1.00 83.88 361 ARG A CA 1
ATOM 2945 C C . ARG A 1 361 ? -22.995 -0.917 24.164 1.00 83.88 361 ARG A C 1
ATOM 2947 O O . ARG A 1 361 ? -22.274 -0.059 23.664 1.00 83.88 361 ARG A O 1
ATOM 2954 N N . PHE A 1 362 ? -22.990 -2.187 23.789 1.00 78.62 362 PHE A N 1
ATOM 2955 C CA . PHE A 1 362 ? -22.185 -2.671 22.689 1.00 78.62 362 PHE A CA 1
ATOM 2956 C C . PHE A 1 362 ? -22.542 -1.955 21.377 1.00 78.62 362 PHE A C 1
ATOM 2958 O O . PHE A 1 362 ? -21.661 -1.383 20.737 1.00 78.62 362 PHE A O 1
ATOM 2965 N N . VAL A 1 363 ? -23.831 -1.892 21.029 1.00 75.19 363 VAL A N 1
ATOM 2966 C CA . VAL A 1 363 ? -24.312 -1.154 19.849 1.00 75.19 363 VAL A CA 1
ATOM 2967 C C . VAL A 1 363 ? -23.943 0.328 19.934 1.00 75.19 363 VAL A C 1
ATOM 2969 O O . VAL A 1 363 ? -23.423 0.882 18.970 1.00 75.19 363 VAL A O 1
ATOM 2972 N N . ALA A 1 364 ? -24.130 0.967 21.090 1.00 78.81 364 ALA A N 1
ATOM 2973 C CA . ALA A 1 364 ? -23.762 2.365 21.294 1.00 78.81 364 ALA A CA 1
ATOM 2974 C C . ALA A 1 364 ? -22.254 2.601 21.087 1.00 78.81 364 ALA A C 1
ATOM 2976 O O . ALA A 1 364 ? -21.861 3.558 20.427 1.00 78.81 364 ALA A O 1
ATOM 2977 N N . ASN A 1 365 ? -21.395 1.703 21.573 1.00 82.62 365 ASN A N 1
ATOM 2978 C CA . ASN A 1 365 ? -19.953 1.774 21.331 1.00 82.62 365 ASN A CA 1
ATOM 2979 C C . ASN A 1 365 ? -19.601 1.595 19.847 1.00 82.62 365 ASN A C 1
ATOM 2981 O O . ASN A 1 365 ? -18.743 2.321 19.347 1.00 82.62 365 ASN A O 1
ATOM 2985 N N . LEU A 1 366 ? -20.280 0.694 19.125 1.00 74.94 366 LEU A N 1
ATOM 2986 C CA . LEU A 1 366 ? -20.118 0.560 17.673 1.00 74.94 366 LEU A CA 1
ATOM 2987 C C . LEU A 1 366 ? -20.555 1.825 16.927 1.00 74.94 366 LEU A C 1
ATOM 2989 O O . LEU A 1 366 ? -19.867 2.258 16.005 1.00 74.94 366 LEU A O 1
ATOM 2993 N N . MET A 1 367 ? -21.659 2.451 17.342 1.00 74.56 367 MET A N 1
ATOM 2994 C CA . MET A 1 367 ? -22.104 3.729 16.783 1.00 74.56 367 MET A CA 1
ATOM 2995 C C . MET A 1 367 ? -21.079 4.834 17.044 1.00 74.56 367 MET A C 1
ATOM 2997 O O . MET A 1 367 ? -20.735 5.567 16.123 1.00 74.56 367 MET A O 1
ATOM 3001 N N . LEU A 1 368 ? -20.535 4.921 18.261 1.00 80.12 368 LEU A N 1
ATOM 3002 C CA . LEU A 1 368 ? -19.496 5.896 18.595 1.00 80.12 368 LEU A CA 1
ATOM 3003 C C . LEU A 1 368 ? -18.240 5.665 17.755 1.00 80.12 368 LEU A C 1
ATOM 3005 O O . LEU A 1 368 ? -17.595 6.613 17.313 1.00 80.12 368 LEU A O 1
ATOM 3009 N N . GLN A 1 369 ? -17.893 4.399 17.530 1.00 74.12 369 GLN A N 1
ATOM 3010 C CA . GLN A 1 369 ? -16.797 4.029 16.655 1.00 74.12 369 GLN A CA 1
ATOM 3011 C C . GLN A 1 369 ? -17.081 4.478 15.219 1.00 74.12 369 GLN A C 1
ATOM 3013 O O . GLN A 1 369 ? -16.237 5.141 14.627 1.00 74.12 369 GLN A O 1
ATOM 3018 N N . LYS A 1 370 ? -18.274 4.205 14.678 1.00 71.88 370 LYS A N 1
ATOM 3019 C CA . LYS A 1 370 ? -18.699 4.692 13.359 1.00 71.88 370 LYS A CA 1
ATOM 3020 C C . LYS A 1 370 ? -18.607 6.220 13.257 1.00 71.88 370 LYS A C 1
ATOM 3022 O O . LYS A 1 370 ? -18.016 6.729 12.316 1.00 71.88 370 LYS A O 1
ATOM 3027 N N . GLU A 1 371 ? -19.104 6.955 14.247 1.00 74.94 371 GLU A N 1
ATOM 3028 C CA . GLU A 1 371 ? -19.039 8.422 14.272 1.00 74.94 371 GLU A CA 1
ATOM 3029 C C . GLU A 1 371 ? -17.590 8.938 14.243 1.00 74.94 371 GLU A C 1
ATOM 3031 O O . GLU A 1 371 ? -17.276 9.840 13.468 1.00 74.94 371 GLU A O 1
ATOM 3036 N N . ARG A 1 372 ? -16.684 8.341 15.035 1.00 73.38 372 ARG A N 1
ATOM 3037 C CA . ARG A 1 372 ? -15.241 8.670 15.011 1.00 73.38 372 ARG A CA 1
ATOM 3038 C C . ARG A 1 372 ? -14.591 8.362 13.662 1.00 73.38 372 ARG A C 1
ATOM 3040 O O . ARG A 1 372 ? -13.607 8.999 13.287 1.00 73.38 372 ARG A O 1
ATOM 3047 N N . LEU A 1 373 ? -15.106 7.343 12.984 1.00 67.75 373 LEU A N 1
ATOM 3048 C CA . LEU A 1 373 ? -14.597 6.823 11.725 1.00 67.75 373 LEU A CA 1
ATOM 3049 C C . LEU A 1 373 ? -15.063 7.630 10.506 1.00 67.75 373 LEU A C 1
ATOM 3051 O O . LEU A 1 373 ? -14.297 7.734 9.547 1.00 67.75 373 LEU A O 1
ATOM 3055 N N . ASP A 1 374 ? -16.280 8.173 10.551 1.00 69.69 374 ASP A N 1
ATOM 3056 C CA . ASP A 1 374 ? -16.888 8.972 9.479 1.00 69.69 374 ASP A CA 1
ATOM 3057 C C . ASP A 1 374 ? -16.514 10.461 9.595 1.00 69.69 374 ASP A C 1
ATOM 3059 O O . ASP A 1 374 ? -16.373 11.151 8.586 1.00 69.69 374 ASP A O 1
ATOM 3063 N N . TYR A 1 375 ? -16.282 10.948 10.819 1.00 65.44 375 TYR A N 1
ATOM 3064 C CA . TYR A 1 375 ? -15.887 12.327 11.099 1.00 65.44 375 TYR A CA 1
ATOM 3065 C C . TYR A 1 375 ? -14.579 12.351 11.898 1.00 65.44 375 TYR A C 1
ATOM 3067 O O . TYR A 1 375 ? -14.610 12.444 13.131 1.00 65.44 375 TYR A O 1
ATOM 3075 N N . PRO A 1 376 ? -13.402 12.279 11.245 1.00 55.12 376 PRO A N 1
ATOM 3076 C CA . PRO A 1 376 ? -12.157 12.519 11.955 1.00 55.12 376 PRO A CA 1
ATOM 3077 C C . PRO A 1 376 ? -12.234 13.898 12.631 1.00 55.12 376 PRO A C 1
ATOM 3079 O O . PRO A 1 376 ? -12.672 14.861 11.993 1.00 55.12 376 PRO A O 1
ATOM 3082 N N . PRO A 1 377 ? -11.850 14.019 13.917 1.00 50.88 377 PRO A N 1
ATOM 3083 C CA . PRO A 1 377 ? -11.907 15.293 14.613 1.00 50.88 377 PRO A CA 1
ATOM 3084 C C . PRO A 1 377 ? -11.115 16.316 13.803 1.00 50.88 377 PRO A C 1
ATOM 3086 O O . PRO A 1 377 ? -9.933 16.110 13.523 1.00 50.88 377 PRO A O 1
ATOM 3089 N N . TYR A 1 378 ? -11.785 17.397 13.400 1.00 41.31 378 TYR A N 1
ATOM 3090 C CA . TYR A 1 378 ? -11.176 18.510 12.680 1.00 41.31 378 TYR A CA 1
ATOM 3091 C C . TYR A 1 378 ? -10.202 19.210 13.632 1.00 41.31 378 TYR A C 1
ATOM 3093 O O . TYR A 1 378 ? -10.545 20.177 14.315 1.00 41.31 378 TYR A O 1
ATOM 3101 N N . ASN A 1 379 ? -9.001 18.656 13.773 1.00 43.28 379 ASN A N 1
ATOM 3102 C CA . ASN A 1 379 ? -8.054 19.114 14.766 1.00 43.28 379 ASN A CA 1
ATOM 3103 C C . ASN A 1 379 ? -7.317 20.333 14.207 1.00 43.28 379 ASN A C 1
ATOM 3105 O O . ASN A 1 379 ? -6.299 20.203 13.538 1.00 43.28 379 ASN A O 1
ATOM 3109 N N . LYS A 1 380 ? -7.834 21.541 14.472 1.00 45.03 380 LYS A N 1
ATOM 3110 C CA . LYS A 1 380 ? -7.180 22.800 14.064 1.00 45.03 380 LYS A CA 1
ATOM 3111 C C . LYS A 1 380 ? -5.733 22.921 14.572 1.00 45.03 380 LYS A C 1
ATOM 3113 O O . LYS A 1 380 ? -4.968 23.693 14.007 1.00 45.03 380 LYS A O 1
ATOM 3118 N N . GLN A 1 381 ? -5.348 22.175 15.609 1.00 45.78 381 GLN A N 1
ATOM 3119 C CA . GLN A 1 381 ? -3.998 22.227 16.175 1.00 45.78 381 GLN A CA 1
ATOM 3120 C C . GLN A 1 381 ? -2.941 21.453 15.375 1.00 45.78 381 GLN A C 1
ATOM 3122 O O . GLN A 1 381 ? -1.763 21.791 15.481 1.00 45.78 381 GLN A O 1
ATOM 3127 N N . SER A 1 382 ? -3.304 20.481 14.526 1.00 42.00 382 SER A N 1
ATOM 3128 C CA . SER A 1 382 ? -2.286 19.702 13.798 1.00 42.00 382 SER A CA 1
ATOM 3129 C C . SER A 1 382 ? -1.528 20.516 12.743 1.00 42.00 382 SER A C 1
ATOM 3131 O O . SER A 1 382 ? -0.397 20.164 12.420 1.00 42.00 382 SER A O 1
ATOM 3133 N N . GLN A 1 383 ? -2.063 21.654 12.283 1.00 39.50 383 GLN A N 1
ATOM 3134 C CA . GLN A 1 383 ? -1.305 22.572 11.422 1.00 39.50 383 GLN A CA 1
ATOM 3135 C C . GLN A 1 383 ? -0.268 23.420 12.173 1.00 39.50 383 GLN A C 1
ATOM 3137 O O . GLN A 1 383 ? 0.662 23.909 11.543 1.00 39.50 383 GLN A O 1
ATOM 3142 N N . GLN A 1 384 ? -0.374 23.585 13.497 1.00 41.25 384 GLN A N 1
ATOM 3143 C CA . GLN A 1 384 ? 0.608 24.366 14.265 1.00 41.25 384 GLN A CA 1
ATOM 3144 C C . GLN A 1 384 ? 1.694 23.499 14.911 1.00 41.25 384 GLN A C 1
ATOM 3146 O O . GLN A 1 384 ? 2.798 23.981 15.145 1.00 41.25 384 GLN A O 1
ATOM 3151 N N . SER A 1 385 ? 1.420 22.219 15.182 1.00 43.25 385 SER A N 1
ATOM 3152 C CA . SER A 1 385 ? 2.379 21.339 15.867 1.00 43.25 385 SER A CA 1
ATOM 3153 C C . SER A 1 385 ? 3.238 20.481 14.931 1.00 43.25 385 SER A C 1
ATOM 3155 O O . SER A 1 385 ? 4.313 20.046 15.346 1.00 43.25 385 SER A O 1
ATOM 3157 N N . ALA A 1 386 ? 2.828 20.268 13.673 1.00 37.56 386 ALA A N 1
ATOM 3158 C CA . ALA A 1 386 ? 3.618 19.489 12.712 1.00 37.56 386 ALA A CA 1
ATOM 3159 C C . ALA A 1 386 ? 4.976 20.141 12.383 1.00 37.56 386 ALA A C 1
ATOM 3161 O O . ALA A 1 386 ? 5.949 19.437 12.134 1.00 37.56 386 ALA A O 1
ATOM 3162 N N . THR A 1 387 ? 5.085 21.469 12.471 1.00 42.50 387 THR A N 1
ATOM 3163 C CA . THR A 1 387 ? 6.353 22.195 12.293 1.00 42.50 387 THR A CA 1
ATOM 3164 C C . THR A 1 387 ? 7.252 22.174 13.530 1.00 42.50 387 THR A C 1
ATOM 3166 O O . THR A 1 387 ? 8.459 22.334 13.395 1.00 42.50 387 THR A O 1
ATOM 3169 N N . ALA A 1 388 ? 6.714 21.943 14.732 1.00 37.47 388 ALA A N 1
ATOM 3170 C CA . ALA A 1 388 ? 7.503 22.000 15.967 1.00 37.47 388 ALA A CA 1
ATOM 3171 C C . ALA A 1 388 ? 8.109 20.646 16.379 1.00 37.47 388 ALA A C 1
ATOM 3173 O O . ALA A 1 388 ? 9.142 20.613 17.044 1.00 37.47 388 ALA A O 1
ATOM 3174 N N . SER A 1 389 ? 7.495 19.520 15.996 1.00 37.22 389 SER A N 1
ATOM 3175 C CA . SER A 1 389 ? 7.953 18.198 16.452 1.00 37.22 389 SER A CA 1
ATOM 3176 C C . SER A 1 389 ? 9.019 17.546 15.564 1.00 37.22 389 SER A C 1
ATOM 3178 O O . SER A 1 389 ? 9.592 16.543 15.982 1.00 37.22 389 SER A O 1
ATOM 3180 N N . LEU A 1 390 ? 9.320 18.095 14.381 1.00 38.22 390 LEU A N 1
ATOM 3181 C CA . LEU A 1 390 ? 10.358 17.546 13.497 1.00 38.22 390 LEU A CA 1
ATOM 3182 C C . LEU A 1 390 ? 11.782 18.046 13.815 1.00 38.22 390 LEU A C 1
ATOM 3184 O O . LEU A 1 390 ? 12.722 17.613 13.163 1.00 38.22 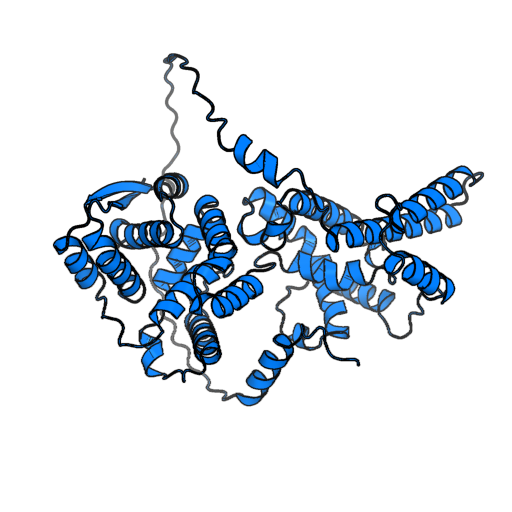390 LEU A O 1
ATOM 3188 N N . MET A 1 391 ? 11.960 18.926 14.811 1.00 33.19 391 MET A N 1
ATOM 3189 C CA . MET A 1 391 ? 13.270 19.506 15.163 1.00 33.19 391 MET A CA 1
ATOM 3190 C C . MET A 1 391 ? 13.779 19.169 16.571 1.00 33.19 391 MET A C 1
ATOM 3192 O O . MET A 1 391 ? 14.713 19.801 17.057 1.00 33.19 391 MET A O 1
ATOM 3196 N N . LYS A 1 392 ? 13.237 18.141 17.237 1.00 34.06 392 LYS A N 1
ATOM 3197 C CA . LYS A 1 392 ? 13.933 17.547 18.393 1.00 34.06 392 LYS A CA 1
ATOM 3198 C C . LYS A 1 392 ? 14.933 16.502 17.914 1.00 34.06 392 LYS A C 1
ATOM 3200 O O . LYS A 1 392 ? 14.748 15.302 18.080 1.00 34.06 392 LYS A O 1
ATOM 3205 N N . GLU A 1 393 ? 15.991 17.012 17.303 1.00 32.03 393 GLU A N 1
ATOM 3206 C CA . GLU A 1 393 ? 17.249 16.309 17.113 1.00 32.03 393 GLU A CA 1
ATOM 3207 C C . GLU A 1 393 ? 17.852 16.083 18.509 1.00 32.03 393 GLU A C 1
ATOM 3209 O O . GLU A 1 393 ? 18.267 17.014 19.202 1.00 32.03 393 GLU A O 1
ATOM 3214 N N . VAL A 1 394 ? 17.761 14.843 18.987 1.00 33.28 394 VAL A N 1
ATOM 3215 C CA . VAL A 1 394 ? 18.367 14.400 20.244 1.00 33.28 394 VAL A CA 1
ATOM 3216 C C . VAL A 1 394 ? 19.879 14.460 20.048 1.00 33.28 394 VAL A C 1
ATOM 3218 O O . VAL A 1 394 ? 20.440 13.636 19.328 1.00 33.28 394 VAL A O 1
ATOM 3221 N N . GLN A 1 395 ? 20.536 15.452 20.653 1.00 29.69 395 GLN A N 1
ATOM 3222 C CA . GLN A 1 395 ? 21.994 15.484 20.709 1.00 29.69 395 GLN A CA 1
ATOM 3223 C C . GLN A 1 395 ? 22.500 14.251 21.478 1.00 29.69 395 GLN A C 1
ATOM 3225 O O . GLN A 1 395 ? 22.009 13.985 22.578 1.00 29.69 395 GLN A O 1
ATOM 3230 N N . PRO A 1 396 ? 23.458 13.492 20.922 1.00 38.19 396 PRO A N 1
ATOM 3231 C CA . PRO A 1 396 ? 23.996 12.313 21.576 1.00 38.19 396 PRO A CA 1
ATOM 3232 C C . PRO A 1 396 ? 24.921 12.736 22.720 1.00 38.19 396 PRO A C 1
ATOM 3234 O O . PRO A 1 396 ? 25.956 13.368 22.503 1.00 38.19 396 PRO A O 1
ATOM 3237 N N . GLU A 1 397 ? 24.548 12.371 23.947 1.00 33.69 397 GLU A N 1
ATOM 3238 C CA . GLU A 1 397 ? 25.448 12.426 25.095 1.00 33.69 397 GLU A CA 1
ATOM 3239 C C . GLU A 1 397 ? 26.615 11.459 24.871 1.00 33.69 397 GLU A C 1
ATOM 3241 O O . GLU A 1 397 ? 26.467 10.236 24.811 1.00 33.69 397 GLU A O 1
ATOM 3246 N N . VAL A 1 398 ? 27.794 12.058 24.734 1.00 32.59 398 VAL A N 1
ATOM 3247 C CA . VAL A 1 398 ? 29.100 11.408 24.713 1.00 32.59 398 VAL A CA 1
ATOM 3248 C C . VAL A 1 398 ? 29.304 10.700 26.051 1.00 32.59 398 VAL A C 1
ATOM 3250 O O . VAL A 1 398 ? 29.505 11.343 27.078 1.00 32.59 398 VAL A O 1
ATOM 3253 N N . SER A 1 399 ? 29.258 9.370 26.043 1.00 35.59 399 SER A N 1
ATOM 3254 C CA . SER A 1 399 ? 29.734 8.538 27.149 1.00 35.59 399 SER A CA 1
ATOM 3255 C C . SER A 1 399 ? 30.901 7.684 26.656 1.00 35.59 399 SER A C 1
ATOM 3257 O O . SER A 1 399 ? 30.798 6.939 25.683 1.00 35.59 399 SER A O 1
ATOM 3259 N N . GLU A 1 400 ? 32.047 7.900 27.300 1.00 31.64 400 GLU A N 1
ATOM 3260 C CA . GLU A 1 400 ? 33.349 7.301 27.010 1.00 31.64 400 GLU A CA 1
ATOM 3261 C C . GLU A 1 400 ? 33.387 5.779 27.256 1.00 31.64 400 GLU A C 1
ATOM 3263 O O . GLU A 1 400 ? 32.598 5.246 28.041 1.00 31.64 400 GLU A O 1
ATOM 3268 N N . PRO A 1 401 ? 34.306 5.060 26.583 1.00 36.75 401 PRO A N 1
ATOM 3269 C CA . PRO A 1 401 ? 34.204 3.622 26.395 1.00 36.75 401 PRO A CA 1
ATOM 3270 C C . PRO A 1 401 ? 34.788 2.841 27.574 1.00 36.75 401 PRO A C 1
ATOM 3272 O O . PRO A 1 401 ? 35.973 2.950 27.890 1.00 36.75 401 PRO A O 1
ATOM 3275 N N . SER A 1 402 ? 33.978 1.967 28.173 1.00 35.41 402 SER A N 1
ATOM 3276 C CA . SER A 1 402 ? 34.487 0.913 29.047 1.00 35.41 402 SER A CA 1
ATOM 3277 C C . SER A 1 402 ? 34.843 -0.320 28.221 1.00 35.41 402 SER A C 1
ATOM 3279 O O . SER A 1 402 ? 33.975 -1.077 27.786 1.00 35.41 402 SER A O 1
ATOM 3281 N N . THR A 1 403 ? 36.139 -0.522 28.028 1.00 30.28 403 THR A N 1
ATOM 3282 C CA . THR A 1 403 ? 36.753 -1.753 27.537 1.00 30.28 403 THR A CA 1
ATOM 3283 C C . THR A 1 403 ? 36.420 -2.908 28.477 1.00 30.28 403 THR A C 1
ATOM 3285 O O . THR A 1 403 ? 36.755 -2.849 29.662 1.00 30.28 403 THR A O 1
ATOM 3288 N N . LYS A 1 404 ? 35.800 -3.969 27.961 1.00 33.00 404 LYS A N 1
ATOM 3289 C CA . LYS A 1 404 ? 35.996 -5.329 28.468 1.00 33.00 404 LYS A CA 1
ATOM 3290 C C . LYS A 1 404 ? 35.556 -6.341 27.423 1.00 33.00 404 LYS A C 1
ATOM 3292 O O . LYS A 1 404 ? 34.388 -6.406 27.051 1.00 33.00 404 LYS A O 1
ATOM 3297 N N . ASP A 1 405 ? 36.556 -7.083 26.978 1.00 32.12 405 ASP A N 1
ATOM 3298 C CA . ASP A 1 405 ? 36.476 -8.275 26.157 1.00 32.12 405 ASP A CA 1
ATOM 3299 C C . ASP A 1 405 ? 35.521 -9.309 26.760 1.00 32.12 405 ASP A C 1
ATOM 3301 O O . ASP A 1 405 ? 35.463 -9.473 27.982 1.00 32.12 405 ASP A O 1
ATOM 3305 N N . ASN A 1 406 ? 34.805 -10.016 25.890 1.00 35.44 406 ASN A N 1
ATOM 3306 C CA . ASN A 1 406 ? 34.797 -11.474 25.885 1.00 35.44 406 ASN A CA 1
ATOM 3307 C C . ASN A 1 406 ? 34.161 -11.975 24.587 1.00 35.44 406 ASN A C 1
ATOM 3309 O O . ASN A 1 406 ? 33.018 -11.655 24.259 1.00 35.44 406 ASN A O 1
ATOM 3313 N N . ASP A 1 407 ? 34.966 -12.754 23.877 1.00 31.00 407 ASP A N 1
ATOM 3314 C CA . ASP A 1 407 ? 34.592 -13.652 22.801 1.00 31.00 407 ASP A CA 1
ATOM 3315 C C . ASP A 1 407 ? 33.411 -14.539 23.206 1.00 31.00 407 ASP A C 1
ATOM 3317 O O . ASP A 1 407 ? 33.431 -15.125 24.284 1.00 31.00 407 ASP A O 1
ATOM 3321 N N . GLU A 1 408 ? 32.444 -14.725 22.308 1.00 32.97 408 GLU A N 1
ATOM 3322 C CA . GLU A 1 408 ? 31.836 -16.043 22.126 1.00 32.97 408 GLU A CA 1
ATOM 3323 C C . GLU A 1 408 ? 31.135 -16.155 20.764 1.00 32.97 408 GLU A C 1
ATOM 3325 O O . GLU A 1 408 ? 30.261 -15.372 20.391 1.00 32.97 408 GLU A O 1
ATOM 3330 N N . ASN A 1 409 ? 31.608 -17.155 20.022 1.00 29.42 409 ASN A N 1
ATOM 33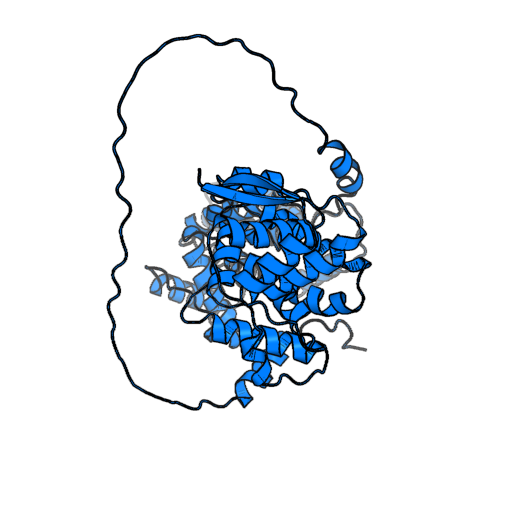31 C CA . ASN A 1 409 ? 31.085 -17.752 18.800 1.00 29.42 409 ASN A CA 1
ATOM 3332 C C . ASN A 1 409 ? 29.576 -17.586 18.566 1.00 29.42 409 ASN A C 1
ATOM 3334 O O . ASN A 1 409 ? 28.756 -17.997 19.385 1.00 29.42 409 ASN A O 1
ATOM 3338 N N . CYS A 1 410 ? 29.205 -17.184 17.349 1.00 32.25 410 CYS A N 1
ATOM 3339 C CA . CYS A 1 410 ? 27.928 -17.602 16.786 1.00 32.25 410 CYS A CA 1
ATOM 3340 C C . CYS A 1 410 ? 28.092 -17.976 15.312 1.00 32.25 410 CYS A C 1
ATOM 3342 O O . CYS A 1 410 ? 28.709 -17.260 14.526 1.00 32.25 410 CYS A O 1
ATOM 3344 N N . GLU A 1 411 ? 27.590 -19.165 15.015 1.00 30.66 411 GLU A N 1
ATOM 3345 C CA . GLU A 1 411 ? 27.930 -20.030 13.897 1.00 30.66 411 GLU A CA 1
ATOM 3346 C C . GLU A 1 411 ? 27.396 -19.546 12.540 1.00 30.66 411 GLU A C 1
ATOM 3348 O O . GLU A 1 411 ? 26.339 -18.919 12.423 1.00 30.66 411 GLU A O 1
ATOM 3353 N N . ASP A 1 412 ? 28.146 -19.915 11.501 1.00 29.45 412 ASP A N 1
ATOM 3354 C CA . ASP A 1 412 ? 27.846 -19.748 10.083 1.00 29.45 412 ASP A CA 1
ATOM 3355 C C . ASP A 1 412 ? 26.504 -20.390 9.687 1.00 29.45 412 ASP A C 1
ATOM 3357 O O . ASP A 1 412 ? 26.401 -21.590 9.421 1.00 29.45 412 ASP A O 1
ATOM 3361 N N . ALA A 1 413 ? 25.461 -19.570 9.548 1.00 33.62 413 ALA A N 1
ATOM 3362 C CA . ALA A 1 413 ? 24.225 -19.971 8.886 1.00 33.62 413 ALA A CA 1
ATOM 3363 C C . ALA A 1 413 ? 24.404 -19.913 7.359 1.00 33.62 413 ALA A C 1
ATOM 3365 O O . ALA A 1 413 ? 24.309 -18.866 6.710 1.00 33.62 413 ALA A O 1
ATOM 3366 N N . THR A 1 414 ? 24.676 -21.082 6.786 1.00 31.09 414 THR A N 1
ATOM 3367 C CA . THR A 1 414 ? 24.867 -21.329 5.356 1.00 31.09 414 THR A CA 1
ATOM 3368 C C . THR A 1 414 ? 23.600 -20.981 4.561 1.00 31.09 414 THR A C 1
ATOM 3370 O O . THR A 1 414 ? 22.513 -21.502 4.812 1.00 31.09 414 THR A O 1
ATOM 3373 N N . LYS A 1 415 ? 23.735 -20.088 3.571 1.00 32.09 415 LYS A N 1
ATOM 3374 C CA . LYS A 1 415 ? 22.671 -19.711 2.624 1.00 32.09 415 LYS A CA 1
ATOM 3375 C C . LYS A 1 415 ? 22.389 -20.844 1.622 1.00 32.09 415 LYS A C 1
ATOM 3377 O O . LYS A 1 415 ? 23.340 -21.414 1.088 1.00 32.09 415 LYS A O 1
ATOM 3382 N N . PRO A 1 416 ? 21.118 -21.122 1.281 1.00 34.56 416 PRO A N 1
ATOM 3383 C CA . PRO A 1 416 ? 20.777 -22.157 0.315 1.00 34.56 416 PRO A CA 1
ATOM 3384 C C . PRO A 1 416 ? 20.956 -21.661 -1.128 1.00 34.56 416 PRO A C 1
ATOM 3386 O O . PRO A 1 416 ? 20.361 -20.671 -1.556 1.00 34.56 416 PRO A O 1
ATOM 3389 N N . SER A 1 417 ? 21.784 -22.393 -1.872 1.00 30.80 417 SER A N 1
ATOM 3390 C CA . SER A 1 417 ? 21.968 -22.290 -3.321 1.00 30.80 417 SER A CA 1
ATOM 3391 C C . SER A 1 417 ? 20.765 -22.901 -4.051 1.00 30.80 417 SER A C 1
ATOM 3393 O O . SER A 1 417 ? 20.389 -24.044 -3.792 1.00 30.80 417 SER A O 1
ATOM 3395 N N . CYS A 1 418 ? 20.145 -22.136 -4.951 1.00 28.39 418 CYS A N 1
ATOM 3396 C CA . CYS A 1 418 ? 19.045 -22.590 -5.800 1.00 28.39 418 CYS A CA 1
ATOM 3397 C C . CYS A 1 418 ? 19.591 -23.276 -7.059 1.00 28.39 418 CYS A C 1
ATOM 3399 O O . CYS A 1 418 ? 20.187 -22.619 -7.911 1.00 28.39 418 CYS A O 1
ATOM 3401 N N . ALA A 1 419 ? 19.330 -24.5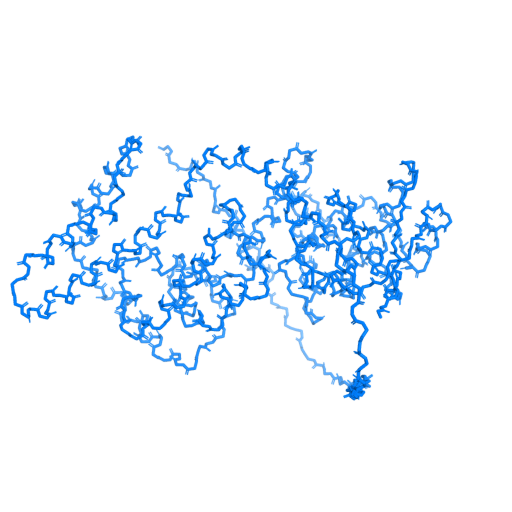77 -7.202 1.00 27.11 419 ALA A N 1
ATOM 3402 C CA . ALA A 1 419 ? 19.454 -25.296 -8.467 1.00 27.11 419 ALA A CA 1
ATOM 3403 C C . ALA A 1 419 ? 18.071 -25.399 -9.152 1.00 27.11 419 ALA A C 1
ATOM 3405 O O . ALA A 1 419 ? 17.071 -25.640 -8.469 1.00 27.11 419 ALA A O 1
ATOM 3406 N N . PRO A 1 420 ? 17.983 -25.210 -10.481 1.00 33.72 420 PRO A N 1
ATOM 3407 C CA . PRO A 1 420 ? 16.719 -25.099 -11.198 1.00 33.72 420 PRO A CA 1
ATOM 3408 C C . PRO A 1 420 ? 16.179 -26.478 -11.592 1.00 33.72 420 PRO A C 1
ATOM 3410 O O . PRO A 1 420 ? 16.865 -27.259 -12.249 1.00 33.72 420 PRO A O 1
ATOM 3413 N N . SER A 1 421 ? 14.924 -26.762 -11.247 1.00 34.38 421 SER A N 1
ATOM 3414 C CA . SER A 1 421 ? 14.185 -27.909 -11.782 1.00 34.38 421 SER A CA 1
ATOM 3415 C C . SER A 1 421 ? 13.155 -27.425 -12.800 1.00 34.38 421 SER A C 1
ATOM 3417 O O . SER A 1 421 ? 12.214 -26.698 -12.491 1.00 34.38 421 SER A O 1
ATOM 3419 N N . GLN A 1 422 ? 13.389 -27.818 -14.050 1.00 26.84 422 GLN A N 1
ATOM 3420 C CA . GLN A 1 422 ? 12.460 -27.700 -15.163 1.00 26.84 422 GLN A CA 1
ATOM 3421 C C . GLN A 1 422 ? 11.272 -28.635 -14.926 1.00 26.84 422 GLN A C 1
ATOM 3423 O O . GLN A 1 422 ? 11.457 -29.816 -14.642 1.00 26.84 422 GLN A O 1
ATOM 3428 N N . THR A 1 423 ? 10.055 -28.138 -15.105 1.00 28.19 423 THR A N 1
ATOM 3429 C CA . THR A 1 423 ? 8.901 -28.992 -15.398 1.00 28.19 423 THR A CA 1
ATOM 3430 C C . THR A 1 423 ? 8.043 -28.312 -16.449 1.00 28.19 423 THR A C 1
ATOM 3432 O O . THR A 1 423 ? 7.481 -27.237 -16.259 1.00 28.19 423 THR A O 1
ATOM 3435 N N . THR A 1 424 ? 8.025 -28.952 -17.609 1.00 28.45 424 THR A N 1
ATOM 3436 C CA . THR A 1 424 ? 7.151 -28.712 -18.744 1.00 28.45 424 THR A CA 1
ATOM 3437 C C . THR A 1 424 ? 5.747 -29.205 -18.403 1.00 28.45 424 THR A C 1
ATOM 3439 O O . THR A 1 424 ? 5.552 -30.374 -18.089 1.00 28.45 424 THR A O 1
ATOM 3442 N N . GLY A 1 425 ? 4.759 -28.319 -18.499 1.00 28.47 425 GLY A N 1
ATOM 3443 C CA . GLY A 1 425 ? 3.341 -28.653 -18.396 1.00 28.47 425 GLY A CA 1
ATOM 3444 C C . GLY A 1 425 ? 2.563 -27.830 -19.413 1.00 28.47 425 GLY A C 1
ATOM 3445 O O . GLY A 1 425 ? 2.480 -26.612 -19.289 1.00 28.47 425 GLY A O 1
ATOM 3446 N N . LYS A 1 426 ? 2.090 -28.507 -20.461 1.00 25.98 426 LYS A N 1
ATOM 3447 C CA . LYS A 1 426 ? 1.122 -28.016 -21.451 1.00 25.98 426 LYS A CA 1
ATOM 3448 C C . LYS A 1 426 ? -0.281 -27.948 -20.823 1.00 25.98 426 LYS A C 1
ATOM 3450 O O . LYS A 1 426 ? -0.485 -28.521 -19.761 1.00 25.98 426 LYS A O 1
ATOM 3455 N N . GLU A 1 427 ? -1.216 -27.372 -21.586 1.00 26.08 427 GLU A N 1
ATOM 3456 C CA . GLU A 1 427 ? -2.680 -27.303 -21.378 1.00 26.08 427 GLU A CA 1
ATOM 3457 C C . GLU A 1 427 ? -3.155 -26.060 -20.608 1.00 26.08 427 GLU A C 1
ATOM 3459 O O . GLU A 1 427 ? -2.611 -25.704 -19.575 1.00 26.08 427 GLU A O 1
ATOM 3464 N N . GLY A 1 428 ? -4.172 -25.318 -21.033 1.00 26.02 428 GLY A N 1
ATOM 3465 C CA . GLY A 1 428 ? -4.996 -25.354 -22.232 1.00 26.02 428 GLY A CA 1
ATOM 3466 C C . GLY A 1 428 ? -5.673 -23.987 -22.356 1.00 26.02 428 GLY A C 1
ATOM 3467 O O . GLY A 1 428 ? -5.995 -23.333 -21.365 1.00 26.02 428 GLY A O 1
ATOM 3468 N N . GLU A 1 429 ? -5.801 -23.525 -23.590 1.00 24.77 429 GLU A N 1
ATOM 3469 C CA . GLU A 1 429 ? -6.272 -22.199 -23.966 1.00 24.77 429 GLU A CA 1
ATOM 3470 C C . GLU A 1 429 ? -7.807 -22.159 -23.869 1.00 24.77 429 GLU A C 1
ATOM 3472 O O . GLU A 1 429 ? -8.512 -22.608 -24.767 1.00 24.77 429 GLU A O 1
ATOM 3477 N N . THR A 1 430 ? -8.356 -21.660 -22.760 1.00 28.44 430 THR A N 1
ATOM 3478 C CA . THR A 1 430 ? -9.774 -21.275 -22.699 1.00 28.44 430 THR A CA 1
ATOM 3479 C C . THR A 1 430 ? -9.882 -19.768 -22.865 1.00 28.44 430 THR A C 1
ATOM 3481 O O . THR A 1 430 ? -9.701 -19.002 -21.918 1.00 28.44 430 THR A O 1
ATOM 3484 N N . THR A 1 431 ? -10.178 -19.351 -24.094 1.00 27.25 431 THR A N 1
ATOM 3485 C CA . THR A 1 431 ? -10.699 -18.030 -24.453 1.00 27.25 431 THR A CA 1
ATOM 3486 C C . THR A 1 431 ? -11.998 -17.774 -23.690 1.00 27.25 431 THR A C 1
ATOM 3488 O O . THR A 1 431 ? -13.058 -18.240 -24.099 1.00 27.25 431 THR A O 1
ATOM 3491 N N . PHE A 1 432 ? -11.916 -17.067 -22.561 1.00 27.69 432 PHE A N 1
ATOM 3492 C CA . PHE A 1 432 ? -13.082 -16.593 -21.814 1.00 27.69 432 PHE A CA 1
ATOM 3493 C C . PHE A 1 432 ? -13.328 -15.109 -22.107 1.00 27.69 432 PHE A C 1
ATOM 3495 O O . PHE A 1 432 ? -12.408 -14.291 -22.107 1.00 27.69 432 PHE A O 1
ATOM 3502 N N . GLU A 1 433 ? -14.589 -14.810 -22.403 1.00 31.16 433 GLU A N 1
ATOM 3503 C CA . GLU A 1 433 ? -15.137 -13.576 -22.964 1.00 31.16 433 GLU A CA 1
ATOM 3504 C C . GLU A 1 433 ? -14.645 -12.286 -22.283 1.00 31.16 433 GLU A C 1
ATOM 3506 O O . GLU A 1 433 ? -14.948 -11.981 -21.128 1.00 31.16 433 GLU A O 1
ATOM 3511 N N . SER A 1 434 ? -13.930 -11.477 -23.068 1.00 42.62 434 SER A N 1
ATOM 3512 C CA . SER A 1 434 ? -13.392 -10.153 -22.726 1.00 42.62 434 SER A CA 1
ATOM 3513 C C . SER A 1 434 ? -14.463 -9.106 -22.368 1.00 42.62 434 SER A C 1
ATOM 3515 O O . SER A 1 434 ? -14.131 -8.064 -21.795 1.00 42.62 434 SER A O 1
ATOM 3517 N N . ASP A 1 435 ? -15.735 -9.336 -22.694 1.00 31.02 435 ASP A N 1
ATOM 3518 C CA . ASP A 1 435 ? -16.769 -8.300 -22.585 1.00 31.02 435 ASP A CA 1
ATOM 3519 C C . ASP A 1 435 ? -17.448 -8.240 -21.210 1.00 31.02 435 ASP A C 1
ATOM 3521 O O . ASP A 1 435 ? -17.883 -7.165 -20.787 1.00 31.02 435 ASP A O 1
ATOM 3525 N N . ALA A 1 436 ? -17.440 -9.332 -20.438 1.00 35.56 436 ALA A N 1
ATOM 3526 C CA . ALA A 1 436 ? -17.938 -9.319 -19.059 1.00 35.56 436 ALA A CA 1
ATOM 3527 C C . ALA A 1 436 ? -17.026 -8.499 -18.121 1.00 35.56 436 ALA A C 1
ATOM 3529 O O . ALA A 1 436 ? -17.499 -7.822 -17.206 1.00 35.56 436 ALA A O 1
ATOM 3530 N N . LEU A 1 437 ? -15.717 -8.492 -18.395 1.00 31.78 437 LEU A N 1
ATOM 3531 C CA . LEU A 1 437 ? -14.713 -7.776 -17.600 1.00 31.78 437 LEU A CA 1
ATOM 3532 C C . LEU A 1 437 ? -14.726 -6.259 -17.851 1.00 31.78 437 LEU A C 1
ATOM 3534 O O . LEU A 1 437 ? -14.385 -5.491 -16.952 1.00 31.78 437 LEU A O 1
ATOM 3538 N N . LYS A 1 438 ? -15.174 -5.815 -19.036 1.00 32.41 438 LYS A N 1
ATOM 3539 C CA . LYS A 1 438 ? -15.345 -4.385 -19.338 1.00 32.41 438 LYS A CA 1
ATOM 3540 C C . LYS A 1 438 ? -16.463 -3.749 -18.511 1.00 32.41 438 LYS A C 1
ATOM 3542 O O . LYS A 1 438 ? -16.248 -2.661 -17.997 1.00 32.41 438 LYS A O 1
ATOM 3547 N N . ARG A 1 439 ? -17.606 -4.425 -18.325 1.00 33.00 439 ARG A N 1
ATOM 3548 C CA . ARG A 1 439 ? -18.719 -3.888 -17.512 1.00 33.00 439 ARG A CA 1
ATOM 3549 C C . ARG A 1 439 ? -18.428 -3.927 -16.007 1.00 33.00 439 ARG A C 1
ATOM 3551 O O . ARG A 1 439 ? -18.700 -2.954 -15.318 1.00 33.00 439 ARG A O 1
ATOM 3558 N N . GLN A 1 440 ? -17.774 -4.982 -15.514 1.00 37.22 440 GLN A N 1
ATOM 3559 C CA . GLN A 1 440 ? -17.451 -5.109 -14.082 1.00 37.22 440 GLN A CA 1
ATOM 3560 C C . GLN A 1 440 ? -16.439 -4.077 -13.571 1.00 37.22 440 GLN A C 1
ATOM 3562 O O . GLN A 1 440 ? -16.464 -3.728 -12.394 1.00 37.22 440 GLN A O 1
ATOM 3567 N N . LEU A 1 441 ? -15.542 -3.588 -14.430 1.00 31.92 441 LEU A N 1
ATOM 3568 C CA . LEU A 1 441 ? -14.633 -2.513 -14.044 1.00 31.92 441 LEU A CA 1
ATOM 3569 C C . LEU A 1 441 ? -15.370 -1.171 -13.979 1.00 31.92 441 LEU A C 1
ATOM 3571 O O . LEU A 1 441 ? -15.171 -0.439 -13.019 1.00 31.92 441 LEU A O 1
ATOM 3575 N N . THR A 1 442 ? -16.270 -0.874 -14.922 1.00 33.47 442 THR A N 1
ATOM 3576 C CA . THR A 1 442 ? -17.044 0.380 -14.921 1.00 33.47 442 THR A CA 1
ATOM 3577 C C . THR A 1 442 ? -17.969 0.508 -13.707 1.00 33.47 442 THR A C 1
ATOM 3579 O O . THR A 1 442 ? -18.061 1.596 -13.145 1.00 33.47 442 THR A O 1
ATOM 3582 N N . ASP A 1 443 ? -18.565 -0.592 -13.239 1.00 32.00 443 ASP A N 1
ATOM 3583 C CA . ASP A 1 443 ? -19.455 -0.566 -12.067 1.00 32.00 443 ASP A CA 1
ATOM 3584 C C . ASP A 1 443 ? -18.707 -0.293 -10.748 1.00 32.00 443 ASP A C 1
ATOM 3586 O O . ASP A 1 443 ? -19.285 0.268 -9.818 1.00 32.00 443 ASP A O 1
ATOM 3590 N N . LEU A 1 444 ? -17.405 -0.603 -10.672 1.00 34.06 444 LEU A N 1
ATOM 3591 C CA . LEU A 1 444 ? -16.574 -0.199 -9.532 1.00 34.06 444 LEU A CA 1
ATOM 3592 C C . LEU A 1 444 ? -16.135 1.277 -9.612 1.00 34.06 444 LEU A C 1
ATOM 3594 O O . LEU A 1 444 ? -15.827 1.865 -8.580 1.00 34.06 444 LEU A O 1
ATOM 3598 N N . PHE A 1 445 ? -16.118 1.879 -10.809 1.00 35.84 445 PHE A N 1
ATOM 3599 C CA . PHE A 1 445 ? -15.596 3.233 -11.051 1.00 35.84 445 PHE A CA 1
ATOM 3600 C C . PHE A 1 445 ? -16.631 4.363 -10.916 1.00 35.84 445 PHE A C 1
ATOM 3602 O O . PHE A 1 445 ? -16.240 5.528 -10.898 1.00 35.84 445 PHE A O 1
ATOM 3609 N N . LEU A 1 446 ? -17.933 4.068 -10.818 1.00 25.67 446 LEU A N 1
ATOM 3610 C CA . LEU A 1 446 ? -18.987 5.099 -10.857 1.00 25.67 446 LEU A CA 1
ATOM 3611 C C . LEU A 1 446 ? -19.637 5.443 -9.509 1.00 25.67 446 LEU A C 1
ATOM 3613 O O . LEU A 1 446 ? -20.590 6.218 -9.472 1.00 25.67 446 LEU A O 1
ATOM 3617 N N . TYR A 1 447 ? -19.115 4.961 -8.381 1.00 29.45 447 TYR A N 1
ATOM 3618 C CA . TYR A 1 447 ? -19.663 5.322 -7.069 1.00 29.45 447 TYR A CA 1
ATOM 3619 C C . TYR A 1 447 ? -18.988 6.570 -6.483 1.00 29.45 447 TYR A C 1
ATOM 3621 O O . TYR A 1 447 ? -18.262 6.481 -5.501 1.00 29.45 447 TYR A O 1
ATOM 3629 N N . ASN A 1 448 ? -19.205 7.728 -7.120 1.00 26.80 448 ASN A N 1
ATOM 3630 C CA . ASN A 1 448 ? -19.133 9.067 -6.511 1.00 26.80 448 ASN A CA 1
ATOM 3631 C C . ASN A 1 448 ? -19.628 10.134 -7.511 1.00 26.80 448 ASN A C 1
ATOM 3633 O O . ASN A 1 448 ? -18.849 10.964 -7.975 1.00 26.80 448 ASN A O 1
ATOM 3637 N N . ASP A 1 449 ? -20.925 10.145 -7.826 1.00 26.58 449 ASP A N 1
ATOM 3638 C CA . ASP A 1 449 ? -21.574 11.352 -8.360 1.00 26.58 449 ASP A CA 1
ATOM 3639 C C . ASP A 1 449 ? -22.580 11.896 -7.331 1.00 26.58 449 ASP A C 1
ATOM 3641 O O . ASP A 1 449 ? -23.732 11.462 -7.283 1.00 26.58 449 ASP A O 1
ATOM 3645 N N . PRO A 1 450 ? -22.167 12.820 -6.443 1.00 32.19 450 PRO A N 1
ATOM 3646 C CA . PRO A 1 450 ? -23.085 13.525 -5.567 1.00 32.19 450 PRO A CA 1
ATOM 3647 C C . PRO A 1 450 ? -23.751 14.654 -6.362 1.00 32.19 450 PRO A C 1
ATOM 3649 O O . PRO A 1 450 ? -23.428 15.829 -6.157 1.00 32.19 450 PRO A O 1
ATOM 3652 N N . ARG A 1 451 ? -24.633 14.301 -7.308 1.00 25.91 451 ARG A N 1
ATOM 3653 C CA . ARG A 1 451 ? -25.526 15.258 -7.985 1.00 25.91 451 ARG A CA 1
ATOM 3654 C C . ARG A 1 451 ? -26.713 14.666 -8.766 1.00 25.91 451 ARG A C 1
ATOM 3656 O O . ARG A 1 451 ? -27.350 15.414 -9.506 1.00 25.91 451 ARG A O 1
ATOM 3663 N N . SER A 1 452 ? -27.077 13.396 -8.573 1.00 26.42 452 SER A N 1
ATOM 3664 C CA . SER A 1 452 ? -28.407 12.912 -8.978 1.00 26.42 452 SER A CA 1
ATOM 3665 C C . SER A 1 452 ? -29.427 13.221 -7.877 1.00 26.42 452 SER A C 1
ATOM 3667 O O . SER A 1 452 ? -29.194 12.854 -6.728 1.00 26.42 452 SER A O 1
ATOM 3669 N N . ASP A 1 453 ? -30.518 13.884 -8.257 1.00 32.09 453 ASP A N 1
ATOM 3670 C CA . ASP A 1 453 ? -31.707 14.269 -7.471 1.00 32.09 453 ASP A CA 1
ATOM 3671 C C . ASP A 1 453 ? -31.798 15.785 -7.178 1.00 32.09 453 ASP A C 1
ATOM 3673 O O . ASP A 1 453 ? -31.782 16.258 -6.039 1.00 32.09 453 ASP A O 1
ATOM 3677 N N . LEU A 1 454 ? -31.893 16.556 -8.270 1.00 31.50 454 LEU A N 1
ATOM 3678 C CA . LEU A 1 454 ? -33.048 17.451 -8.462 1.00 31.50 454 LEU A CA 1
ATOM 3679 C C . LEU A 1 454 ? -34.297 16.587 -8.663 1.00 31.50 454 LEU A C 1
ATOM 3681 O O . LEU A 1 454 ? -35.382 17.023 -8.221 1.00 31.50 454 LEU A O 1
#

Radius of gyration: 27.18 Å; chains: 1; bounding box: 76×53×71 Å

Sequence (454 aa):
MQECNLYINSSETLESPFFKALLQCIKGVWQDVKTSNGILLSLIGYLCDFDPKPLYAELRYTPIEVNVEQSIIDELMQKHQAEPYEKCPINYCNQALMLILLGKRVDQTSYTAWARARVKSLFSMHSVEFKDDYAKYIMNVTWATNVNLIYRYSVTARINVLDFILKSSDSMTWCKDIRGYLCEFLQYARIKSIYLIRKYLIHEWQRPILADPYLSTDMEHWAAAMRAWEEFPPDKRLFAGLIASDDVFHLLSSNQLQRLTYIAVQVGMLHDPSLKNYKCPPPTDKEACDALVKRYFSPDVQLPEDTTTPKYWMTLRNLLFAPPAKERPSFAKMLLEDIAKAEKLLKGDDKVARDQLAKQRFVANLMLQKERLDYPPYNKQSQQSATASLMKEVQPEVSEPSTKDNDENCEDATKPSCAPSQTTGKEGETTFESDALKRQLTDLFLYNDPRSDL

pLDDT: mean 77.35, std 23.19, range [24.77, 97.0]